Protein AF-A0AA36NCN6-F1 (afdb_monomer_lite)

Structure (mmCIF, N/CA/C/O backbone):
data_AF-A0AA36NCN6-F1
#
_entry.id   AF-A0AA36NCN6-F1
#
loop_
_atom_site.group_PDB
_atom_site.id
_atom_site.type_symbol
_atom_site.label_atom_id
_atom_site.label_alt_id
_atom_site.label_comp_id
_atom_site.label_asym_id
_atom_site.label_entity_id
_atom_site.label_seq_id
_atom_site.pdbx_PDB_ins_code
_atom_site.Cartn_x
_atom_site.Cartn_y
_atom_site.Cartn_z
_atom_site.occupancy
_atom_site.B_iso_or_equiv
_atom_site.auth_seq_id
_atom_site.auth_comp_id
_atom_site.auth_asym_id
_atom_site.auth_atom_id
_atom_site.pdbx_PDB_model_num
ATOM 1 N N . MET A 1 1 ? 49.170 49.287 -12.241 1.00 29.78 1 MET A N 1
ATOM 2 C CA . MET A 1 1 ? 49.519 48.324 -11.175 1.00 29.78 1 MET A CA 1
ATOM 3 C C . MET A 1 1 ? 48.681 47.064 -11.371 1.00 29.78 1 MET A C 1
ATOM 5 O O . MET A 1 1 ? 47.477 47.207 -11.477 1.00 29.78 1 MET A O 1
ATOM 9 N N . VAL A 1 2 ? 49.348 45.900 -11.462 1.00 29.84 2 VAL A N 1
ATOM 10 C CA . VAL A 1 2 ? 48.863 44.496 -11.310 1.00 29.84 2 VAL A CA 1
ATOM 11 C C . VAL A 1 2 ? 47.708 44.041 -12.238 1.00 29.84 2 VAL A C 1
ATOM 13 O O . VAL A 1 2 ? 46.561 44.403 -12.039 1.00 29.84 2 VAL A O 1
ATOM 16 N N . ARG A 1 3 ? 48.019 43.405 -13.383 1.00 34.03 3 ARG A N 1
ATOM 17 C CA . ARG A 1 3 ? 48.005 41.942 -13.691 1.00 34.03 3 ARG A CA 1
ATOM 18 C C . ARG A 1 3 ? 46.633 41.246 -13.577 1.00 34.03 3 ARG A C 1
ATOM 20 O O . ARG A 1 3 ? 46.165 40.981 -12.480 1.00 34.03 3 ARG A O 1
ATOM 27 N N . GLY A 1 4 ? 46.104 40.815 -14.727 1.00 27.00 4 GLY A N 1
ATOM 28 C CA . GLY A 1 4 ? 45.054 39.801 -14.859 1.00 27.00 4 GLY A CA 1
ATOM 29 C C . GLY A 1 4 ? 45.366 38.884 -16.046 1.00 27.00 4 GLY A C 1
ATOM 30 O O . GLY A 1 4 ? 45.498 39.357 -17.172 1.00 27.00 4 GLY A O 1
ATOM 31 N N . LEU A 1 5 ? 45.565 37.597 -15.759 1.00 32.91 5 LEU A N 1
ATOM 32 C CA . LEU A 1 5 ? 45.767 36.504 -16.713 1.00 32.91 5 LEU A CA 1
ATOM 33 C C . LEU A 1 5 ? 44.430 36.130 -17.368 1.00 32.91 5 LEU A C 1
ATOM 35 O O . LEU A 1 5 ? 43.445 35.926 -16.665 1.00 32.91 5 LEU A O 1
ATOM 39 N N . GLY A 1 6 ? 44.423 35.983 -18.693 1.00 25.30 6 GLY A N 1
ATOM 40 C CA . GLY A 1 6 ? 43.343 35.354 -19.450 1.00 25.30 6 GLY A CA 1
ATOM 41 C C . GLY A 1 6 ? 43.899 34.160 -20.221 1.00 25.30 6 GLY A C 1
ATOM 42 O O . GLY A 1 6 ? 44.779 34.328 -21.060 1.00 25.30 6 GLY A O 1
ATOM 43 N N . LEU A 1 7 ? 43.402 32.965 -19.912 1.00 30.45 7 LEU A N 1
ATOM 44 C CA . LEU A 1 7 ? 43.672 31.723 -20.632 1.00 30.45 7 LEU A CA 1
ATOM 45 C C . LEU A 1 7 ? 42.315 31.106 -20.975 1.00 30.45 7 LEU A C 1
ATOM 47 O O . LEU A 1 7 ? 41.554 30.719 -20.092 1.00 30.45 7 LEU A O 1
ATOM 51 N N . THR A 1 8 ? 42.001 31.082 -22.265 1.00 28.33 8 THR A N 1
ATOM 52 C CA . THR A 1 8 ? 40.819 30.452 -22.851 1.00 28.33 8 THR A CA 1
ATOM 53 C C . THR A 1 8 ? 41.156 29.013 -23.243 1.00 28.33 8 THR A C 1
ATOM 55 O O . THR A 1 8 ? 42.073 28.773 -24.024 1.00 28.33 8 THR A O 1
ATOM 58 N N . LEU A 1 9 ? 40.400 28.047 -22.714 1.00 26.45 9 LEU A N 1
ATOM 59 C CA . LEU A 1 9 ? 40.387 26.654 -23.167 1.00 26.45 9 LEU A CA 1
ATOM 60 C C . LEU A 1 9 ? 39.109 26.422 -23.979 1.00 26.45 9 LEU A C 1
ATOM 62 O O . LEU A 1 9 ? 38.007 26.630 -23.477 1.00 26.45 9 LEU A O 1
ATOM 66 N N . SER A 1 10 ? 39.268 26.003 -25.235 1.00 26.61 10 SER A N 1
ATOM 67 C CA . SER A 1 10 ? 38.172 25.542 -26.093 1.00 26.61 10 SER A CA 1
ATOM 68 C C . SER A 1 10 ? 38.082 24.018 -26.062 1.00 26.61 10 SER A C 1
ATOM 70 O O . SER A 1 10 ? 39.094 23.322 -26.113 1.00 26.61 10 SER A O 1
ATOM 72 N N . PHE A 1 11 ? 36.845 23.531 -25.979 1.00 26.91 11 PHE A N 1
ATOM 73 C CA . PHE A 1 11 ? 36.443 22.130 -26.051 1.00 26.91 11 PHE A CA 1
ATOM 74 C C . PHE A 1 11 ? 36.714 21.540 -27.443 1.00 26.91 11 PHE A C 1
ATOM 76 O O . PHE A 1 11 ? 36.315 22.125 -28.449 1.00 26.91 11 PHE A O 1
ATOM 83 N N . ALA A 1 12 ? 37.312 20.347 -27.495 1.00 28.92 12 ALA A N 1
ATOM 84 C CA . ALA A 1 12 ? 37.338 19.500 -28.683 1.00 28.92 12 ALA A CA 1
ATOM 85 C C . ALA A 1 12 ? 36.445 18.272 -28.457 1.00 28.92 12 ALA A C 1
ATOM 87 O O . ALA A 1 12 ? 36.620 17.511 -27.507 1.00 28.92 12 ALA A O 1
ATOM 88 N N . VAL A 1 13 ? 35.470 18.129 -29.350 1.00 28.38 13 VAL A N 1
ATOM 89 C CA . VAL A 1 13 ? 34.540 17.008 -29.487 1.00 28.38 13 VAL A CA 1
ATOM 90 C C . VAL A 1 13 ? 35.269 15.856 -30.186 1.00 28.38 13 VAL A C 1
ATOM 92 O O . VAL A 1 13 ? 35.782 16.032 -31.289 1.00 28.38 13 VAL A O 1
ATOM 95 N N . LEU A 1 14 ? 35.305 14.679 -29.559 1.00 27.72 14 LEU A N 1
ATOM 96 C CA . LEU A 1 14 ? 35.756 13.429 -30.176 1.00 27.72 14 LEU A CA 1
ATOM 97 C C . LEU A 1 14 ? 34.543 12.680 -30.740 1.00 27.72 14 LEU A C 1
ATOM 99 O O . LEU A 1 14 ? 33.694 12.212 -29.985 1.00 27.72 14 LEU A O 1
ATOM 103 N N . VAL A 1 15 ? 34.490 12.547 -32.065 1.00 30.86 15 VAL A N 1
ATOM 104 C CA . VAL A 1 15 ? 33.639 11.579 -32.771 1.00 30.86 15 VAL A CA 1
ATOM 105 C C . VAL A 1 15 ? 34.562 10.611 -33.507 1.00 30.86 15 VAL A C 1
ATOM 107 O O . VAL A 1 15 ? 35.314 11.008 -34.394 1.00 30.86 15 VAL A O 1
ATOM 110 N N . SER A 1 16 ? 34.506 9.339 -33.118 1.00 29.25 16 SER A N 1
ATOM 111 C CA . SER A 1 16 ? 35.110 8.212 -33.836 1.00 29.25 16 SER A CA 1
ATOM 112 C C . SER A 1 16 ? 34.235 7.788 -35.017 1.00 29.25 16 SER A C 1
ATOM 114 O O . SER A 1 16 ? 33.009 7.843 -34.900 1.00 29.25 16 SER A O 1
ATOM 116 N N . PRO A 1 17 ? 34.822 7.226 -36.089 1.00 40.69 17 PRO A N 1
ATOM 117 C CA . PRO A 1 17 ? 34.077 6.325 -36.955 1.00 40.69 17 PRO A CA 1
ATOM 118 C C . PRO A 1 17 ? 34.745 4.947 -37.074 1.00 40.69 17 PRO A C 1
ATOM 120 O O . PRO A 1 17 ? 35.939 4.824 -37.347 1.00 40.69 17 PRO A O 1
ATOM 123 N N . THR A 1 18 ? 33.930 3.901 -36.946 1.00 34.22 18 THR A N 1
ATOM 124 C CA . THR A 1 18 ? 34.219 2.551 -37.438 1.00 34.22 18 THR A CA 1
ATOM 125 C C . THR A 1 18 ? 33.340 2.230 -38.648 1.00 34.22 18 THR A C 1
ATOM 127 O O . THR A 1 18 ? 32.121 2.233 -38.558 1.00 34.22 18 THR A O 1
ATOM 130 N N . LEU A 1 19 ? 34.038 1.905 -39.740 1.00 32.69 19 LEU A N 1
ATOM 131 C CA . LEU A 1 19 ? 33.851 0.781 -40.669 1.00 32.69 19 LEU A CA 1
ATOM 132 C C . LEU A 1 19 ? 32.578 0.591 -41.527 1.00 32.69 19 LEU A C 1
ATOM 134 O O . LEU A 1 19 ? 31.461 0.460 -41.046 1.00 32.69 19 LEU A O 1
ATOM 138 N N . ALA A 1 20 ? 32.917 0.283 -42.788 1.00 32.00 20 ALA A N 1
ATOM 139 C CA . ALA A 1 20 ? 32.323 -0.677 -43.725 1.00 32.00 20 ALA A CA 1
ATOM 140 C C . ALA A 1 20 ? 31.253 -0.182 -44.715 1.00 32.00 20 ALA A C 1
ATOM 142 O O . ALA A 1 20 ? 30.155 0.223 -44.355 1.00 32.00 20 ALA A O 1
ATOM 143 N N . GLY A 1 21 ? 31.579 -0.346 -46.003 1.00 27.84 21 GLY A N 1
ATOM 144 C CA . GLY A 1 21 ? 30.647 -0.244 -47.123 1.00 27.84 21 GLY A CA 1
ATOM 145 C C . GLY A 1 21 ? 31.341 -0.458 -48.470 1.00 27.84 21 GLY A C 1
ATOM 146 O O . GLY A 1 21 ? 31.837 0.487 -49.070 1.00 27.84 21 GLY A O 1
ATOM 147 N N . ASN A 1 22 ? 31.379 -1.711 -48.933 1.00 35.47 22 ASN A N 1
ATOM 148 C CA . ASN A 1 22 ? 31.624 -2.077 -50.334 1.00 35.47 22 ASN A CA 1
ATOM 149 C C . ASN A 1 22 ? 30.512 -1.507 -51.234 1.00 35.47 22 ASN A C 1
ATOM 151 O O . ASN A 1 22 ? 29.352 -1.625 -50.853 1.00 35.47 22 ASN A O 1
ATOM 155 N N . ALA A 1 23 ? 30.846 -1.028 -52.443 1.00 30.64 23 ALA A N 1
ATOM 156 C CA . ALA A 1 23 ? 30.269 -1.496 -53.719 1.00 30.64 23 ALA A CA 1
ATOM 157 C C . ALA A 1 23 ? 30.566 -0.570 -54.924 1.00 30.64 23 ALA A C 1
ATOM 159 O O . ALA A 1 23 ? 30.430 0.646 -54.860 1.00 30.64 23 ALA A O 1
ATOM 160 N N . SER A 1 24 ? 30.871 -1.240 -56.043 1.00 29.92 24 SER A N 1
ATOM 161 C CA . SER A 1 24 ? 30.505 -0.951 -57.444 1.00 29.92 24 SER A CA 1
ATOM 162 C C . SER A 1 24 ? 31.002 0.308 -58.175 1.00 29.92 24 SER A C 1
ATOM 164 O O . SER A 1 24 ? 30.443 1.394 -58.090 1.00 29.92 24 SER A O 1
ATOM 166 N N . THR A 1 25 ? 31.982 0.051 -59.044 1.00 38.44 25 THR A N 1
ATOM 167 C CA . THR A 1 25 ? 32.026 0.349 -60.493 1.00 38.44 25 THR A CA 1
ATOM 168 C C . THR A 1 25 ? 30.826 1.053 -61.159 1.00 38.44 25 THR A C 1
ATOM 170 O O . THR A 1 25 ? 29.763 0.456 -61.306 1.00 38.44 25 THR A O 1
ATOM 173 N N . ALA A 1 26 ? 31.080 2.238 -61.720 1.00 31.72 26 ALA A N 1
ATOM 174 C CA . ALA A 1 26 ? 30.579 2.811 -62.986 1.00 31.72 26 ALA A CA 1
ATOM 175 C C . ALA A 1 26 ? 31.284 4.181 -63.117 1.00 31.72 26 ALA A C 1
ATOM 177 O O . ALA A 1 26 ? 31.572 4.802 -62.104 1.00 31.72 26 ALA A O 1
ATOM 178 N N . GLY A 1 27 ? 31.652 4.770 -64.245 1.00 29.09 27 GLY A N 1
ATOM 179 C CA . GLY A 1 27 ? 31.408 4.575 -65.663 1.00 29.09 27 GLY A CA 1
ATOM 180 C C . GLY A 1 27 ? 31.888 5.883 -66.314 1.00 29.09 27 GLY A C 1
ATOM 181 O O . GLY A 1 27 ? 31.742 6.956 -65.732 1.00 29.09 27 GLY A O 1
ATOM 182 N N . ALA A 1 28 ? 32.553 5.779 -67.459 1.00 35.72 28 ALA A N 1
ATOM 183 C CA . ALA A 1 28 ? 33.209 6.875 -68.163 1.00 35.72 28 ALA A CA 1
ATOM 184 C C . ALA A 1 28 ? 32.275 8.050 -68.520 1.00 35.72 28 ALA A C 1
ATOM 186 O O . ALA A 1 28 ? 31.104 7.854 -68.835 1.00 35.72 28 ALA A O 1
ATOM 187 N N . GLY A 1 29 ? 32.842 9.257 -68.579 1.00 28.56 29 GLY A N 1
ATOM 188 C CA . GLY A 1 29 ? 32.180 10.452 -69.100 1.00 28.56 29 GLY A CA 1
ATOM 189 C C . GLY A 1 29 ? 33.191 11.499 -69.560 1.00 28.56 29 GLY A C 1
ATOM 190 O O . GLY A 1 29 ? 33.587 12.367 -68.790 1.00 28.56 29 GLY A O 1
ATOM 191 N N . ASN A 1 30 ? 33.616 11.391 -70.821 1.00 36.38 30 ASN A N 1
ATOM 192 C CA . ASN A 1 30 ? 34.335 12.432 -71.556 1.00 36.38 30 ASN A CA 1
ATOM 193 C C . ASN A 1 30 ? 33.452 13.678 -71.719 1.00 36.38 30 ASN A C 1
ATOM 195 O O . ASN A 1 30 ? 32.313 13.561 -72.167 1.00 36.38 30 ASN A O 1
ATOM 199 N N . ALA A 1 31 ? 34.019 14.864 -71.508 1.00 33.38 31 ALA A N 1
ATOM 200 C CA . ALA A 1 31 ? 33.535 16.086 -72.139 1.00 33.38 31 ALA A CA 1
ATOM 201 C C . ALA A 1 31 ? 34.714 17.019 -72.436 1.00 33.38 31 ALA A C 1
ATOM 203 O O . ALA A 1 31 ? 35.324 17.620 -71.557 1.00 33.38 31 ALA A O 1
ATOM 204 N N . SER A 1 32 ? 35.028 17.080 -73.723 1.00 33.69 32 SER A N 1
ATOM 205 C CA . SER A 1 32 ? 35.897 18.034 -74.390 1.00 33.69 32 SER A CA 1
ATOM 206 C C . SER A 1 32 ? 35.267 19.425 -74.446 1.00 33.69 32 SER A C 1
ATOM 208 O O . SER A 1 32 ? 34.133 19.549 -74.906 1.00 33.69 32 SER A O 1
ATOM 210 N N . THR A 1 33 ? 36.047 20.468 -74.176 1.00 34.00 33 THR A N 1
ATOM 211 C CA . THR A 1 33 ? 35.864 21.781 -74.810 1.00 34.00 33 THR A CA 1
ATOM 212 C C . THR A 1 33 ? 37.225 22.421 -75.066 1.00 34.00 33 THR A C 1
ATOM 214 O O . THR A 1 33 ? 37.963 22.790 -74.158 1.00 34.00 33 THR A O 1
ATOM 217 N N . ALA A 1 34 ? 37.559 22.511 -76.353 1.00 36.50 34 ALA A N 1
ATOM 218 C CA . ALA A 1 34 ? 38.621 23.342 -76.894 1.00 36.50 34 ALA A CA 1
ATOM 219 C C . ALA A 1 34 ? 38.076 24.753 -77.166 1.00 36.50 34 ALA A C 1
ATOM 221 O O . ALA A 1 34 ? 36.910 24.903 -77.529 1.00 36.50 34 ALA A O 1
ATOM 222 N N . GLY A 1 35 ? 38.930 25.774 -77.053 1.00 30.56 35 GLY A N 1
ATOM 223 C CA . GLY A 1 35 ? 38.570 27.144 -77.416 1.00 30.56 35 GLY A CA 1
ATOM 224 C C . GLY A 1 35 ? 39.673 28.178 -77.182 1.00 30.56 35 GLY A C 1
ATOM 225 O O . GLY A 1 35 ? 39.621 28.906 -76.205 1.00 30.56 35 GLY A O 1
ATOM 226 N N . ASN A 1 36 ? 40.653 28.199 -78.094 1.00 38.47 36 ASN A N 1
ATOM 227 C CA . ASN A 1 36 ? 41.469 29.322 -78.595 1.00 38.47 36 ASN A CA 1
ATOM 228 C C . ASN A 1 36 ? 41.710 30.588 -77.742 1.00 38.47 36 ASN A C 1
ATOM 230 O O . ASN A 1 36 ? 40.780 31.335 -77.468 1.00 38.47 36 ASN A O 1
ATOM 234 N N . ALA A 1 37 ? 42.987 30.987 -77.633 1.00 33.28 37 ALA A N 1
ATOM 235 C CA . ALA A 1 37 ? 43.452 32.279 -78.167 1.00 33.28 37 ALA A CA 1
ATOM 236 C C . ALA A 1 37 ? 44.989 32.333 -78.281 1.00 33.28 37 ALA A C 1
ATOM 238 O O . ALA A 1 37 ? 45.724 32.119 -77.321 1.00 33.28 37 ALA A O 1
ATOM 239 N N . SER A 1 38 ? 45.448 32.646 -79.491 1.00 37.78 38 SER A N 1
ATOM 240 C CA . SER A 1 38 ? 46.824 32.959 -79.882 1.00 37.78 38 SER A CA 1
ATOM 241 C C . SER A 1 38 ? 47.141 34.426 -79.579 1.00 37.78 38 SER A C 1
ATOM 243 O O . SER A 1 38 ? 46.316 35.275 -79.904 1.00 37.78 38 SER A O 1
ATOM 245 N N . LEU A 1 39 ? 48.349 34.745 -79.091 1.00 34.59 39 LEU A N 1
ATOM 246 C CA . LEU A 1 39 ? 49.005 36.035 -79.355 1.00 34.59 39 LEU A CA 1
ATOM 247 C C . LEU A 1 39 ? 50.520 35.993 -79.083 1.00 34.59 39 LEU A C 1
ATOM 249 O O . LEU A 1 39 ? 51.021 35.237 -78.258 1.00 34.59 39 LEU A O 1
ATOM 253 N N . MET A 1 40 ? 51.227 36.785 -79.887 1.00 37.34 40 MET A N 1
ATOM 254 C CA . MET A 1 40 ? 52.655 36.752 -80.201 1.00 37.34 40 MET A CA 1
ATOM 255 C C . MET A 1 40 ? 53.607 37.157 -79.063 1.00 37.34 40 MET A C 1
ATOM 257 O O . MET A 1 40 ? 53.239 37.908 -78.167 1.00 37.34 40 MET A O 1
ATOM 261 N N . GLY A 1 41 ? 54.896 36.820 -79.217 1.00 35.50 41 GLY A N 1
ATOM 262 C CA . GLY A 1 41 ? 55.971 37.597 -78.587 1.00 35.50 41 GLY A CA 1
ATOM 263 C C . GLY A 1 41 ? 57.357 36.957 -78.638 1.00 35.50 41 GLY A C 1
ATOM 264 O O . GLY A 1 41 ? 57.743 36.228 -77.731 1.00 35.50 41 GLY A O 1
ATOM 265 N N . LYS A 1 42 ? 58.142 37.271 -79.676 1.00 47.81 42 LYS A N 1
ATOM 266 C CA . LYS A 1 42 ? 59.596 37.038 -79.712 1.00 47.81 42 LYS A CA 1
ATOM 267 C C . LYS A 1 42 ? 60.270 37.910 -78.642 1.00 47.81 42 LYS A C 1
ATOM 269 O O . LYS A 1 42 ? 60.134 39.127 -78.687 1.00 47.81 42 LYS A O 1
ATOM 274 N N . GLY A 1 43 ? 61.045 37.313 -77.733 1.00 45.53 43 GLY A N 1
ATOM 275 C CA . GLY A 1 43 ? 61.906 38.075 -76.825 1.00 45.53 43 GLY A CA 1
ATOM 276 C C . GLY A 1 43 ? 62.683 37.239 -75.803 1.00 45.53 43 GLY A C 1
ATOM 277 O O . GLY A 1 43 ? 62.102 36.524 -74.997 1.00 45.53 43 GLY A O 1
ATOM 278 N N . ASN A 1 44 ? 64.004 37.439 -75.786 1.00 43.66 44 ASN A N 1
ATOM 279 C CA . ASN A 1 44 ? 64.947 37.189 -74.684 1.00 43.66 44 ASN A CA 1
ATOM 280 C C . ASN A 1 44 ? 65.450 35.761 -74.389 1.00 43.66 44 ASN A C 1
ATOM 282 O O . ASN A 1 44 ? 65.059 35.101 -73.427 1.00 43.66 44 ASN A O 1
ATOM 286 N N . GLY A 1 45 ? 66.536 35.399 -75.085 1.00 50.44 45 GLY A N 1
ATOM 287 C CA . GLY A 1 45 ? 67.450 34.298 -74.744 1.00 50.44 45 GLY A CA 1
ATOM 288 C C . GLY A 1 45 ? 68.237 34.447 -73.427 1.00 50.44 45 GLY A C 1
ATOM 289 O O . GLY A 1 45 ? 69.004 33.553 -73.095 1.00 50.44 45 GLY A O 1
ATOM 290 N N . LYS A 1 46 ? 68.033 35.513 -72.634 1.00 52.56 46 LYS A N 1
ATOM 291 C CA . LYS A 1 46 ? 68.650 35.673 -71.298 1.00 52.56 46 LYS A CA 1
ATOM 292 C C . LYS A 1 46 ? 67.818 35.110 -70.133 1.00 52.56 46 LYS A C 1
ATOM 294 O O . LYS A 1 46 ? 68.378 34.856 -69.075 1.00 52.56 46 LYS A O 1
ATOM 299 N N . ARG A 1 47 ? 66.517 34.828 -70.317 1.00 50.94 47 ARG A N 1
ATOM 300 C CA . ARG A 1 47 ? 65.656 34.242 -69.260 1.00 50.94 47 ARG A CA 1
ATOM 301 C C . ARG A 1 47 ? 65.769 32.718 -69.127 1.00 50.94 47 ARG A C 1
ATOM 303 O O . ARG A 1 47 ? 65.502 32.185 -68.055 1.00 50.94 47 ARG A O 1
ATOM 310 N N . LYS A 1 48 ? 66.215 32.010 -70.174 1.00 52.69 48 LYS A N 1
ATOM 311 C CA . LYS A 1 48 ? 66.373 30.540 -70.149 1.00 52.69 48 LYS A CA 1
ATOM 312 C C . LYS A 1 48 ? 67.512 30.053 -69.242 1.00 52.69 48 LYS A C 1
ATOM 314 O O . LYS A 1 48 ? 67.442 28.924 -68.777 1.00 52.69 48 LYS A O 1
ATOM 319 N N . GLY A 1 49 ? 68.524 30.882 -68.965 1.00 55.28 49 GLY A N 1
ATOM 320 C CA . GLY A 1 49 ? 69.617 30.532 -68.046 1.00 55.28 49 GLY A CA 1
ATOM 321 C C . GLY A 1 49 ? 69.204 30.581 -66.571 1.00 55.28 49 GLY A C 1
ATOM 322 O O . GLY A 1 49 ? 69.459 29.638 -65.832 1.00 55.28 49 GLY A O 1
ATOM 323 N N . GLN A 1 50 ? 68.486 31.634 -66.161 1.00 55.41 50 GLN A N 1
ATOM 324 C CA . GLN A 1 50 ? 68.035 31.805 -64.771 1.00 55.41 50 GLN A CA 1
ATOM 325 C C . GLN A 1 50 ? 66.918 30.825 -64.376 1.00 55.41 50 GLN A C 1
ATOM 327 O O . GLN A 1 50 ? 66.923 30.316 -63.262 1.00 55.41 50 GLN A O 1
ATOM 332 N N . LEU A 1 51 ? 66.015 30.481 -65.301 1.00 55.47 51 LEU A N 1
ATOM 333 C CA . LEU A 1 51 ? 64.985 29.458 -65.065 1.00 55.47 51 LEU A CA 1
ATOM 334 C C . LEU A 1 51 ? 65.560 28.039 -64.941 1.00 55.47 51 LEU A C 1
ATOM 336 O O . LEU A 1 51 ? 64.973 27.209 -64.259 1.00 55.47 51 LEU A O 1
ATOM 340 N N . LYS A 1 52 ? 66.709 27.755 -65.567 1.00 60.03 52 LYS A N 1
ATOM 341 C CA . LYS A 1 52 ? 67.361 26.441 -65.467 1.00 60.03 52 LYS A CA 1
ATOM 342 C C . LYS A 1 52 ? 68.132 26.277 -64.152 1.00 60.03 52 LYS A C 1
ATOM 344 O O . LYS A 1 52 ? 68.165 25.174 -63.628 1.00 60.03 52 LYS A O 1
ATOM 349 N N . ALA A 1 53 ? 68.692 27.364 -63.615 1.00 56.31 53 ALA A N 1
ATOM 350 C CA . ALA A 1 53 ? 69.334 27.376 -62.299 1.00 56.31 53 ALA A CA 1
ATOM 351 C C . ALA A 1 53 ? 68.307 27.240 -61.158 1.00 56.31 53 ALA A C 1
ATOM 353 O O . ALA A 1 53 ? 68.466 26.378 -60.306 1.00 56.31 53 ALA A O 1
ATOM 354 N N . LEU A 1 54 ? 67.192 27.982 -61.215 1.00 57.25 54 LEU A N 1
ATOM 355 C CA . LEU A 1 54 ? 66.096 27.857 -60.238 1.00 57.25 54 LEU A CA 1
ATOM 356 C C . LEU A 1 54 ? 65.410 26.480 -60.271 1.00 57.25 54 LEU A C 1
ATOM 358 O O . LEU A 1 54 ? 64.972 25.987 -59.239 1.00 57.25 54 LEU A O 1
ATOM 362 N N . ALA A 1 55 ? 65.332 25.838 -61.441 1.00 58.09 55 ALA A N 1
ATOM 363 C CA . ALA A 1 55 ? 64.787 24.484 -61.557 1.00 58.09 55 ALA A CA 1
ATOM 364 C C . ALA A 1 55 ? 65.731 23.398 -61.006 1.00 58.09 55 ALA A C 1
ATOM 366 O O . ALA A 1 55 ? 65.254 22.335 -60.619 1.00 58.09 55 ALA A O 1
ATOM 367 N N . LEU A 1 56 ? 67.046 23.646 -60.978 1.00 60.28 56 LEU A N 1
ATOM 368 C CA . LEU A 1 56 ? 68.031 22.725 -60.402 1.00 60.28 56 LEU A CA 1
ATOM 369 C C . LEU A 1 56 ? 68.074 22.829 -58.872 1.00 60.28 56 LEU A C 1
ATOM 371 O O . LEU A 1 56 ? 68.095 21.789 -58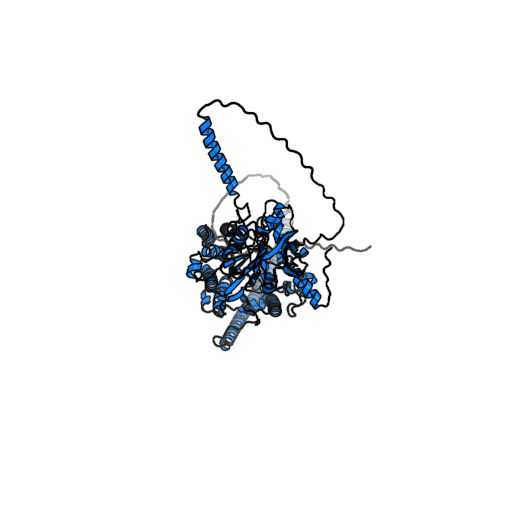.220 1.00 60.28 56 LEU A O 1
ATOM 375 N N . ASP A 1 57 ? 67.978 24.038 -58.308 1.00 59.16 57 ASP A N 1
ATOM 376 C CA . ASP A 1 57 ? 67.859 24.226 -56.851 1.00 59.16 57 ASP A CA 1
ATOM 377 C C . ASP A 1 57 ? 66.540 23.651 -56.311 1.00 59.16 57 ASP A C 1
ATOM 379 O O . ASP A 1 57 ? 66.542 22.893 -55.343 1.00 59.16 57 ASP A O 1
ATOM 383 N N . ALA A 1 58 ? 65.416 23.895 -56.999 1.00 57.97 58 ALA A N 1
ATOM 384 C CA . ALA A 1 58 ? 64.125 23.324 -56.608 1.00 57.97 58 ALA A CA 1
ATOM 385 C C . ALA A 1 58 ? 64.096 21.785 -56.705 1.00 57.97 58 ALA A C 1
ATOM 387 O O . ALA A 1 58 ? 63.399 21.126 -55.938 1.00 57.97 58 ALA A O 1
ATOM 388 N N . ALA A 1 59 ? 64.854 21.187 -57.632 1.00 64.38 59 ALA A N 1
ATOM 389 C CA . ALA A 1 59 ? 64.975 19.732 -57.723 1.00 64.38 59 ALA A CA 1
ATOM 390 C C . ALA A 1 59 ? 65.798 19.139 -56.564 1.00 64.38 59 ALA A C 1
ATOM 392 O O . ALA A 1 59 ? 65.502 18.026 -56.131 1.00 64.38 59 ALA A O 1
ATOM 393 N N . GLY A 1 60 ? 66.784 19.883 -56.048 1.00 66.69 60 GLY A N 1
ATOM 394 C CA . GLY A 1 60 ? 67.547 19.515 -54.853 1.00 66.69 60 GLY A CA 1
ATOM 395 C C . GLY A 1 60 ? 66.679 19.502 -53.594 1.00 66.69 60 GLY A C 1
ATOM 396 O O . GLY A 1 60 ? 66.615 18.480 -52.914 1.00 66.69 60 GLY A O 1
ATOM 397 N N . GLU A 1 61 ? 65.921 20.576 -53.349 1.00 66.88 61 GLU A N 1
ATOM 398 C CA . GLU A 1 61 ? 65.005 20.662 -52.198 1.00 66.88 61 GLU A CA 1
ATOM 399 C C . GLU A 1 61 ? 63.893 19.602 -52.253 1.00 66.88 61 GLU A C 1
ATOM 401 O O . GLU A 1 61 ? 63.551 18.991 -51.241 1.00 66.88 61 GLU A O 1
ATOM 406 N N . ILE A 1 62 ? 63.346 19.313 -53.442 1.00 69.31 62 ILE A N 1
ATOM 407 C CA . ILE A 1 62 ? 62.344 18.247 -53.605 1.00 69.31 62 ILE A CA 1
ATOM 408 C C . ILE A 1 62 ? 62.946 16.868 -53.302 1.00 69.31 62 ILE A C 1
ATOM 410 O O . ILE A 1 62 ? 62.254 16.017 -52.739 1.00 69.31 62 ILE A O 1
ATOM 414 N N . HIS A 1 63 ? 64.212 16.632 -53.654 1.00 78.06 63 HIS A N 1
ATOM 415 C CA . HIS A 1 63 ? 64.877 15.369 -53.355 1.00 78.06 63 HIS A CA 1
ATOM 416 C C . HIS A 1 63 ? 65.138 15.204 -51.852 1.00 78.06 63 HIS A C 1
ATOM 418 O O . HIS A 1 63 ? 64.835 14.144 -51.306 1.00 78.06 63 HIS A O 1
ATOM 424 N N . GLU A 1 64 ? 65.604 16.250 -51.163 1.00 69.38 64 GLU A N 1
ATOM 425 C CA . GLU A 1 64 ? 65.794 16.221 -49.704 1.00 69.38 64 GLU A CA 1
ATOM 426 C C . GLU A 1 64 ? 64.474 15.987 -48.957 1.00 69.38 64 GLU A C 1
ATOM 428 O O . GLU A 1 64 ? 64.403 15.110 -48.095 1.00 69.38 64 GLU A O 1
ATOM 433 N N . LEU A 1 65 ? 63.388 16.654 -49.364 1.00 70.94 65 LEU A N 1
ATOM 434 C CA . LEU A 1 65 ? 62.058 16.440 -48.779 1.00 70.94 65 LEU A CA 1
ATOM 435 C C . LEU A 1 65 ? 61.507 15.030 -49.042 1.00 70.94 65 LEU A C 1
ATOM 437 O O . LEU A 1 65 ? 60.767 14.482 -48.222 1.00 70.94 65 LEU A O 1
ATOM 441 N N . GLN A 1 66 ? 61.850 14.414 -50.177 1.00 75.69 66 GLN A N 1
ATOM 442 C CA . GLN A 1 66 ? 61.487 13.021 -50.452 1.00 75.69 66 GLN A CA 1
ATOM 443 C C . GLN A 1 66 ? 62.268 12.039 -49.575 1.00 75.69 66 GLN A C 1
ATOM 445 O O . GLN A 1 66 ? 61.687 11.054 -49.117 1.00 75.69 66 GLN A O 1
ATOM 450 N N . VAL A 1 67 ? 63.546 12.315 -49.307 1.00 83.69 67 VAL A N 1
ATOM 451 C CA . VAL A 1 67 ? 64.368 11.510 -48.394 1.00 83.69 67 VAL A CA 1
ATOM 452 C C . VAL A 1 67 ? 63.850 11.628 -46.957 1.00 83.69 67 VAL A C 1
ATOM 454 O O . VAL A 1 67 ? 63.654 10.606 -46.301 1.00 83.69 67 VAL A O 1
ATOM 457 N N . GLU A 1 68 ? 63.541 12.838 -46.488 1.00 82.31 68 GLU A N 1
ATOM 458 C CA . GLU A 1 68 ? 62.999 13.072 -45.142 1.00 82.31 68 GLU A CA 1
ATOM 459 C C . GLU A 1 68 ? 61.619 12.419 -44.956 1.00 82.31 68 GLU A C 1
ATOM 461 O O . GLU A 1 68 ? 61.352 11.769 -43.941 1.00 82.31 68 GLU A O 1
ATOM 466 N N . LYS A 1 69 ? 60.753 12.495 -45.977 1.00 84.62 69 LYS A N 1
ATOM 467 C CA . LYS A 1 69 ? 59.455 11.807 -45.984 1.00 84.62 69 LYS A CA 1
ATOM 468 C C . LYS A 1 69 ? 59.604 10.295 -45.823 1.00 84.62 69 LYS A C 1
ATOM 470 O O . LYS A 1 69 ? 58.823 9.689 -45.087 1.00 84.62 69 LYS A O 1
ATOM 475 N N . GLU A 1 70 ? 60.572 9.681 -46.499 1.00 87.06 70 GLU A N 1
ATOM 476 C CA . GLU A 1 70 ? 60.731 8.228 -46.445 1.00 87.06 70 GLU A CA 1
ATOM 477 C C . GLU A 1 70 ? 61.403 7.767 -45.146 1.00 87.06 70 GLU A C 1
ATOM 479 O O . GLU A 1 70 ? 61.016 6.737 -44.595 1.00 87.06 70 GLU A O 1
ATOM 484 N N . GLN A 1 71 ? 62.286 8.584 -44.565 1.00 85.44 71 GLN A N 1
ATOM 485 C CA . GLN A 1 71 ? 62.802 8.371 -43.208 1.00 85.44 71 GLN A CA 1
ATOM 486 C C . GLN A 1 71 ? 61.691 8.451 -42.149 1.00 85.44 71 GLN A C 1
ATOM 488 O O . GLN A 1 71 ? 61.595 7.574 -41.290 1.00 85.44 71 GLN A O 1
ATOM 493 N N . LEU A 1 72 ? 60.796 9.442 -42.239 1.00 79.31 72 LEU A N 1
ATOM 494 C CA . LEU A 1 72 ? 59.627 9.550 -41.357 1.00 79.31 72 LEU A CA 1
ATOM 495 C C . LEU A 1 72 ? 58.667 8.371 -41.528 1.00 79.31 72 LEU A C 1
ATOM 497 O O . LEU A 1 72 ? 58.121 7.866 -40.545 1.00 79.31 72 LEU A O 1
ATOM 501 N N . ARG A 1 73 ? 58.475 7.895 -42.762 1.00 82.00 73 ARG A N 1
ATOM 502 C CA . ARG A 1 73 ? 57.653 6.713 -43.038 1.00 82.00 73 ARG A CA 1
ATOM 503 C C . ARG A 1 73 ? 58.255 5.450 -42.422 1.00 82.00 73 ARG A C 1
ATOM 505 O O . ARG A 1 73 ? 57.508 4.650 -41.861 1.00 82.00 73 ARG A O 1
ATOM 512 N N . GLN A 1 74 ? 59.575 5.289 -42.491 1.00 83.31 74 GLN A N 1
ATOM 513 C CA . GLN A 1 74 ? 60.289 4.168 -41.881 1.00 83.31 74 GLN A CA 1
ATOM 514 C C . GLN A 1 74 ? 60.187 4.209 -40.347 1.00 83.31 74 GLN A C 1
ATOM 516 O O . GLN A 1 74 ? 59.797 3.215 -39.736 1.00 83.31 74 GLN A O 1
ATOM 521 N N . ALA A 1 75 ? 60.407 5.379 -39.736 1.00 77.25 75 ALA A N 1
ATOM 522 C CA . ALA A 1 75 ? 60.260 5.579 -38.292 1.00 77.25 75 ALA A CA 1
ATOM 523 C C . ALA A 1 75 ? 58.820 5.325 -37.807 1.00 77.25 75 ALA A C 1
ATOM 525 O O . ALA A 1 75 ? 58.605 4.717 -36.756 1.00 77.25 75 ALA A O 1
ATOM 526 N N . LEU A 1 76 ? 57.814 5.729 -38.593 1.00 73.81 76 LEU A N 1
ATOM 527 C CA . LEU A 1 76 ? 56.410 5.440 -38.303 1.00 73.81 76 LEU A CA 1
ATOM 528 C C . LEU A 1 76 ? 56.111 3.936 -38.388 1.00 73.81 76 LEU A C 1
ATOM 530 O O . LEU A 1 76 ? 55.366 3.413 -37.556 1.00 73.81 76 LEU A O 1
ATOM 534 N N . LEU A 1 77 ? 56.704 3.224 -39.352 1.00 77.19 77 LEU A N 1
ATOM 535 C CA . LEU A 1 77 ? 56.564 1.771 -39.470 1.00 77.19 77 LEU A CA 1
ATOM 536 C C . LEU A 1 77 ? 57.151 1.060 -38.241 1.00 77.19 77 LEU A C 1
ATOM 538 O O . LEU A 1 77 ? 56.499 0.195 -37.657 1.00 77.19 77 LEU A O 1
ATOM 542 N N . GLU A 1 78 ? 58.341 1.465 -37.798 1.00 79.00 78 GLU A N 1
ATOM 543 C CA . GLU A 1 78 ? 59.022 0.892 -36.630 1.00 79.00 78 GLU A CA 1
ATOM 544 C C . GLU A 1 78 ? 58.249 1.161 -35.329 1.00 79.00 78 GLU A C 1
ATOM 546 O O . GLU A 1 78 ? 58.010 0.236 -34.546 1.00 79.00 78 GLU A O 1
ATOM 551 N N . ALA A 1 79 ? 57.742 2.386 -35.143 1.00 68.88 79 ALA A N 1
ATOM 552 C CA . ALA A 1 79 ? 56.904 2.746 -33.998 1.00 68.88 79 ALA A CA 1
ATOM 553 C C . ALA A 1 79 ? 55.585 1.950 -33.965 1.00 68.88 79 ALA A C 1
ATOM 555 O O . ALA A 1 79 ? 55.163 1.471 -32.909 1.00 68.88 79 ALA A O 1
ATOM 556 N N . THR A 1 80 ? 54.957 1.742 -35.127 1.00 69.94 80 THR A N 1
ATOM 557 C CA . THR A 1 80 ? 53.712 0.962 -35.245 1.00 69.94 80 THR A CA 1
ATOM 558 C C . THR A 1 80 ? 53.953 -0.522 -34.955 1.00 69.94 80 THR A C 1
ATOM 560 O O . THR A 1 80 ? 53.131 -1.181 -34.317 1.00 69.94 80 THR A O 1
ATOM 563 N N . THR A 1 81 ? 55.109 -1.054 -35.359 1.00 74.19 81 THR A N 1
ATOM 564 C CA . THR A 1 81 ? 55.480 -2.452 -35.094 1.00 74.19 81 THR A CA 1
ATOM 565 C C . THR A 1 81 ? 55.726 -2.688 -33.599 1.00 74.19 81 THR A C 1
ATOM 567 O O . THR A 1 81 ? 55.249 -3.681 -33.046 1.00 74.19 81 THR A O 1
ATOM 570 N N . GLY A 1 82 ? 56.377 -1.740 -32.912 1.00 72.31 82 GLY A N 1
ATOM 571 C CA . GLY A 1 82 ? 56.564 -1.785 -31.458 1.00 72.31 82 GLY A CA 1
ATOM 572 C C . GLY A 1 82 ? 55.249 -1.687 -30.673 1.00 72.31 82 GLY A C 1
ATOM 573 O O . GLY A 1 82 ? 55.032 -2.452 -29.731 1.00 72.31 82 GLY A O 1
ATOM 574 N N . ALA A 1 83 ? 54.332 -0.813 -31.101 1.00 62.62 83 ALA A N 1
ATOM 575 C CA . ALA A 1 83 ? 53.011 -0.669 -30.484 1.00 62.62 83 ALA A CA 1
ATOM 576 C C . ALA A 1 83 ? 52.150 -1.939 -30.633 1.00 62.62 83 ALA A C 1
ATOM 578 O O . ALA A 1 83 ? 51.490 -2.357 -29.679 1.00 62.62 83 ALA A O 1
ATOM 579 N N . ASN A 1 84 ? 52.209 -2.604 -31.791 1.00 66.56 84 ASN A N 1
ATOM 580 C CA . ASN A 1 84 ? 51.479 -3.851 -32.036 1.00 66.56 84 ASN A CA 1
ATOM 581 C C . ASN A 1 84 ? 52.016 -5.029 -31.203 1.00 66.56 84 ASN A C 1
ATOM 583 O O . ASN A 1 84 ? 51.230 -5.843 -30.713 1.00 66.56 84 ASN A O 1
ATOM 587 N N . LEU A 1 85 ? 53.332 -5.104 -30.976 1.00 68.25 85 LEU A N 1
ATOM 588 C CA . LEU A 1 85 ? 53.932 -6.117 -30.097 1.00 68.25 85 LEU A CA 1
ATOM 589 C C . LEU A 1 85 ? 53.543 -5.898 -28.625 1.00 68.25 85 LEU A C 1
ATOM 591 O O . LEU A 1 85 ? 53.194 -6.858 -27.934 1.00 68.25 85 LEU A O 1
ATOM 595 N N . ALA A 1 86 ? 53.516 -4.644 -28.162 1.00 63.75 86 ALA A N 1
ATOM 596 C CA . ALA A 1 86 ? 53.062 -4.301 -26.813 1.00 63.75 86 ALA A CA 1
ATOM 597 C C . ALA A 1 86 ? 51.563 -4.597 -26.607 1.00 63.75 86 ALA A C 1
ATOM 599 O O . ALA A 1 86 ? 51.178 -5.156 -25.578 1.00 63.75 86 ALA A O 1
ATOM 600 N N . ALA A 1 87 ? 50.721 -4.304 -27.604 1.00 65.12 87 ALA A N 1
ATOM 601 C CA . ALA A 1 87 ? 49.292 -4.616 -27.568 1.00 65.12 87 ALA A CA 1
ATOM 602 C C . ALA A 1 87 ? 49.023 -6.133 -27.554 1.00 65.12 87 ALA A C 1
ATOM 604 O O . ALA A 1 87 ? 48.161 -6.605 -26.809 1.00 65.12 87 ALA A O 1
ATOM 605 N N . SER A 1 88 ? 49.795 -6.918 -28.314 1.00 69.88 88 SER A N 1
ATOM 606 C CA . SER A 1 88 ? 49.699 -8.384 -28.300 1.00 69.88 88 SER A CA 1
ATOM 607 C C . SER A 1 88 ? 50.114 -8.977 -26.949 1.00 69.88 88 SER A C 1
ATOM 609 O O . SER A 1 88 ? 49.471 -9.913 -26.472 1.00 69.88 88 SER A O 1
ATOM 611 N N . ALA A 1 89 ? 51.156 -8.435 -26.311 1.00 69.81 89 ALA A N 1
ATOM 612 C CA . ALA A 1 89 ? 51.585 -8.869 -24.982 1.00 69.81 89 ALA A CA 1
ATOM 613 C C . ALA A 1 89 ? 50.547 -8.517 -23.900 1.00 69.81 89 ALA A C 1
ATOM 615 O O . ALA A 1 89 ? 50.241 -9.351 -23.048 1.00 69.81 89 ALA A O 1
ATOM 616 N N . ALA A 1 90 ? 49.947 -7.324 -23.972 1.00 65.12 90 ALA A N 1
ATOM 617 C CA . ALA A 1 90 ? 48.874 -6.907 -23.069 1.00 65.12 90 ALA A CA 1
ATOM 618 C C . ALA A 1 90 ? 47.608 -7.769 -23.231 1.00 65.12 90 ALA A C 1
ATOM 620 O O . ALA A 1 90 ? 47.010 -8.174 -22.236 1.00 65.12 90 ALA A O 1
ATOM 621 N N . SER A 1 91 ? 47.240 -8.118 -24.468 1.00 71.19 91 SER A N 1
ATOM 622 C CA . SER A 1 91 ? 46.114 -9.016 -24.759 1.00 71.19 91 SER A CA 1
ATOM 623 C C . SER A 1 91 ? 46.354 -10.437 -24.231 1.00 71.19 91 SER A C 1
ATOM 625 O O . SER A 1 91 ? 45.483 -11.024 -23.587 1.00 71.19 91 SER A O 1
ATOM 627 N N . ALA A 1 92 ? 47.568 -10.974 -24.400 1.00 73.50 92 ALA A N 1
ATOM 628 C CA . ALA A 1 92 ? 47.936 -12.279 -23.850 1.00 73.50 92 ALA A CA 1
ATOM 629 C C . ALA A 1 92 ? 47.937 -12.286 -22.309 1.00 73.50 92 ALA A C 1
ATOM 631 O O . ALA A 1 92 ? 47.466 -13.248 -21.698 1.00 73.50 92 ALA A O 1
ATOM 632 N N . ALA A 1 93 ? 48.410 -11.207 -21.676 1.00 71.44 93 ALA A N 1
ATOM 633 C CA . ALA A 1 93 ? 48.368 -11.043 -20.225 1.00 71.44 93 ALA A CA 1
ATOM 634 C C . ALA A 1 93 ? 46.927 -10.923 -19.699 1.00 71.44 93 ALA A C 1
ATOM 636 O O . ALA A 1 93 ? 46.594 -11.546 -18.691 1.00 71.44 93 ALA A O 1
ATOM 637 N N . ALA A 1 94 ? 46.054 -10.200 -20.408 1.00 65.25 94 ALA A N 1
ATOM 638 C CA . ALA A 1 94 ? 44.635 -10.097 -20.076 1.00 65.25 94 ALA A CA 1
ATOM 639 C C . ALA A 1 94 ? 43.926 -11.458 -20.184 1.00 65.25 94 ALA A C 1
ATOM 641 O O . ALA A 1 94 ? 43.241 -11.865 -19.248 1.00 65.25 94 ALA A O 1
ATOM 642 N N . ALA A 1 95 ? 44.169 -12.218 -21.255 1.00 72.88 95 ALA A N 1
ATOM 643 C CA . ALA A 1 95 ? 43.607 -13.559 -21.426 1.00 72.88 95 ALA A CA 1
ATOM 644 C C . ALA A 1 95 ? 44.128 -14.562 -20.374 1.00 72.88 95 ALA A C 1
ATOM 646 O O . ALA A 1 95 ? 43.400 -15.455 -19.930 1.00 72.88 95 ALA A O 1
ATOM 647 N N . ALA A 1 96 ? 45.390 -14.429 -19.950 1.00 75.31 96 ALA A N 1
ATOM 648 C CA . ALA A 1 96 ? 45.955 -15.232 -18.866 1.00 75.31 96 ALA A CA 1
ATOM 649 C C . ALA A 1 96 ? 45.341 -14.867 -17.504 1.00 75.31 96 ALA A C 1
ATOM 651 O O . ALA A 1 96 ? 45.013 -15.765 -16.726 1.00 75.31 96 ALA A O 1
ATOM 652 N N . ALA A 1 97 ? 45.132 -13.574 -17.238 1.00 67.62 97 ALA A N 1
ATOM 653 C CA . ALA A 1 97 ? 44.458 -13.088 -16.037 1.00 67.62 97 ALA A CA 1
ATOM 654 C C . ALA A 1 97 ? 42.989 -13.536 -15.988 1.00 67.62 97 ALA A C 1
ATOM 656 O O . ALA A 1 97 ? 42.522 -13.974 -14.941 1.00 67.62 97 ALA A O 1
ATOM 657 N N . GLU A 1 98 ? 42.287 -13.528 -17.122 1.00 69.81 98 GLU A N 1
ATOM 658 C CA . GLU A 1 98 ? 40.910 -14.015 -17.238 1.00 69.81 98 GLU A CA 1
ATOM 659 C C . GLU A 1 98 ? 40.817 -15.525 -16.978 1.00 69.81 98 GLU A C 1
ATOM 661 O O . GLU A 1 98 ? 39.976 -15.976 -16.200 1.00 69.81 98 GLU A O 1
ATOM 666 N N . LYS A 1 99 ? 41.741 -16.326 -17.531 1.00 77.06 99 LYS A N 1
ATOM 667 C CA . LYS A 1 99 ? 41.822 -17.767 -17.229 1.00 77.06 99 LYS A CA 1
ATOM 668 C C . LYS A 1 99 ? 42.171 -18.041 -15.766 1.00 77.06 99 LYS A C 1
ATOM 670 O O . LYS A 1 99 ? 41.629 -18.982 -15.186 1.00 77.06 99 LYS A O 1
ATOM 675 N N . ALA A 1 100 ? 43.058 -17.249 -15.163 1.00 72.12 100 ALA A N 1
ATOM 676 C CA . ALA A 1 100 ? 43.397 -17.366 -13.746 1.00 72.12 100 ALA A CA 1
ATOM 677 C C . ALA A 1 100 ? 42.195 -17.011 -12.856 1.00 72.12 100 ALA A C 1
ATOM 679 O O . ALA A 1 100 ? 41.868 -17.776 -11.949 1.00 72.12 100 ALA A O 1
ATOM 680 N N . ALA A 1 101 ? 41.480 -15.929 -13.176 1.00 59.38 101 ALA A N 1
ATOM 681 C CA . ALA A 1 101 ? 40.252 -15.527 -12.499 1.00 59.38 101 ALA A CA 1
ATOM 682 C C . ALA A 1 101 ? 39.156 -16.595 -12.633 1.00 59.38 101 ALA A C 1
ATOM 684 O O . ALA A 1 101 ? 38.575 -16.998 -11.630 1.00 59.38 101 ALA A O 1
ATOM 685 N N . ALA A 1 102 ? 38.942 -17.152 -13.829 1.00 64.19 102 ALA A N 1
ATOM 686 C CA . ALA A 1 102 ? 37.991 -18.242 -14.048 1.00 64.19 102 ALA A CA 1
ATOM 687 C C . ALA A 1 102 ? 38.346 -19.501 -13.236 1.00 64.19 102 ALA A C 1
ATOM 689 O O . ALA A 1 102 ? 37.462 -20.176 -12.709 1.00 64.19 102 ALA A O 1
ATOM 690 N N . ARG A 1 103 ? 39.641 -19.811 -13.080 1.00 73.56 103 ARG A N 1
ATOM 691 C CA . ARG A 1 103 ? 40.109 -20.943 -12.265 1.00 73.56 103 ARG A CA 1
ATOM 692 C C . ARG A 1 103 ? 39.925 -20.692 -10.766 1.00 73.56 103 ARG A C 1
ATOM 694 O O . ARG A 1 103 ? 39.580 -21.626 -10.048 1.00 73.56 103 ARG A O 1
ATOM 701 N N . MET A 1 104 ? 40.114 -19.452 -10.309 1.00 67.69 104 MET A N 1
ATOM 702 C CA . MET A 1 104 ? 39.841 -19.043 -8.926 1.00 67.69 104 MET A CA 1
ATOM 703 C C . MET A 1 104 ? 38.343 -19.066 -8.612 1.00 67.69 104 MET A C 1
ATOM 705 O O . MET A 1 104 ? 37.968 -19.584 -7.568 1.00 67.69 104 MET A O 1
ATOM 709 N N . VAL A 1 105 ? 37.491 -18.591 -9.526 1.00 58.78 105 VAL A N 1
ATOM 710 C CA . VAL A 1 105 ? 36.025 -18.648 -9.391 1.00 58.78 105 VAL A CA 1
ATOM 711 C C . VAL A 1 105 ? 35.534 -20.095 -9.366 1.00 58.78 105 VAL A C 1
ATOM 713 O O . VAL A 1 105 ? 34.691 -20.436 -8.545 1.00 58.78 105 VAL A O 1
ATOM 716 N N . ARG A 1 106 ? 36.095 -20.974 -10.207 1.00 64.06 106 ARG A N 1
ATOM 717 C CA . ARG A 1 106 ? 35.738 -22.400 -10.216 1.00 64.06 106 ARG A CA 1
ATOM 718 C C . ARG A 1 106 ? 36.147 -23.102 -8.921 1.00 64.06 106 ARG A C 1
ATOM 720 O O . ARG A 1 106 ? 35.331 -23.800 -8.341 1.00 64.06 106 ARG A O 1
ATOM 727 N N . LYS A 1 107 ? 37.364 -22.843 -8.429 1.00 62.91 107 LYS A N 1
ATOM 728 C CA . LYS A 1 107 ? 37.841 -23.376 -7.145 1.00 62.91 107 LYS A CA 1
ATOM 729 C C . LYS A 1 107 ? 37.011 -22.856 -5.963 1.00 62.91 107 LYS A C 1
ATOM 731 O O . LYS A 1 107 ? 36.635 -23.642 -5.109 1.00 62.91 107 LYS A O 1
ATOM 736 N N . ALA A 1 108 ? 36.670 -21.565 -5.952 1.00 49.91 108 ALA A N 1
ATOM 737 C CA . ALA A 1 108 ? 35.783 -20.992 -4.942 1.00 49.91 108 ALA A CA 1
ATOM 738 C C . ALA A 1 108 ? 34.374 -21.607 -5.002 1.00 49.91 108 ALA A C 1
ATOM 740 O O . ALA A 1 108 ? 33.797 -21.887 -3.960 1.00 49.91 108 ALA A O 1
ATOM 741 N N . GLY A 1 109 ? 33.847 -21.873 -6.202 1.00 47.50 109 GLY A N 1
ATOM 742 C CA . GLY A 1 109 ? 32.580 -22.581 -6.391 1.00 47.50 109 GLY A CA 1
ATOM 743 C C . GLY A 1 109 ? 32.614 -24.019 -5.870 1.00 47.50 109 GLY A C 1
ATOM 744 O O . GLY A 1 109 ? 31.692 -24.431 -5.174 1.00 47.50 109 GLY A O 1
ATOM 745 N N . ASP A 1 110 ? 33.690 -24.759 -6.140 1.00 53.94 110 ASP A N 1
ATOM 746 C CA . ASP A 1 110 ? 33.860 -26.135 -5.658 1.00 53.94 110 ASP A CA 1
ATOM 747 C C . ASP A 1 110 ? 34.016 -26.184 -4.118 1.00 53.94 110 ASP A C 1
ATOM 749 O O . ASP A 1 110 ? 33.428 -27.049 -3.464 1.00 53.94 110 ASP A O 1
ATOM 753 N N . ASP A 1 111 ? 34.711 -25.207 -3.521 1.00 47.00 111 ASP A N 1
ATOM 754 C CA . ASP A 1 111 ? 34.866 -25.069 -2.063 1.00 47.00 111 ASP A CA 1
ATOM 755 C C . ASP A 1 111 ? 33.548 -24.619 -1.368 1.00 47.00 111 ASP A C 1
ATOM 757 O O . ASP A 1 111 ? 33.271 -24.999 -0.225 1.00 47.00 111 ASP A O 1
ATOM 761 N N . LEU A 1 112 ? 32.681 -23.868 -2.064 1.00 45.50 112 LEU A N 1
ATOM 762 C CA . LEU A 1 112 ? 31.335 -23.479 -1.602 1.00 45.50 112 LEU A CA 1
ATOM 763 C C . LEU A 1 112 ? 30.321 -24.632 -1.693 1.00 45.50 112 LEU A C 1
ATOM 765 O O . LEU A 1 112 ? 29.473 -24.780 -0.815 1.00 45.50 112 LEU A O 1
ATOM 769 N N . VAL A 1 113 ? 30.426 -25.496 -2.706 1.00 48.00 113 VAL A N 1
ATOM 770 C CA . VAL A 1 113 ? 29.573 -26.693 -2.824 1.00 48.00 113 VAL A CA 1
ATOM 771 C C . VAL A 1 113 ? 29.926 -27.729 -1.750 1.00 48.00 113 VAL A C 1
ATOM 773 O O . VAL A 1 113 ? 29.035 -28.406 -1.238 1.00 48.00 113 VAL A O 1
ATOM 776 N N . ALA A 1 114 ? 31.193 -27.808 -1.335 1.00 44.28 114 ALA A N 1
ATOM 777 C CA . ALA A 1 114 ? 31.646 -28.700 -0.266 1.00 44.28 114 ALA A CA 1
ATOM 778 C C . ALA A 1 114 ? 31.252 -28.246 1.160 1.00 44.28 114 ALA A C 1
ATOM 780 O O . ALA A 1 114 ? 31.414 -29.016 2.106 1.00 44.28 114 ALA A O 1
ATOM 781 N N . SER A 1 115 ? 30.711 -27.031 1.323 1.00 40.31 115 SER A N 1
ATOM 782 C CA . SER A 1 115 ? 30.225 -26.488 2.606 1.00 40.31 115 SER A CA 1
ATOM 783 C C . SER A 1 115 ? 28.724 -26.184 2.630 1.00 40.31 115 SER A C 1
ATOM 785 O O . SER A 1 115 ? 28.226 -25.638 3.617 1.00 40.31 115 SER A O 1
ATOM 787 N N . ALA A 1 116 ? 27.981 -26.572 1.585 1.00 39.16 116 ALA A N 1
ATOM 788 C CA . ALA A 1 116 ? 26.536 -26.414 1.558 1.00 39.16 116 ALA A CA 1
ATOM 789 C C . ALA A 1 116 ? 25.907 -27.173 2.747 1.00 39.16 116 ALA A C 1
ATOM 791 O O . ALA A 1 116 ? 26.063 -28.397 2.840 1.00 39.16 116 ALA A O 1
ATOM 792 N N . PRO A 1 117 ? 25.203 -26.488 3.669 1.00 37.94 117 PRO A N 1
ATOM 793 C CA . PRO A 1 117 ? 24.458 -27.174 4.711 1.00 37.94 117 PRO A CA 1
ATOM 794 C C . PRO A 1 117 ? 23.465 -28.132 4.042 1.00 37.94 117 PRO A C 1
ATOM 796 O O . PRO A 1 117 ? 22.778 -27.752 3.090 1.00 37.94 117 PRO A O 1
ATOM 799 N N . ALA A 1 118 ? 23.406 -29.381 4.524 1.00 41.16 118 ALA A N 1
ATOM 800 C CA . ALA A 1 118 ? 22.376 -30.358 4.146 1.00 41.16 118 ALA A CA 1
ATOM 801 C C . ALA A 1 118 ? 21.015 -29.651 4.073 1.00 41.16 118 ALA A C 1
ATOM 803 O O . ALA A 1 118 ? 20.789 -28.872 4.995 1.00 41.16 118 ALA A O 1
ATOM 804 N N . PRO A 1 119 ? 20.161 -29.888 3.045 1.00 46.88 119 PRO A N 1
ATOM 805 C CA . PRO A 1 119 ? 19.038 -29.031 2.629 1.00 46.88 119 PRO A CA 1
ATOM 806 C C . PRO A 1 119 ? 18.360 -28.382 3.832 1.00 46.88 119 PRO A C 1
ATOM 808 O O . PRO A 1 119 ? 17.518 -28.967 4.515 1.00 46.88 119 PRO A O 1
ATOM 811 N N . GLY A 1 120 ? 18.902 -27.211 4.153 1.00 51.41 120 GLY A N 1
ATOM 812 C CA . GLY A 1 120 ? 18.900 -26.678 5.501 1.00 51.41 120 GLY A CA 1
ATOM 813 C C . GLY A 1 120 ? 17.707 -25.780 5.651 1.00 51.41 120 GLY A C 1
ATOM 814 O O . GLY A 1 120 ? 17.419 -24.971 4.773 1.00 51.41 120 GLY A O 1
ATOM 815 N N . ARG A 1 121 ? 16.999 -25.942 6.763 1.00 67.25 121 ARG A N 1
ATOM 816 C CA . ARG A 1 121 ? 15.908 -25.063 7.170 1.00 67.25 121 ARG A CA 1
ATOM 817 C C . ARG A 1 121 ? 16.309 -23.602 6.931 1.00 67.25 121 ARG A C 1
ATOM 819 O O . ARG A 1 121 ? 17.333 -23.170 7.451 1.00 67.25 121 ARG A O 1
ATOM 826 N N . LEU A 1 122 ? 15.509 -22.866 6.157 1.00 81.62 122 LEU A N 1
ATOM 827 C CA . LEU A 1 122 ? 15.701 -21.431 5.959 1.00 81.62 122 LEU A CA 1
ATOM 828 C C . LEU A 1 122 ? 15.679 -20.743 7.334 1.00 81.62 122 LEU A C 1
ATOM 830 O O . LEU A 1 122 ? 14.730 -20.923 8.100 1.00 81.62 122 LEU A O 1
ATOM 834 N N . VAL A 1 123 ? 16.733 -19.989 7.647 1.00 86.44 123 VAL A N 1
ATOM 835 C CA . VAL A 1 123 ? 16.852 -19.170 8.864 1.00 86.44 123 VAL A CA 1
ATOM 836 C C . VAL A 1 123 ? 16.911 -17.708 8.429 1.00 86.44 123 VAL A C 1
ATOM 838 O O . VAL A 1 123 ? 17.609 -17.415 7.453 1.00 86.44 123 VAL A O 1
ATOM 841 N N . PRO A 1 124 ? 16.174 -16.800 9.087 1.00 85.44 124 PRO A N 1
ATOM 842 C CA . PRO A 1 124 ? 16.224 -15.399 8.713 1.00 85.44 124 PRO A CA 1
ATOM 843 C C . PRO A 1 124 ? 17.597 -14.803 9.043 1.00 85.44 124 PRO A C 1
ATOM 845 O O . PRO A 1 124 ? 18.293 -15.262 9.948 1.00 85.44 124 PRO A O 1
ATOM 848 N N . ALA A 1 125 ? 17.976 -13.754 8.318 1.00 79.19 125 ALA A N 1
ATOM 849 C CA . ALA A 1 125 ? 19.155 -12.953 8.628 1.00 79.19 125 ALA A CA 1
ATOM 850 C C . ALA A 1 125 ? 18.989 -12.186 9.952 1.00 79.19 125 ALA A C 1
ATOM 852 O O . ALA A 1 125 ? 19.972 -11.971 10.650 1.00 79.19 125 ALA A O 1
ATOM 853 N N . GLU A 1 126 ? 17.755 -11.812 10.298 1.00 87.81 126 GLU A N 1
ATOM 854 C CA . GLU A 1 126 ? 17.364 -11.271 11.605 1.00 87.81 126 GLU A CA 1
ATOM 855 C C . GLU A 1 126 ? 16.065 -11.943 12.036 1.00 87.81 126 GLU A C 1
ATOM 857 O O . GLU A 1 126 ? 15.131 -11.993 11.239 1.00 87.81 126 GLU A O 1
ATOM 862 N N . GLN A 1 127 ? 15.989 -12.449 13.266 1.00 86.25 127 GLN A N 1
ATOM 863 C CA . GLN A 1 127 ? 14.780 -13.092 13.777 1.00 86.25 127 GLN A CA 1
ATOM 864 C C . GLN A 1 127 ? 13.963 -12.113 14.629 1.00 86.25 127 GLN A C 1
ATOM 866 O O . GLN A 1 127 ? 14.453 -11.597 15.634 1.00 86.25 127 GLN A O 1
ATOM 871 N N . GLY A 1 128 ? 12.712 -11.897 14.239 1.00 81.50 128 GLY A N 1
ATOM 872 C CA . GLY A 1 128 ? 11.734 -11.062 14.920 1.00 81.50 128 GLY A CA 1
ATOM 873 C C . GLY A 1 128 ? 10.806 -11.833 15.863 1.00 81.50 128 GLY A C 1
ATOM 874 O O . GLY A 1 128 ? 10.866 -13.057 16.004 1.00 81.50 128 GLY A O 1
ATOM 875 N N . LEU A 1 129 ? 9.920 -11.085 16.523 1.00 77.50 129 LEU A N 1
ATOM 876 C CA . LEU A 1 129 ? 8.883 -11.603 17.427 1.00 77.50 129 LEU A CA 1
ATOM 877 C C . LEU A 1 129 ? 7.519 -11.734 16.737 1.00 77.50 129 LEU A C 1
ATOM 879 O O . LEU A 1 129 ? 6.638 -12.448 17.220 1.00 77.50 129 LEU A O 1
ATOM 883 N N . HIS A 1 130 ? 7.336 -11.034 15.619 1.00 83.38 130 HIS A N 1
ATOM 884 C CA . HIS A 1 130 ? 6.087 -10.995 14.870 1.00 83.38 130 HIS A CA 1
ATOM 885 C C . HIS A 1 130 ? 6.095 -12.011 13.717 1.00 83.38 130 HIS A C 1
ATOM 887 O O . HIS A 1 130 ? 7.152 -12.297 13.160 1.00 83.38 130 HIS A O 1
ATOM 893 N N . PRO A 1 131 ? 4.929 -12.534 13.288 1.00 92.94 131 PRO A N 1
ATOM 894 C CA . PRO A 1 131 ? 4.812 -13.393 12.105 1.00 92.94 131 PRO A CA 1
ATOM 895 C C . PRO A 1 131 ? 4.890 -12.570 10.801 1.00 92.94 131 PRO A C 1
ATOM 897 O O . PRO A 1 131 ? 4.048 -12.698 9.910 1.00 92.94 131 PRO A O 1
ATOM 900 N N . VAL A 1 132 ? 5.871 -11.672 10.725 1.00 97.00 132 VAL A N 1
ATOM 901 C CA . VAL A 1 132 ? 6.074 -10.698 9.654 1.00 97.00 132 VAL A CA 1
ATOM 902 C C . VAL A 1 132 ? 7.563 -10.632 9.351 1.00 97.00 132 VAL A C 1
ATOM 904 O O . VAL A 1 132 ? 8.372 -10.479 10.267 1.00 97.00 132 VAL A O 1
ATOM 907 N N . GLY A 1 133 ? 7.916 -10.696 8.071 1.00 97.81 133 GLY A N 1
ATOM 908 C CA . GLY A 1 133 ? 9.301 -10.578 7.631 1.00 97.81 133 GLY A CA 1
ATOM 909 C C . GLY A 1 133 ? 9.455 -9.698 6.414 1.00 97.81 133 GLY A C 1
ATOM 910 O O . GLY A 1 133 ? 8.662 -9.777 5.476 1.00 97.81 133 GLY A O 1
ATOM 911 N N . LEU A 1 134 ? 10.507 -8.888 6.415 1.00 98.69 134 LEU A N 1
ATOM 912 C CA . LEU A 1 134 ? 10.942 -8.154 5.239 1.00 98.69 134 LEU A CA 1
ATOM 913 C C . LEU A 1 134 ? 11.779 -9.095 4.377 1.00 98.69 134 LEU A C 1
ATOM 915 O O . LEU A 1 134 ? 12.714 -9.728 4.863 1.00 98.69 134 LEU A O 1
ATOM 919 N N . VAL A 1 135 ? 11.415 -9.221 3.105 1.00 98.62 135 VAL A N 1
ATOM 920 C CA . VAL A 1 135 ? 11.989 -10.202 2.183 1.00 98.62 135 VAL A CA 1
ATOM 921 C C . VAL A 1 135 ? 12.635 -9.471 1.019 1.00 98.62 135 VAL A C 1
ATOM 923 O O . VAL A 1 135 ? 11.951 -8.827 0.226 1.00 98.62 135 VAL A O 1
ATOM 926 N N . ILE A 1 136 ? 13.953 -9.602 0.897 1.00 98.44 136 ILE A N 1
ATOM 927 C CA . ILE A 1 136 ? 14.736 -9.027 -0.196 1.00 98.44 136 ILE A CA 1
ATOM 928 C C . ILE A 1 136 ? 15.318 -10.175 -1.009 1.00 98.44 136 ILE A C 1
ATOM 930 O O . ILE A 1 136 ? 16.041 -11.024 -0.486 1.00 98.44 136 ILE A O 1
ATOM 934 N N . MET A 1 137 ? 15.026 -10.196 -2.306 1.00 96.88 137 MET A N 1
ATOM 935 C CA . MET A 1 137 ? 15.746 -11.056 -3.238 1.00 96.88 137 MET A CA 1
ATOM 936 C C . MET A 1 137 ? 17.126 -10.433 -3.472 1.00 96.88 137 MET A C 1
ATOM 938 O O . MET A 1 137 ? 17.221 -9.357 -4.055 1.00 96.88 137 MET A O 1
ATOM 942 N N . ALA A 1 138 ? 18.187 -11.073 -2.986 1.00 95.25 138 ALA A N 1
ATOM 943 C CA . ALA A 1 138 ? 19.555 -10.588 -3.127 1.00 95.25 138 ALA A CA 1
ATOM 944 C C . ALA A 1 138 ? 20.544 -11.752 -2.988 1.00 95.25 138 ALA A C 1
ATOM 946 O O . ALA A 1 138 ? 20.778 -12.265 -1.891 1.00 95.25 138 ALA A O 1
ATOM 947 N N . ASP A 1 139 ? 21.163 -12.150 -4.100 1.00 91.81 139 ASP A N 1
ATOM 948 C CA . ASP A 1 139 ? 22.348 -13.010 -4.054 1.00 91.81 139 ASP A CA 1
ATOM 949 C C . ASP A 1 139 ? 23.544 -12.270 -3.420 1.00 91.81 139 ASP A C 1
ATOM 951 O O . ASP A 1 139 ? 23.463 -11.086 -3.090 1.00 91.81 139 ASP A O 1
ATOM 955 N N . GLU A 1 140 ? 24.677 -12.948 -3.248 1.00 91.94 140 GLU A N 1
ATOM 956 C CA . GLU A 1 140 ? 25.868 -12.352 -2.624 1.00 91.94 140 GLU A CA 1
ATOM 957 C C . GLU A 1 140 ? 26.353 -11.075 -3.332 1.00 91.94 140 GLU A C 1
ATOM 959 O O . GLU A 1 140 ? 26.819 -10.131 -2.684 1.00 91.94 140 GLU A O 1
ATOM 964 N N . LEU A 1 141 ? 26.225 -11.011 -4.662 1.00 92.19 141 LEU A N 1
ATOM 965 C CA . LEU A 1 141 ? 26.635 -9.849 -5.443 1.00 92.19 141 LEU A CA 1
ATOM 966 C C . LEU A 1 141 ? 25.708 -8.660 -5.172 1.00 92.19 141 LEU A C 1
ATOM 968 O O . LEU A 1 141 ? 26.191 -7.548 -4.938 1.00 92.19 141 LEU A O 1
ATOM 972 N N . PHE A 1 142 ? 24.393 -8.886 -5.175 1.00 93.25 142 PHE A N 1
ATOM 973 C CA . PHE A 1 142 ? 23.400 -7.868 -4.840 1.00 93.25 142 PHE A CA 1
ATOM 974 C C . PHE A 1 142 ? 23.517 -7.424 -3.382 1.00 93.25 142 PHE A C 1
ATOM 976 O O . PHE A 1 142 ? 23.492 -6.222 -3.124 1.00 93.25 142 PHE A O 1
ATOM 983 N N . GLN A 1 143 ? 23.744 -8.351 -2.449 1.00 95.62 143 GLN A N 1
ATOM 984 C CA . GLN A 1 143 ? 23.980 -8.025 -1.043 1.00 95.62 143 GLN A CA 1
ATOM 985 C C . GLN A 1 143 ? 25.183 -7.096 -0.876 1.00 95.62 143 GLN A C 1
ATOM 987 O O . GLN A 1 143 ? 25.096 -6.098 -0.167 1.00 95.62 143 GLN A O 1
ATOM 992 N N . LYS A 1 144 ? 26.291 -7.366 -1.577 1.00 95.31 144 LYS A N 1
ATOM 993 C CA . LYS A 1 144 ? 27.472 -6.494 -1.553 1.00 95.31 144 LYS A CA 1
ATOM 994 C C . LYS A 1 144 ? 27.206 -5.135 -2.202 1.00 95.31 144 LYS A C 1
ATOM 996 O O . LYS A 1 144 ? 27.655 -4.113 -1.688 1.00 95.31 144 LYS A O 1
ATOM 1001 N N . ARG A 1 145 ? 26.509 -5.116 -3.341 1.00 95.19 145 ARG A N 1
ATOM 1002 C CA . ARG A 1 145 ? 26.208 -3.888 -4.092 1.00 95.19 145 ARG A CA 1
ATOM 1003 C C . ARG A 1 145 ? 25.299 -2.940 -3.310 1.00 95.19 145 ARG A C 1
ATOM 1005 O O . ARG A 1 145 ? 25.526 -1.735 -3.344 1.00 95.19 145 ARG A O 1
ATOM 1012 N N . TYR A 1 146 ? 24.305 -3.493 -2.626 1.00 97.81 146 TYR A N 1
ATOM 1013 C CA . TYR A 1 146 ? 23.273 -2.760 -1.897 1.00 97.81 146 TYR A CA 1
ATOM 1014 C C . TYR A 1 146 ? 23.440 -2.868 -0.377 1.00 97.81 146 TYR A C 1
ATOM 1016 O O . TYR A 1 146 ? 22.470 -2.789 0.374 1.00 97.81 146 TYR A O 1
ATOM 1024 N N . ALA A 1 147 ? 24.674 -3.072 0.095 1.00 98.12 147 ALA A N 1
ATOM 1025 C CA . ALA A 1 147 ? 24.930 -3.322 1.508 1.00 98.12 147 ALA A CA 1
ATOM 1026 C C . ALA A 1 147 ? 24.413 -2.189 2.423 1.00 98.12 147 ALA A C 1
ATOM 1028 O O . ALA A 1 147 ? 23.768 -2.514 3.418 1.00 98.12 147 ALA A O 1
ATOM 1029 N N . PRO A 1 148 ? 24.589 -0.886 2.105 1.00 98.50 148 PRO A N 1
ATOM 1030 C CA . PRO A 1 148 ? 24.003 0.194 2.907 1.00 98.50 148 PRO A CA 1
ATOM 1031 C C . PRO A 1 148 ? 22.469 0.189 2.933 1.00 98.50 148 PRO A C 1
ATOM 1033 O O . PRO A 1 148 ? 21.870 0.393 3.984 1.00 98.50 148 PRO A O 1
ATOM 1036 N N . GLN A 1 149 ? 21.823 -0.077 1.798 1.00 98.62 149 GLN A N 1
ATOM 1037 C CA . GLN A 1 149 ? 20.366 -0.149 1.681 1.00 98.62 149 GLN A CA 1
ATOM 1038 C C . GLN A 1 149 ? 19.821 -1.293 2.543 1.00 98.62 149 GLN A C 1
ATOM 1040 O O . GLN A 1 149 ? 19.003 -1.070 3.434 1.00 98.62 149 GLN A O 1
ATOM 1045 N N . ILE A 1 150 ? 20.374 -2.497 2.379 1.00 98.69 150 ILE A N 1
ATOM 1046 C CA . ILE A 1 150 ? 20.018 -3.673 3.183 1.00 98.69 150 ILE A CA 1
ATOM 1047 C C . ILE A 1 150 ? 20.298 -3.427 4.670 1.00 98.69 150 ILE A C 1
ATOM 1049 O O . ILE A 1 150 ? 19.484 -3.797 5.512 1.00 98.69 150 ILE A O 1
ATOM 1053 N N . GLN A 1 151 ? 21.404 -2.760 5.013 1.00 98.62 151 GLN A N 1
ATOM 1054 C CA . GLN A 1 151 ? 21.708 -2.406 6.397 1.00 98.62 151 GLN A CA 1
ATOM 1055 C C . GLN A 1 151 ? 20.675 -1.432 6.986 1.00 98.62 151 GLN A C 1
ATOM 1057 O O . GLN A 1 151 ? 20.302 -1.589 8.146 1.00 98.62 151 GLN A O 1
ATOM 1062 N N . SER A 1 152 ? 20.156 -0.474 6.211 1.00 98.75 152 SER A N 1
ATOM 1063 C CA . SER A 1 152 ? 19.069 0.400 6.681 1.00 98.75 152 SER A CA 1
ATOM 1064 C C . SER A 1 152 ? 17.793 -0.391 6.999 1.00 98.75 152 SER A C 1
ATOM 1066 O O . SER A 1 152 ? 17.150 -0.154 8.022 1.00 98.75 152 SER A O 1
ATOM 1068 N N . VAL A 1 153 ? 17.468 -1.397 6.180 1.00 98.75 153 VAL A N 1
ATOM 1069 C CA . VAL A 1 153 ? 16.343 -2.308 6.426 1.00 98.75 153 VAL A CA 1
ATOM 1070 C C . VAL A 1 153 ? 16.617 -3.189 7.647 1.00 98.75 153 VAL A C 1
ATOM 1072 O O . VAL A 1 153 ? 15.719 -3.395 8.458 1.00 98.75 153 VAL A O 1
ATOM 1075 N N . ARG A 1 154 ? 17.860 -3.647 7.848 1.00 98.69 154 ARG A N 1
ATOM 1076 C CA . ARG A 1 154 ? 18.268 -4.360 9.068 1.00 98.69 154 ARG A CA 1
ATOM 1077 C C . ARG A 1 154 ? 18.014 -3.517 10.321 1.00 98.69 154 ARG A C 1
ATOM 1079 O O . ARG A 1 154 ? 17.395 -4.008 11.261 1.00 98.69 154 ARG A O 1
ATOM 1086 N N . CYS A 1 155 ? 18.431 -2.250 10.314 1.00 98.56 155 CYS A N 1
ATOM 1087 C CA . CYS A 1 155 ? 18.160 -1.314 11.409 1.00 98.56 155 CYS A CA 1
ATOM 1088 C C . CYS A 1 155 ? 16.660 -1.210 11.710 1.00 98.56 155 CYS A C 1
ATOM 1090 O O . CYS A 1 155 ? 16.250 -1.264 12.868 1.00 98.56 155 CYS A O 1
ATOM 1092 N N . TYR A 1 156 ? 15.842 -1.113 10.659 1.00 98.69 156 TYR A N 1
ATOM 1093 C CA . TYR A 1 156 ? 14.393 -1.057 10.787 1.00 98.69 156 TYR A CA 1
ATOM 1094 C C . TYR A 1 156 ? 13.808 -2.307 11.449 1.00 98.69 156 TYR A C 1
ATOM 1096 O O . TYR A 1 156 ? 13.084 -2.201 12.438 1.00 98.69 156 TYR A O 1
ATOM 1104 N N . VAL A 1 157 ? 14.130 -3.501 10.939 1.00 98.38 157 VAL A N 1
ATOM 1105 C CA . VAL A 1 157 ? 13.529 -4.736 11.464 1.00 98.38 157 VAL A CA 1
ATOM 1106 C C . VAL A 1 157 ? 13.954 -5.030 12.897 1.00 98.38 157 VAL A C 1
ATOM 1108 O O . VAL A 1 157 ? 13.132 -5.507 13.673 1.00 98.38 157 VAL A O 1
ATOM 1111 N N . GLN A 1 158 ? 15.192 -4.691 13.274 1.00 97.06 158 GLN A N 1
ATOM 1112 C CA . GLN A 1 158 ? 15.686 -4.860 14.642 1.00 97.06 158 GLN A CA 1
ATOM 1113 C C . GLN A 1 158 ? 14.919 -3.967 15.618 1.00 97.06 158 GLN A C 1
ATOM 1115 O O . GLN A 1 158 ? 14.578 -4.402 16.716 1.00 97.06 158 GLN A O 1
ATOM 1120 N N . GLN A 1 159 ? 14.604 -2.737 15.207 1.00 96.69 159 GLN A N 1
ATOM 1121 C CA . GLN A 1 159 ? 13.827 -1.809 16.021 1.00 96.69 159 GLN A CA 1
ATOM 1122 C C . GLN A 1 159 ? 12.351 -2.219 16.136 1.00 96.69 159 GLN A C 1
ATOM 1124 O O . GLN A 1 159 ? 11.750 -2.034 17.193 1.00 96.69 159 GLN A O 1
ATOM 1129 N N . GLN A 1 160 ? 11.771 -2.772 15.069 1.00 97.19 160 GLN A N 1
ATOM 1130 C CA . GLN A 1 160 ? 10.345 -3.116 15.005 1.00 97.19 160 GLN A CA 1
ATOM 1131 C C . GLN A 1 160 ? 10.033 -4.578 15.372 1.00 97.19 160 GLN A C 1
ATOM 1133 O O . GLN A 1 160 ? 8.869 -4.952 15.477 1.00 97.19 160 GLN A O 1
ATOM 1138 N N . GLY A 1 161 ? 11.051 -5.419 15.569 1.00 96.56 161 GLY A N 1
ATOM 1139 C CA . GLY A 1 161 ? 10.878 -6.833 15.906 1.00 96.56 161 GLY A CA 1
ATOM 1140 C C . GLY A 1 161 ? 10.338 -7.694 14.756 1.00 96.56 161 GLY A C 1
ATOM 1141 O O . GLY A 1 161 ? 9.615 -8.660 15.015 1.00 96.56 161 GLY A O 1
ATOM 1142 N N . TYR A 1 162 ? 10.666 -7.358 13.505 1.00 97.94 162 TYR A N 1
ATOM 1143 C CA . TYR A 1 162 ? 10.322 -8.146 12.310 1.00 97.94 162 TYR A CA 1
ATOM 1144 C C . TYR A 1 162 ? 11.478 -9.064 11.890 1.00 97.94 162 TYR A C 1
ATOM 1146 O O . TYR A 1 162 ? 12.628 -8.823 12.253 1.00 97.94 162 TYR A O 1
ATOM 1154 N N . ASP A 1 163 ? 11.190 -10.104 11.102 1.00 98.25 163 ASP A N 1
ATOM 1155 C CA . ASP A 1 163 ? 12.257 -10.881 10.466 1.00 98.25 163 ASP A CA 1
ATOM 1156 C C . ASP A 1 163 ? 12.884 -10.106 9.289 1.00 98.25 163 ASP A C 1
ATOM 1158 O O . ASP A 1 163 ? 12.209 -9.315 8.623 1.00 98.25 163 ASP A O 1
ATOM 1162 N N . LEU A 1 164 ? 14.142 -10.403 8.951 1.00 98.56 164 LEU A N 1
ATOM 1163 C CA . LEU A 1 164 ? 14.741 -10.055 7.653 1.00 98.56 164 LEU A CA 1
ATOM 1164 C C . LEU A 1 164 ? 15.195 -11.315 6.923 1.00 98.56 164 LEU A C 1
ATOM 1166 O O . LEU A 1 164 ? 15.989 -12.093 7.444 1.00 98.56 164 LEU A O 1
ATOM 1170 N N . TRP A 1 165 ? 14.754 -11.475 5.680 1.00 98.25 165 TRP A N 1
ATOM 1171 C CA . TRP A 1 165 ? 15.116 -12.578 4.799 1.00 98.25 165 TRP A CA 1
ATOM 1172 C C . TRP A 1 165 ? 15.853 -12.057 3.570 1.00 98.25 165 TRP A C 1
ATOM 1174 O O . TRP A 1 165 ? 15.308 -11.269 2.798 1.00 98.25 165 TRP A O 1
ATOM 1184 N N . LEU A 1 166 ? 17.080 -12.536 3.369 1.00 97.69 166 LEU A N 1
ATOM 1185 C CA . LEU A 1 166 ? 17.863 -12.294 2.158 1.00 97.69 166 LEU A CA 1
ATOM 1186 C C . LEU A 1 166 ? 17.838 -13.570 1.319 1.00 97.69 166 LEU A C 1
ATOM 1188 O O . LEU A 1 166 ? 18.535 -14.539 1.620 1.00 97.69 166 LEU A O 1
ATOM 1192 N N . LEU A 1 167 ? 16.971 -13.598 0.311 1.00 96.81 167 LEU A N 1
ATOM 1193 C CA . LEU A 1 167 ? 16.747 -14.786 -0.503 1.00 96.81 167 LEU A CA 1
ATOM 1194 C C . LEU A 1 167 ? 17.747 -14.856 -1.656 1.00 96.81 167 LEU A C 1
ATOM 1196 O O . LEU A 1 167 ? 17.923 -13.895 -2.406 1.00 96.81 167 LEU A O 1
ATOM 1200 N N . ASN A 1 168 ? 18.334 -16.037 -1.846 1.00 93.75 168 ASN A N 1
ATOM 1201 C CA . ASN A 1 168 ? 19.076 -16.388 -3.049 1.00 93.75 168 ASN A CA 1
ATOM 1202 C C . ASN A 1 168 ? 18.230 -17.358 -3.885 1.00 93.75 168 ASN A C 1
ATOM 1204 O O . ASN A 1 168 ? 17.771 -18.386 -3.394 1.00 93.75 168 ASN A O 1
ATOM 1208 N N . GLY A 1 169 ? 18.035 -17.053 -5.167 1.00 88.44 169 GLY A N 1
ATOM 1209 C CA . GLY A 1 169 ? 17.171 -17.839 -6.051 1.00 88.44 169 GLY A CA 1
ATOM 1210 C C . GLY A 1 169 ? 17.639 -19.278 -6.234 1.00 88.44 169 GLY A C 1
ATOM 1211 O O . GLY A 1 169 ? 16.813 -20.172 -6.388 1.00 88.44 169 GLY A O 1
ATOM 1212 N N . MET A 1 170 ? 18.947 -19.518 -6.102 1.00 90.12 170 MET A N 1
ATOM 1213 C CA . MET A 1 170 ? 19.538 -20.857 -6.158 1.00 90.12 170 MET A CA 1
ATOM 1214 C C . MET A 1 170 ? 19.028 -21.788 -5.046 1.00 90.12 170 MET A C 1
ATOM 1216 O O . MET A 1 170 ? 19.154 -23.003 -5.171 1.00 90.12 170 MET A O 1
ATOM 1220 N N . MET A 1 171 ? 18.431 -21.242 -3.980 1.00 91.25 171 MET A N 1
ATOM 1221 C CA . MET A 1 171 ? 17.855 -22.006 -2.869 1.00 91.25 171 MET A CA 1
ATOM 1222 C C . MET A 1 171 ? 16.516 -22.669 -3.222 1.00 91.25 171 MET A C 1
ATOM 1224 O O . MET A 1 171 ? 16.035 -23.502 -2.458 1.00 91.25 171 MET A O 1
ATOM 1228 N N . PHE A 1 172 ? 15.912 -22.323 -4.365 1.00 95.06 172 PHE A N 1
ATOM 1229 C CA . PHE A 1 172 ? 14.567 -22.758 -4.743 1.00 95.06 172 PHE A CA 1
ATOM 1230 C C . PHE A 1 172 ? 14.591 -23.537 -6.068 1.00 95.06 172 PHE A C 1
ATOM 1232 O O . PHE A 1 172 ? 14.379 -22.956 -7.134 1.00 95.06 172 PHE A O 1
ATOM 1239 N N . PRO A 1 173 ? 14.788 -24.873 -6.044 1.00 94.06 173 PRO A N 1
ATOM 1240 C CA . PRO A 1 173 ? 14.905 -25.688 -7.258 1.00 94.06 173 PRO A CA 1
ATOM 1241 C C . PRO A 1 173 ? 13.706 -25.587 -8.213 1.00 94.06 173 PRO A C 1
ATOM 1243 O O . PRO A 1 173 ? 13.861 -25.710 -9.427 1.00 94.06 173 PRO A O 1
ATOM 1246 N N . ARG A 1 174 ? 12.503 -25.312 -7.691 1.00 95.88 174 ARG A N 1
ATOM 1247 C CA . ARG A 1 174 ? 11.290 -25.100 -8.503 1.00 95.88 174 ARG A CA 1
ATOM 1248 C C . ARG A 1 174 ? 11.323 -23.801 -9.317 1.00 95.88 174 ARG A C 1
ATOM 1250 O O . ARG A 1 174 ? 10.548 -23.662 -10.258 1.00 95.88 174 ARG A O 1
ATOM 1257 N N . CYS A 1 175 ? 12.250 -22.894 -9.015 1.00 96.75 175 CYS A N 1
ATOM 1258 C CA . CYS A 1 175 ? 12.410 -21.605 -9.680 1.00 96.75 175 CYS A CA 1
ATOM 1259 C C . CYS A 1 175 ? 13.560 -21.558 -10.699 1.00 96.75 175 CYS A C 1
ATOM 1261 O O . CYS A 1 175 ? 13.809 -20.501 -11.282 1.00 96.75 175 CYS A O 1
ATOM 1263 N N . VAL A 1 176 ? 14.215 -22.692 -10.987 1.00 95.69 176 VAL A N 1
ATOM 1264 C CA . VAL A 1 176 ? 15.362 -22.779 -11.917 1.00 95.69 176 VAL A CA 1
ATOM 1265 C C . VAL A 1 176 ? 15.065 -22.180 -13.295 1.00 95.69 176 VAL A C 1
ATOM 1267 O O . VAL A 1 176 ? 15.923 -21.513 -13.874 1.00 95.69 176 VAL A O 1
ATOM 1270 N N . ALA A 1 177 ? 13.836 -22.328 -13.798 1.00 95.62 177 ALA A N 1
ATOM 1271 C CA . ALA A 1 177 ? 13.410 -21.761 -15.082 1.00 95.62 177 ALA A CA 1
ATOM 1272 C C . ALA A 1 177 ? 13.526 -20.222 -15.155 1.00 95.62 177 ALA A C 1
ATOM 1274 O O . ALA A 1 177 ? 13.562 -19.652 -16.248 1.00 95.62 177 ALA A O 1
ATOM 1275 N N . PHE A 1 178 ? 13.604 -19.546 -14.006 1.00 96.00 178 PHE A N 1
ATOM 1276 C CA . PHE A 1 178 ? 13.651 -18.092 -13.905 1.00 96.00 178 PHE A CA 1
ATOM 1277 C C . PHE A 1 178 ? 15.043 -17.546 -13.571 1.00 96.00 178 PHE A C 1
ATOM 1279 O O . PHE A 1 178 ? 15.215 -16.335 -13.615 1.00 96.00 178 PHE A O 1
ATOM 1286 N N . HIS A 1 179 ? 16.055 -18.385 -13.309 1.00 93.38 179 HIS A N 1
ATOM 1287 C CA . HIS A 1 179 ? 17.376 -17.945 -12.817 1.00 93.38 179 HIS A CA 1
ATOM 1288 C C . HIS A 1 179 ? 18.068 -16.881 -13.684 1.00 93.38 179 HIS A C 1
ATOM 1290 O O . HIS A 1 179 ? 18.834 -16.073 -13.172 1.00 93.38 179 HIS A O 1
ATOM 1296 N N . SER A 1 180 ? 17.788 -16.846 -14.989 1.00 89.81 180 SER A N 1
ATOM 1297 C CA . SER A 1 180 ? 18.366 -15.844 -15.892 1.00 89.81 180 SER A CA 1
ATOM 1298 C C . SER A 1 180 ? 17.560 -14.537 -16.005 1.00 89.81 180 SER A C 1
ATOM 1300 O O . SER A 1 180 ? 17.912 -13.691 -16.820 1.00 89.81 180 SER A O 1
ATOM 1302 N N . ASP A 1 181 ? 16.436 -14.399 -15.297 1.00 92.56 181 ASP A N 1
ATOM 1303 C CA . ASP A 1 181 ? 15.615 -13.181 -15.264 1.00 92.56 181 ASP A CA 1
ATOM 1304 C C . ASP A 1 181 ? 15.196 -12.920 -13.813 1.00 92.56 181 ASP A C 1
ATOM 1306 O O . ASP A 1 181 ? 14.205 -13.453 -13.308 1.00 92.56 181 ASP A O 1
ATOM 1310 N N . PHE A 1 182 ? 16.033 -12.131 -13.141 1.00 92.38 182 PHE A N 1
ATOM 1311 C CA . PHE A 1 182 ? 15.974 -11.861 -11.708 1.00 92.38 182 PHE A CA 1
ATOM 1312 C C . PHE A 1 182 ? 14.611 -11.323 -11.251 1.00 92.38 182 PHE A C 1
ATOM 1314 O O . PHE A 1 182 ? 14.122 -11.697 -10.186 1.00 92.38 182 PHE A O 1
ATOM 1321 N N . PHE A 1 183 ? 13.976 -10.496 -12.082 1.00 95.06 183 PHE A N 1
ATOM 1322 C CA . PHE A 1 183 ? 12.684 -9.884 -11.787 1.00 95.06 183 PHE A CA 1
ATOM 1323 C C . PHE A 1 183 ? 11.581 -10.939 -11.631 1.00 95.06 183 PHE A C 1
ATOM 1325 O O . PHE A 1 183 ? 10.875 -10.967 -10.630 1.00 95.06 183 PHE A O 1
ATOM 1332 N N . TYR A 1 184 ? 11.502 -11.899 -12.555 1.00 97.56 184 TYR A N 1
ATOM 1333 C CA . TYR A 1 184 ? 10.531 -12.994 -12.455 1.00 97.56 184 TYR A CA 1
ATOM 1334 C C . TYR A 1 184 ? 10.928 -14.046 -11.409 1.00 97.56 184 TYR A C 1
ATOM 1336 O O . TYR A 1 184 ? 10.058 -14.636 -10.764 1.00 97.56 184 TYR A O 1
ATOM 1344 N N . LEU A 1 185 ? 12.234 -14.267 -11.210 1.00 97.31 185 LEU A N 1
ATOM 1345 C CA . LEU A 1 185 ? 12.752 -15.159 -10.171 1.00 97.31 185 LEU A CA 1
ATOM 1346 C C . LEU A 1 185 ? 12.285 -14.739 -8.777 1.00 97.31 185 LEU A C 1
ATOM 1348 O O . LEU A 1 185 ? 11.890 -15.608 -8.001 1.00 97.31 185 LEU A O 1
ATOM 1352 N N . LYS A 1 186 ? 12.271 -13.431 -8.486 1.00 98.00 186 LYS A N 1
ATOM 1353 C CA . LYS A 1 186 ? 11.799 -12.867 -7.214 1.00 98.00 186 LYS A CA 1
ATOM 1354 C C . LYS A 1 186 ? 10.430 -13.424 -6.821 1.00 98.00 186 LYS A C 1
ATOM 1356 O O . LYS A 1 186 ? 10.282 -13.955 -5.726 1.00 98.00 186 LYS A O 1
ATOM 1361 N N . HIS A 1 187 ? 9.441 -13.363 -7.711 1.00 98.44 187 HIS A N 1
ATOM 1362 C CA . HIS A 1 187 ? 8.074 -13.789 -7.386 1.00 98.44 187 HIS A CA 1
ATOM 1363 C C . HIS A 1 187 ? 7.963 -15.300 -7.171 1.00 98.44 187 HIS A C 1
ATOM 1365 O O . HIS A 1 187 ? 7.287 -15.737 -6.242 1.00 98.44 187 HIS A O 1
ATOM 1371 N N . CYS A 1 188 ? 8.679 -16.101 -7.969 1.00 98.56 188 CYS A N 1
ATOM 1372 C CA . CYS A 1 188 ? 8.746 -17.544 -7.741 1.00 98.56 188 CYS A CA 1
ATOM 1373 C C . CYS A 1 188 ? 9.402 -17.865 -6.389 1.00 98.56 188 CYS A C 1
ATOM 1375 O O . CYS A 1 188 ? 8.842 -18.621 -5.599 1.00 98.56 188 CYS A O 1
ATOM 1377 N N . ALA A 1 189 ? 10.553 -17.254 -6.092 1.00 98.38 189 ALA A N 1
ATOM 1378 C CA . ALA A 1 189 ? 11.288 -17.477 -4.851 1.00 98.38 189 ALA A CA 1
ATOM 1379 C C . ALA A 1 189 ? 10.470 -17.068 -3.617 1.00 98.38 189 ALA A C 1
ATOM 1381 O O . ALA A 1 189 ? 10.427 -17.817 -2.647 1.00 98.38 189 ALA A O 1
ATOM 1382 N N . VAL A 1 190 ? 9.763 -15.932 -3.665 1.00 98.56 190 VAL A N 1
ATOM 1383 C CA . VAL A 1 190 ? 8.855 -15.508 -2.584 1.00 98.56 190 VAL A CA 1
ATOM 1384 C C . VAL A 1 190 ? 7.712 -16.510 -2.401 1.00 98.56 190 VAL A C 1
ATOM 1386 O O . VAL A 1 190 ? 7.373 -16.834 -1.265 1.00 98.56 190 VAL A O 1
ATOM 1389 N N . ALA A 1 191 ? 7.133 -17.041 -3.482 1.00 98.56 191 ALA A N 1
ATOM 1390 C CA . ALA A 1 191 ? 6.075 -18.047 -3.382 1.00 98.56 191 ALA A CA 1
ATOM 1391 C C .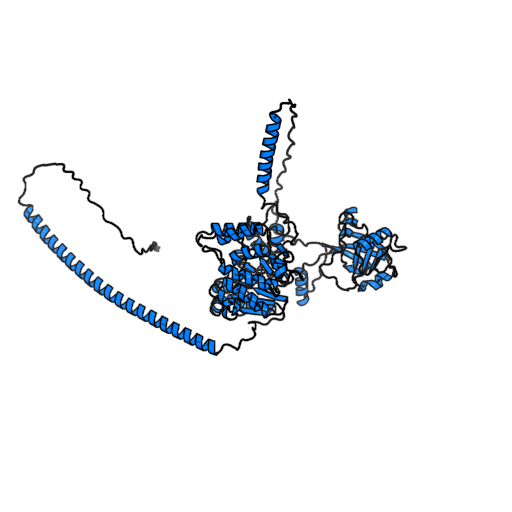 ALA A 1 191 ? 6.561 -19.337 -2.700 1.00 98.56 191 ALA A C 1
ATOM 1393 O O . ALA A 1 191 ? 5.889 -19.838 -1.800 1.00 98.56 191 ALA A O 1
ATOM 1394 N N . GLU A 1 192 ? 7.732 -19.849 -3.094 1.00 98.12 192 GLU A N 1
ATOM 1395 C CA . GLU A 1 192 ? 8.343 -21.034 -2.474 1.00 98.12 192 GLU A CA 1
ATOM 1396 C C . GLU A 1 192 ? 8.765 -20.763 -1.022 1.00 98.12 192 GLU A C 1
ATOM 1398 O O . GLU A 1 192 ? 8.548 -21.601 -0.152 1.00 98.12 192 GLU A O 1
ATOM 1403 N N . PHE A 1 193 ? 9.302 -19.576 -0.730 1.00 98.00 193 PHE A N 1
ATOM 1404 C CA . PHE A 1 193 ? 9.616 -19.144 0.632 1.00 98.00 193 PHE A CA 1
ATOM 1405 C C . PHE A 1 193 ? 8.370 -19.125 1.526 1.00 98.00 193 PHE A C 1
ATOM 1407 O O . PHE A 1 193 ? 8.402 -19.637 2.642 1.00 98.00 193 PHE A O 1
ATOM 1414 N N . LEU A 1 194 ? 7.252 -18.575 1.046 1.00 98.31 194 LEU A N 1
ATOM 1415 C CA . LEU A 1 194 ? 6.002 -18.549 1.804 1.00 98.31 194 LEU A CA 1
ATOM 1416 C C . LEU A 1 194 ? 5.498 -19.968 2.118 1.00 98.31 194 LEU A C 1
ATOM 1418 O O . LEU A 1 194 ? 4.963 -20.186 3.201 1.00 98.31 194 LEU A O 1
ATOM 1422 N N . GLU A 1 195 ? 5.721 -20.964 1.250 1.00 96.62 195 GLU A N 1
ATOM 1423 C CA . GLU A 1 195 ? 5.379 -22.366 1.565 1.00 96.62 195 GLU A CA 1
ATOM 1424 C C . GLU A 1 195 ? 6.152 -22.938 2.750 1.00 96.62 195 GLU A C 1
ATOM 1426 O O . GLU A 1 195 ? 5.647 -23.841 3.416 1.00 96.62 195 GLU A O 1
ATOM 1431 N N . THR A 1 196 ? 7.343 -22.414 3.050 1.00 95.88 196 THR A N 1
ATOM 1432 C CA . THR A 1 196 ? 8.111 -22.845 4.225 1.00 95.88 196 THR A CA 1
ATOM 1433 C C . THR A 1 196 ? 7.687 -22.132 5.509 1.00 95.88 196 THR A C 1
ATOM 1435 O O . THR A 1 196 ? 8.134 -22.518 6.590 1.00 95.88 196 THR A O 1
ATOM 1438 N N . GLN A 1 197 ? 6.857 -21.089 5.414 1.00 96.62 197 GLN A N 1
ATOM 1439 C CA . GLN A 1 197 ? 6.354 -20.335 6.561 1.00 96.62 197 GLN A CA 1
ATOM 1440 C C . GLN A 1 197 ? 4.991 -20.853 7.027 1.00 96.62 197 GLN A C 1
ATOM 1442 O O . GLN A 1 197 ? 4.270 -21.541 6.304 1.00 96.62 197 GLN A O 1
ATOM 1447 N N . LYS A 1 198 ? 4.603 -20.489 8.254 1.00 95.50 198 LYS A N 1
ATOM 1448 C CA . LYS A 1 198 ? 3.255 -20.770 8.771 1.00 95.50 198 LYS A CA 1
ATOM 1449 C C . LYS A 1 198 ? 2.203 -19.992 7.981 1.00 95.50 198 LYS A C 1
ATOM 1451 O O . LYS A 1 198 ? 2.464 -18.871 7.538 1.00 95.50 198 LYS A O 1
ATOM 1456 N N . GLU A 1 199 ? 1.014 -20.569 7.820 1.00 94.75 199 GLU A N 1
ATOM 1457 C CA . GLU A 1 199 ? -0.124 -19.865 7.218 1.00 94.75 199 GLU A CA 1
ATOM 1458 C C . GLU A 1 199 ? -0.419 -18.564 7.986 1.00 94.75 199 GLU A C 1
ATOM 1460 O O . GLU A 1 199 ? -0.300 -18.514 9.210 1.00 94.75 199 GLU A O 1
ATOM 1465 N N . GLY A 1 200 ? -0.728 -17.494 7.250 1.00 94.94 200 GLY A N 1
ATOM 1466 C CA . GLY A 1 200 ? -0.929 -16.148 7.797 1.00 94.94 200 GLY A CA 1
ATOM 1467 C C . GLY A 1 200 ? 0.341 -15.298 7.957 1.00 94.94 200 GLY A C 1
ATOM 1468 O O . GLY A 1 200 ? 0.221 -14.087 8.132 1.00 94.94 200 GLY A O 1
ATOM 1469 N N . TYR A 1 201 ? 1.546 -15.872 7.835 1.00 98.12 201 TYR A N 1
ATOM 1470 C CA . TYR A 1 201 ? 2.801 -15.103 7.855 1.00 98.12 201 TYR A CA 1
ATOM 1471 C C . TYR A 1 201 ? 2.815 -14.030 6.761 1.00 98.12 201 TYR A C 1
ATOM 1473 O O . TYR A 1 201 ? 2.499 -14.333 5.616 1.00 98.12 201 TYR A O 1
ATOM 1481 N N . SER A 1 202 ? 3.186 -12.790 7.071 1.00 98.50 202 SER A N 1
ATOM 1482 C CA . SER A 1 202 ? 3.216 -11.712 6.070 1.00 98.50 202 SER A CA 1
ATOM 1483 C C . SER A 1 202 ? 4.637 -11.436 5.589 1.00 98.50 202 SER A C 1
ATOM 1485 O O . SER A 1 202 ? 5.490 -11.018 6.367 1.00 98.50 202 SER A O 1
ATOM 1487 N N . ALA A 1 203 ? 4.885 -11.648 4.296 1.00 98.69 203 ALA A N 1
ATOM 1488 C CA . ALA A 1 203 ? 6.113 -11.225 3.637 1.00 98.69 203 ALA A CA 1
ATOM 1489 C C . ALA A 1 203 ? 5.951 -9.801 3.098 1.00 98.69 203 ALA A C 1
ATOM 1491 O O . ALA A 1 203 ? 5.094 -9.537 2.255 1.00 98.69 203 ALA A O 1
ATOM 1492 N N . VAL A 1 204 ? 6.798 -8.895 3.569 1.00 98.75 204 VAL A N 1
ATOM 1493 C CA . VAL A 1 204 ? 6.928 -7.530 3.065 1.00 98.75 204 VAL A CA 1
ATOM 1494 C C . VAL A 1 204 ? 8.087 -7.527 2.080 1.00 98.75 204 VAL A C 1
ATOM 1496 O O . VAL A 1 204 ? 9.253 -7.481 2.463 1.00 98.75 204 VAL A O 1
ATOM 1499 N N . VAL A 1 205 ? 7.762 -7.690 0.803 1.00 98.81 205 VAL A N 1
ATOM 1500 C CA . VAL A 1 205 ? 8.744 -7.875 -0.265 1.00 98.81 205 VAL A CA 1
ATOM 1501 C C . VAL A 1 205 ? 9.282 -6.523 -0.698 1.00 98.81 205 VAL A C 1
ATOM 1503 O O . VAL A 1 205 ? 8.501 -5.596 -0.913 1.00 98.81 205 VAL A O 1
ATOM 1506 N N . LEU A 1 206 ? 10.602 -6.430 -0.834 1.00 98.75 206 LEU A N 1
ATOM 1507 C CA . LEU A 1 206 ? 11.320 -5.216 -1.202 1.00 98.75 206 LEU A CA 1
ATOM 1508 C C . LEU A 1 206 ? 12.366 -5.506 -2.284 1.00 98.75 206 LEU A C 1
ATOM 1510 O O . LEU A 1 206 ? 13.026 -6.551 -2.263 1.00 98.75 206 LEU A O 1
ATOM 1514 N N . ASP A 1 207 ? 12.571 -4.546 -3.182 1.00 98.00 207 ASP A N 1
ATOM 1515 C CA . ASP A 1 207 ? 13.777 -4.509 -4.009 1.00 98.00 207 ASP A CA 1
ATOM 1516 C C . ASP A 1 207 ? 14.998 -4.099 -3.164 1.00 98.00 207 ASP A C 1
ATOM 1518 O O . ASP A 1 207 ? 14.893 -3.430 -2.134 1.00 98.00 207 ASP A O 1
ATOM 1522 N N . ALA A 1 208 ? 16.194 -4.505 -3.598 1.00 97.50 208 ALA A N 1
ATOM 1523 C CA . ALA A 1 208 ? 17.427 -4.267 -2.845 1.00 97.50 208 ALA A CA 1
ATOM 1524 C C . ALA A 1 208 ? 17.856 -2.784 -2.801 1.00 97.50 208 ALA A C 1
ATOM 1526 O O . ALA A 1 208 ? 18.704 -2.422 -1.992 1.00 97.50 208 ALA A O 1
ATOM 1527 N N . ASP A 1 209 ? 17.288 -1.919 -3.648 1.00 97.75 209 ASP A N 1
ATOM 1528 C CA . ASP A 1 209 ? 17.572 -0.478 -3.686 1.00 97.75 209 ASP A CA 1
ATOM 1529 C C . ASP A 1 209 ? 16.602 0.367 -2.830 1.00 97.75 209 ASP A C 1
ATOM 1531 O O . ASP A 1 209 ? 16.491 1.583 -3.019 1.00 97.75 209 ASP A O 1
ATOM 1535 N N . VAL A 1 210 ? 15.927 -0.272 -1.868 1.00 98.69 210 VAL A N 1
ATOM 1536 C CA . VAL A 1 210 ? 15.063 0.371 -0.870 1.00 98.69 210 VAL A CA 1
ATOM 1537 C C . VAL A 1 210 ? 15.852 0.754 0.385 1.00 98.69 210 VAL A C 1
ATOM 1539 O O . VAL A 1 210 ? 16.593 -0.053 0.943 1.00 98.69 210 VAL A O 1
ATOM 1542 N N . VAL A 1 211 ? 15.652 1.981 0.868 1.00 98.75 211 VAL A N 1
ATOM 1543 C CA . VAL A 1 211 ? 16.217 2.498 2.124 1.00 98.75 211 VAL A CA 1
ATOM 1544 C C . VAL A 1 211 ? 15.103 2.728 3.139 1.00 98.75 211 VAL A C 1
ATOM 1546 O O . VAL A 1 211 ? 14.137 3.427 2.839 1.00 98.75 211 VAL A O 1
ATOM 1549 N N . ALA A 1 212 ? 15.236 2.193 4.353 1.00 98.69 212 ALA A N 1
ATOM 1550 C CA . ALA A 1 212 ? 14.326 2.508 5.455 1.00 98.69 212 ALA A CA 1
ATOM 1551 C C . ALA A 1 212 ? 14.751 3.812 6.147 1.00 98.69 212 ALA A C 1
ATOM 1553 O O . ALA A 1 212 ? 15.923 3.973 6.481 1.00 98.69 212 ALA A O 1
ATOM 1554 N N . VAL A 1 213 ? 13.810 4.741 6.354 1.00 98.12 213 VAL A N 1
ATOM 1555 C CA . VAL A 1 213 ? 14.117 6.102 6.837 1.00 98.12 213 VAL A CA 1
ATOM 1556 C C . VAL A 1 213 ? 13.368 6.439 8.127 1.00 98.12 213 VAL A C 1
ATOM 1558 O O . VAL A 1 213 ? 13.985 6.871 9.097 1.00 98.12 213 VAL A O 1
ATOM 1561 N N . ALA A 1 214 ? 12.052 6.212 8.183 1.00 98.00 214 ALA A N 1
ATOM 1562 C CA . ALA A 1 214 ? 11.245 6.480 9.379 1.00 98.00 214 ALA A CA 1
ATOM 1563 C C . ALA A 1 214 ? 11.277 5.280 10.341 1.00 98.00 214 ALA A C 1
ATOM 1565 O O . ALA A 1 214 ? 10.297 4.544 10.477 1.00 98.00 214 ALA A O 1
ATOM 1566 N N . LEU A 1 215 ? 12.442 5.036 10.954 1.00 98.06 215 LEU A N 1
ATOM 1567 C CA . LEU A 1 215 ? 12.724 3.778 11.656 1.00 98.06 215 LEU A CA 1
ATOM 1568 C C . LEU A 1 215 ? 11.822 3.491 12.863 1.00 98.06 215 LEU A C 1
ATOM 1570 O O . LEU A 1 215 ? 11.688 2.343 13.276 1.00 98.06 215 LEU A O 1
ATOM 1574 N N . ASP A 1 216 ? 11.209 4.526 13.424 1.00 96.88 216 ASP A N 1
ATOM 1575 C CA . ASP A 1 216 ? 10.325 4.499 14.584 1.00 96.88 216 ASP A CA 1
ATOM 1576 C C . ASP A 1 216 ? 8.866 4.159 14.252 1.00 96.88 216 ASP A C 1
ATOM 1578 O O . ASP A 1 216 ? 8.090 3.848 15.159 1.00 96.88 216 ASP A O 1
ATOM 1582 N N . ARG A 1 217 ? 8.482 4.163 12.972 1.00 97.19 217 ARG A N 1
ATOM 1583 C CA . ARG A 1 217 ? 7.109 3.865 12.552 1.00 97.19 217 ARG A CA 1
ATOM 1584 C C . ARG A 1 217 ? 6.921 2.376 12.239 1.00 97.19 217 ARG A C 1
ATOM 1586 O O . ARG A 1 217 ? 7.632 1.848 11.385 1.00 97.19 217 ARG A O 1
ATOM 1593 N N . PRO A 1 218 ? 5.933 1.696 12.846 1.00 96.94 218 PRO A N 1
ATOM 1594 C CA . PRO A 1 218 ? 5.632 0.304 12.523 1.00 96.94 218 PRO A CA 1
ATOM 1595 C C . PRO A 1 218 ? 4.836 0.179 11.215 1.00 96.94 218 PRO A C 1
ATOM 1597 O O . PRO A 1 218 ? 4.196 1.132 10.761 1.00 96.94 218 PRO A O 1
ATOM 1600 N N . LEU A 1 219 ? 4.804 -1.031 10.649 1.00 97.62 219 LEU A N 1
ATOM 1601 C CA . LEU A 1 219 ? 4.018 -1.371 9.452 1.00 97.62 219 LEU A CA 1
ATOM 1602 C C . LEU A 1 219 ? 2.533 -1.665 9.746 1.00 97.62 219 LEU A C 1
ATOM 1604 O O . LEU A 1 219 ? 1.777 -1.980 8.825 1.00 97.62 219 LEU A O 1
ATOM 1608 N N . ASP A 1 220 ? 2.096 -1.550 11.004 1.00 94.50 220 ASP A N 1
ATOM 1609 C CA . ASP A 1 220 ? 0.769 -1.964 11.489 1.00 94.50 220 ASP A CA 1
ATOM 1610 C C . ASP A 1 220 ? -0.398 -1.437 10.650 1.00 94.50 220 ASP A C 1
ATOM 1612 O O . ASP A 1 220 ? -1.381 -2.146 10.442 1.00 94.50 220 ASP A O 1
ATOM 1616 N N . PHE A 1 221 ? -0.303 -0.206 10.140 1.00 94.00 221 PHE A N 1
ATOM 1617 C CA . PHE A 1 221 ? -1.355 0.388 9.314 1.00 94.00 221 PHE A CA 1
ATOM 1618 C C . PHE A 1 221 ? -1.653 -0.444 8.056 1.00 94.00 221 PHE A C 1
ATOM 1620 O O . PHE A 1 221 ? -2.815 -0.679 7.742 1.00 94.00 221 PHE A O 1
ATOM 1627 N N . TRP A 1 222 ? -0.625 -0.955 7.374 1.00 97.25 222 TRP A N 1
ATOM 1628 C CA . TRP A 1 222 ? -0.803 -1.782 6.175 1.00 97.25 222 TRP A CA 1
ATOM 1629 C C . TRP A 1 222 ? -0.987 -3.264 6.513 1.00 97.25 222 TRP A C 1
ATOM 1631 O O . TRP A 1 222 ? -1.726 -3.971 5.826 1.00 97.25 222 TRP A O 1
ATOM 1641 N N . LEU A 1 223 ? -0.360 -3.745 7.591 1.00 96.50 223 LEU A N 1
ATOM 1642 C CA . LEU A 1 223 ? -0.479 -5.140 8.035 1.00 96.50 223 LEU A CA 1
ATOM 1643 C C . LEU A 1 223 ? -1.856 -5.467 8.632 1.00 96.50 223 LEU A C 1
ATOM 1645 O O . LEU A 1 223 ? -2.298 -6.610 8.538 1.00 96.50 223 LEU A O 1
ATOM 1649 N N . SER A 1 224 ? -2.543 -4.472 9.201 1.00 94.12 224 SER A N 1
ATOM 1650 C CA . SER A 1 224 ? -3.923 -4.600 9.698 1.00 94.12 224 SER A CA 1
ATOM 1651 C C . SER A 1 224 ? -4.979 -4.601 8.588 1.00 94.12 224 SER A C 1
ATOM 1653 O O . SER A 1 224 ? -6.145 -4.881 8.858 1.00 94.12 224 SER A O 1
ATOM 1655 N N . SER A 1 225 ? -4.594 -4.343 7.332 1.00 94.00 225 SER A N 1
ATOM 1656 C CA . SER A 1 225 ? -5.501 -4.480 6.193 1.00 94.00 225 SER A CA 1
ATOM 1657 C C . SER A 1 225 ? -6.012 -5.918 6.074 1.00 94.00 225 SER A C 1
ATOM 1659 O O . SER A 1 225 ? -5.260 -6.891 6.197 1.00 94.00 225 SER A O 1
ATOM 1661 N N . LYS A 1 226 ? -7.296 -6.066 5.735 1.00 95.12 226 LYS A N 1
ATOM 1662 C CA . LYS A 1 226 ? -7.887 -7.370 5.396 1.00 95.12 226 LYS A CA 1
ATOM 1663 C C . LYS A 1 226 ? -7.263 -8.004 4.144 1.00 95.12 226 LYS A C 1
ATOM 1665 O O . LYS A 1 226 ? -7.385 -9.209 3.957 1.00 95.12 226 LYS A O 1
ATOM 1670 N N . SER A 1 227 ? -6.558 -7.214 3.334 1.00 97.50 227 SER A N 1
ATOM 1671 C CA . SER A 1 227 ? -5.945 -7.641 2.073 1.00 97.50 227 SER A CA 1
ATOM 1672 C C . SER A 1 227 ? -4.808 -8.637 2.279 1.00 97.50 227 SER A C 1
ATOM 1674 O O . SER A 1 227 ? -3.869 -8.367 3.032 1.00 97.50 227 SER A O 1
ATOM 1676 N N . ASP A 1 228 ? -4.858 -9.761 1.567 1.00 98.31 228 ASP A N 1
ATOM 1677 C CA . ASP A 1 228 ? -3.795 -10.768 1.588 1.00 98.31 228 ASP A CA 1
ATOM 1678 C C . ASP A 1 228 ? -2.647 -10.399 0.646 1.00 98.31 228 ASP A C 1
ATOM 1680 O O . ASP A 1 228 ? -1.506 -10.778 0.893 1.00 98.31 228 ASP A O 1
ATOM 1684 N N . LEU A 1 229 ? -2.930 -9.662 -0.430 1.00 98.75 229 LEU A N 1
ATOM 1685 C CA . LEU A 1 229 ? -1.922 -9.188 -1.375 1.00 98.75 229 LEU A CA 1
ATOM 1686 C C . LEU A 1 229 ? -2.106 -7.694 -1.616 1.00 98.75 229 LEU A C 1
ATOM 1688 O O . LEU A 1 229 ? -3.206 -7.248 -1.934 1.00 98.75 229 LEU A O 1
ATOM 1692 N N . GLN A 1 230 ? -1.042 -6.916 -1.439 1.00 98.75 230 GLN A N 1
ATOM 1693 C CA . GLN A 1 230 ? -1.113 -5.457 -1.476 1.00 98.75 230 GLN A CA 1
ATOM 1694 C C . GLN A 1 230 ? -0.019 -4.873 -2.364 1.00 98.75 230 GLN A C 1
ATOM 1696 O O . GLN A 1 230 ? 1.166 -5.045 -2.079 1.00 98.75 230 GLN A O 1
ATOM 1701 N N . PHE A 1 231 ? -0.434 -4.141 -3.390 1.00 98.75 231 PHE A N 1
ATOM 1702 C CA . PHE A 1 231 ? 0.405 -3.355 -4.294 1.00 98.75 231 PHE A CA 1
ATOM 1703 C C . PHE A 1 231 ? 0.095 -1.867 -4.147 1.00 98.75 231 PHE A C 1
ATOM 1705 O O . PHE A 1 231 ? -0.802 -1.486 -3.405 1.00 98.75 231 PHE A O 1
ATOM 1712 N N . TYR A 1 232 ? 0.787 -1.009 -4.888 1.00 98.50 232 TYR A N 1
ATOM 1713 C CA . TYR A 1 232 ? 0.523 0.426 -4.891 1.00 98.50 232 TYR A CA 1
ATOM 1714 C C . TYR A 1 232 ? 0.859 1.052 -6.237 1.00 98.50 232 TYR A C 1
ATOM 1716 O O . TYR A 1 232 ? 1.655 0.512 -7.007 1.00 98.50 232 TYR A O 1
ATOM 1724 N N . GLU A 1 233 ? 0.248 2.192 -6.528 1.00 97.81 233 GLU A N 1
ATOM 1725 C CA . GLU A 1 233 ? 0.602 2.992 -7.697 1.00 97.81 233 GLU A CA 1
ATOM 1726 C C . GLU A 1 233 ? 1.884 3.800 -7.466 1.00 97.81 233 GLU A C 1
ATOM 1728 O O . GLU A 1 233 ? 2.078 4.388 -6.401 1.00 97.81 233 GLU A O 1
ATOM 1733 N N . ARG A 1 234 ? 2.746 3.887 -8.486 1.00 95.94 234 ARG A N 1
ATOM 1734 C CA . ARG A 1 234 ? 3.987 4.677 -8.420 1.00 95.94 234 ARG A CA 1
ATOM 1735 C C . ARG A 1 234 ? 3.684 6.181 -8.386 1.00 95.94 234 ARG A C 1
ATOM 1737 O O . ARG A 1 234 ? 2.813 6.661 -9.116 1.00 95.94 234 ARG A O 1
ATOM 1744 N N . ILE A 1 235 ? 4.463 6.939 -7.610 1.00 95.38 235 ILE A N 1
ATOM 1745 C CA . ILE A 1 235 ? 4.289 8.391 -7.431 1.00 95.38 235 ILE A CA 1
ATOM 1746 C C . ILE A 1 235 ? 4.335 9.196 -8.737 1.00 95.38 235 ILE A C 1
ATOM 1748 O O . ILE A 1 235 ? 3.571 10.145 -8.901 1.00 95.38 235 ILE A O 1
ATOM 1752 N N . ALA A 1 236 ? 5.195 8.811 -9.681 1.00 89.50 236 ALA A N 1
ATOM 1753 C CA . ALA A 1 236 ? 5.438 9.553 -10.920 1.00 89.50 236 ALA A CA 1
ATOM 1754 C C . ALA A 1 236 ? 5.208 8.700 -12.176 1.00 89.50 236 ALA A C 1
ATOM 1756 O O . ALA A 1 236 ? 5.944 8.787 -13.159 1.00 89.50 236 ALA A O 1
ATOM 1757 N N . GLY A 1 237 ? 4.186 7.845 -12.145 1.00 92.88 237 GLY A N 1
ATOM 1758 C CA . GLY A 1 237 ? 3.764 7.106 -13.325 1.00 92.88 237 GLY A CA 1
ATOM 1759 C C . GLY A 1 237 ? 2.404 6.427 -13.168 1.00 92.88 237 GLY A C 1
ATOM 1760 O O . GLY A 1 237 ? 1.898 6.261 -12.056 1.00 92.88 237 GLY A O 1
ATOM 1761 N N . PRO A 1 238 ? 1.808 5.986 -14.287 1.00 94.31 238 PRO A N 1
ATOM 1762 C CA . PRO A 1 238 ? 0.574 5.209 -14.275 1.00 94.31 238 PRO A CA 1
ATOM 1763 C C . PRO A 1 238 ? 0.813 3.733 -13.913 1.00 94.31 238 PRO A C 1
ATOM 1765 O O . PRO A 1 238 ? -0.077 2.915 -14.076 1.00 94.31 238 PRO A O 1
ATOM 1768 N N . GLU A 1 239 ? 2.010 3.339 -13.486 1.00 96.94 239 GLU A N 1
ATOM 1769 C CA . GLU A 1 239 ? 2.297 1.940 -13.165 1.00 96.94 239 GLU A CA 1
ATOM 1770 C C . GLU A 1 239 ? 1.829 1.573 -11.755 1.00 96.94 239 GLU A C 1
ATOM 1772 O O . GLU A 1 239 ? 1.996 2.350 -10.814 1.00 96.94 239 GLU A O 1
ATOM 1777 N N . VAL A 1 240 ? 1.344 0.342 -11.597 1.00 98.31 240 VAL A N 1
ATOM 1778 C CA . VAL A 1 240 ? 1.394 -0.367 -10.312 1.00 98.31 240 VAL A CA 1
ATOM 1779 C C . VAL A 1 240 ? 2.826 -0.872 -10.093 1.00 98.31 240 VAL A C 1
ATOM 1781 O O . VAL A 1 240 ? 3.442 -1.395 -11.022 1.00 98.31 240 VAL A O 1
ATOM 1784 N N . MET A 1 241 ? 3.370 -0.694 -8.889 1.00 97.50 241 MET A N 1
ATOM 1785 C CA . MET A 1 241 ? 4.724 -1.110 -8.523 1.00 97.50 241 MET A CA 1
ATOM 1786 C C . MET A 1 241 ? 4.825 -2.629 -8.313 1.00 97.50 241 MET A C 1
ATOM 1788 O O . MET A 1 241 ? 4.098 -3.200 -7.503 1.00 97.50 241 MET A O 1
ATOM 1792 N N . ALA A 1 242 ? 5.807 -3.257 -8.960 1.00 97.88 242 ALA A N 1
ATOM 1793 C CA . ALA A 1 242 ? 6.188 -4.659 -8.776 1.00 97.88 242 ALA A CA 1
ATOM 1794 C C . ALA A 1 242 ? 7.372 -4.875 -7.826 1.00 97.88 242 ALA A C 1
ATOM 1796 O O . ALA A 1 242 ? 7.570 -5.980 -7.310 1.00 97.88 242 ALA A O 1
ATOM 1797 N N . GLY A 1 243 ? 8.169 -3.826 -7.606 1.00 97.06 243 GLY A N 1
ATOM 1798 C CA . GLY A 1 243 ? 9.348 -3.856 -6.745 1.00 97.06 243 GLY A CA 1
ATOM 1799 C C . GLY A 1 243 ? 9.014 -4.269 -5.317 1.00 97.06 243 GLY A C 1
ATOM 1800 O O . GLY A 1 243 ? 9.631 -5.183 -4.773 1.00 97.06 243 GLY A O 1
ATOM 1801 N N . ASN A 1 244 ? 7.964 -3.653 -4.761 1.00 98.44 244 ASN A N 1
ATOM 1802 C CA . ASN A 1 244 ? 7.632 -3.736 -3.344 1.00 98.44 244 ASN A CA 1
ATOM 1803 C C . ASN A 1 244 ? 6.142 -4.036 -3.143 1.00 98.44 244 ASN A C 1
ATOM 1805 O O . ASN A 1 244 ? 5.296 -3.404 -3.775 1.00 98.44 244 ASN A O 1
ATOM 1809 N N . TYR A 1 245 ? 5.813 -4.990 -2.274 1.00 98.88 245 TYR A N 1
ATOM 1810 C CA . TYR A 1 245 ? 4.431 -5.404 -2.000 1.00 98.88 245 TYR A CA 1
ATOM 1811 C C . TYR A 1 245 ? 4.333 -6.177 -0.679 1.00 98.88 245 TYR A C 1
ATOM 1813 O O . TYR A 1 245 ? 5.338 -6.642 -0.145 1.00 98.88 245 TYR A O 1
ATOM 1821 N N . ILE A 1 246 ? 3.118 -6.340 -0.150 1.00 98.88 246 ILE A N 1
ATOM 1822 C CA . ILE A 1 246 ? 2.852 -7.220 1.003 1.00 98.88 246 ILE A CA 1
ATOM 1823 C C . ILE A 1 246 ? 2.131 -8.465 0.505 1.00 98.88 246 ILE A C 1
ATOM 1825 O O . ILE A 1 246 ? 1.124 -8.349 -0.188 1.00 98.88 246 ILE A O 1
ATOM 1829 N N . ALA A 1 247 ? 2.626 -9.643 0.877 1.00 98.75 247 ALA A N 1
ATOM 1830 C CA . ALA A 1 247 ? 2.047 -10.939 0.555 1.00 98.75 247 ALA A CA 1
ATOM 1831 C C . ALA A 1 247 ? 1.848 -11.765 1.833 1.00 98.75 247 ALA A C 1
ATOM 1833 O O . ALA A 1 247 ? 2.805 -12.236 2.451 1.00 98.75 247 ALA A O 1
ATOM 1834 N N . ARG A 1 248 ? 0.592 -11.965 2.227 1.00 98.50 248 ARG A N 1
ATOM 1835 C CA . ARG A 1 248 ? 0.198 -12.868 3.308 1.00 98.50 248 ARG A CA 1
ATOM 1836 C C . ARG A 1 248 ? 0.293 -14.311 2.826 1.00 98.50 248 ARG A C 1
ATOM 1838 O O . ARG A 1 248 ? -0.098 -14.644 1.708 1.00 98.50 248 ARG A O 1
ATOM 1845 N N . ASN A 1 249 ? 0.803 -15.186 3.683 1.00 98.25 249 ASN A N 1
ATOM 1846 C CA . ASN A 1 249 ? 1.007 -16.586 3.371 1.00 98.25 249 ASN A CA 1
ATOM 1847 C C . ASN A 1 249 ? -0.322 -17.335 3.336 1.00 98.25 249 ASN A C 1
ATOM 1849 O O . ASN A 1 249 ? -0.744 -17.928 4.328 1.00 98.25 249 ASN A O 1
ATOM 1853 N N . VAL A 1 250 ? -0.957 -17.322 2.174 1.00 97.25 250 VAL A N 1
ATOM 1854 C CA . VAL A 1 250 ? -2.184 -18.053 1.894 1.00 97.25 250 VAL A CA 1
ATOM 1855 C C . VAL A 1 250 ? -2.081 -18.706 0.508 1.00 97.25 250 VAL A C 1
ATOM 1857 O O . VAL A 1 250 ? -1.471 -18.124 -0.391 1.00 97.25 250 VAL A O 1
ATOM 1860 N N . PRO A 1 251 ? -2.660 -19.909 0.292 1.00 96.81 251 PRO A N 1
ATOM 1861 C CA . PRO A 1 251 ? -2.571 -20.632 -0.978 1.00 96.81 251 PRO A CA 1
ATOM 1862 C C . PRO A 1 251 ? -2.764 -19.795 -2.250 1.00 96.81 251 PRO A C 1
ATOM 1864 O O . PRO A 1 251 ? -1.958 -19.907 -3.170 1.00 96.81 251 PRO A O 1
ATOM 1867 N N . TRP A 1 252 ? -3.777 -18.923 -2.296 1.00 98.00 252 TRP A N 1
ATOM 1868 C CA . TRP A 1 252 ? -4.081 -18.152 -3.502 1.00 98.00 252 TRP A CA 1
ATOM 1869 C C . TRP A 1 252 ? -3.002 -17.115 -3.832 1.00 98.00 252 TRP A C 1
ATOM 1871 O O . TRP A 1 252 ? -2.687 -16.923 -5.004 1.00 98.00 252 TRP A O 1
ATOM 1881 N N . VAL A 1 253 ? -2.389 -16.499 -2.816 1.00 98.69 253 VAL A N 1
ATOM 1882 C CA . VAL A 1 253 ? -1.307 -15.520 -2.992 1.00 98.69 253 VAL A CA 1
ATOM 1883 C C . VAL A 1 253 ? -0.061 -16.197 -3.548 1.00 98.69 253 VAL A C 1
ATOM 1885 O O . VAL A 1 253 ? 0.548 -15.690 -4.487 1.00 98.69 253 VAL A O 1
ATOM 1888 N N . ARG A 1 254 ? 0.297 -17.382 -3.038 1.00 98.50 254 ARG A N 1
ATOM 1889 C CA . ARG A 1 254 ? 1.441 -18.148 -3.565 1.00 98.50 254 ARG A CA 1
ATOM 1890 C C . ARG A 1 254 ? 1.234 -18.514 -5.032 1.00 98.50 254 ARG A C 1
ATOM 1892 O O . ARG A 1 254 ? 2.138 -18.352 -5.848 1.00 98.50 254 ARG A O 1
ATOM 1899 N N . GLU A 1 255 ? 0.023 -18.938 -5.382 1.00 98.44 255 GLU A N 1
ATOM 1900 C CA . GLU A 1 255 ? -0.335 -19.228 -6.769 1.00 98.44 255 GLU A CA 1
ATOM 1901 C C . GLU A 1 255 ? -0.344 -17.970 -7.642 1.00 98.44 255 GLU A C 1
ATOM 1903 O O . GLU A 1 255 ? 0.144 -18.027 -8.770 1.00 98.44 255 GLU A O 1
ATOM 1908 N N . PHE A 1 256 ? -0.798 -16.823 -7.130 1.00 98.75 256 PHE A N 1
ATOM 1909 C CA . PHE A 1 256 ? -0.720 -15.545 -7.844 1.00 98.75 256 PHE A CA 1
ATOM 1910 C C . PHE A 1 256 ? 0.731 -15.207 -8.206 1.00 98.75 256 PHE A C 1
ATOM 1912 O O . PHE A 1 256 ? 1.032 -14.943 -9.370 1.00 98.75 256 PHE A O 1
ATOM 1919 N N . LEU A 1 257 ? 1.648 -15.288 -7.238 1.00 98.81 257 LEU A N 1
ATOM 1920 C CA . LEU A 1 257 ? 3.071 -15.000 -7.444 1.00 98.81 257 LEU A CA 1
ATOM 1921 C C . LEU A 1 257 ? 3.731 -15.970 -8.441 1.00 98.81 257 LEU A C 1
ATOM 1923 O O . LEU A 1 257 ? 4.528 -15.545 -9.280 1.00 98.81 257 LEU A O 1
ATOM 1927 N N . ARG A 1 258 ? 3.363 -17.258 -8.420 1.00 98.56 258 ARG A N 1
ATOM 1928 C CA . ARG A 1 258 ? 3.826 -18.242 -9.417 1.00 98.56 258 ARG A CA 1
ATOM 1929 C C . ARG A 1 258 ? 3.323 -17.937 -10.821 1.00 98.56 258 ARG A C 1
ATOM 1931 O O . ARG A 1 258 ? 4.102 -17.981 -11.771 1.00 98.56 258 ARG A O 1
ATOM 1938 N N . HIS A 1 259 ? 2.037 -17.622 -10.964 1.00 98.44 259 HIS A N 1
ATOM 1939 C CA . HIS A 1 259 ? 1.452 -17.281 -12.262 1.00 98.44 259 HIS A CA 1
ATOM 1940 C C . HIS A 1 259 ? 2.057 -15.995 -12.823 1.00 98.44 259 HIS A C 1
ATOM 1942 O O . HIS A 1 259 ? 2.339 -15.924 -14.019 1.00 98.44 259 HIS A O 1
ATOM 1948 N N . TRP A 1 260 ? 2.350 -15.026 -11.957 1.00 98.62 260 TRP A N 1
ATOM 1949 C CA . TRP A 1 260 ? 3.079 -13.829 -12.343 1.00 98.62 260 TRP A CA 1
ATOM 1950 C C . TRP A 1 260 ? 4.498 -14.155 -12.833 1.00 98.62 260 TRP A C 1
ATOM 1952 O O . TRP A 1 260 ? 4.876 -13.725 -13.922 1.00 98.62 260 TRP A O 1
ATOM 1962 N N . ALA A 1 261 ? 5.255 -14.995 -12.116 1.00 98.50 261 ALA A N 1
ATOM 1963 C CA . ALA A 1 261 ? 6.576 -15.450 -12.564 1.00 98.50 261 ALA A CA 1
ATOM 1964 C C . ALA A 1 261 ? 6.520 -16.137 -13.947 1.00 98.50 261 ALA A C 1
ATOM 1966 O O . ALA A 1 261 ? 7.363 -15.892 -14.814 1.00 98.50 261 ALA A O 1
ATOM 1967 N N . LEU A 1 262 ? 5.487 -16.950 -14.198 1.00 98.12 262 LEU A N 1
ATOM 1968 C CA . LEU A 1 262 ? 5.287 -17.656 -15.470 1.00 98.12 262 LEU A CA 1
ATOM 1969 C C . LEU A 1 262 ? 5.055 -16.724 -16.669 1.00 98.12 262 LEU A C 1
ATOM 1971 O O . LEU A 1 262 ? 5.322 -17.135 -17.806 1.00 98.12 262 LEU A O 1
ATOM 1975 N N . LEU A 1 263 ? 4.642 -15.468 -16.452 1.00 97.44 263 LEU A N 1
ATOM 1976 C CA . LEU A 1 263 ? 4.509 -14.480 -17.529 1.00 97.44 263 LEU A CA 1
ATOM 1977 C C . LEU A 1 263 ? 5.841 -14.146 -18.207 1.00 97.44 263 LEU A C 1
ATOM 1979 O O . LEU A 1 263 ? 5.821 -13.676 -19.341 1.00 97.44 263 LEU A O 1
ATOM 1983 N N . ARG A 1 264 ? 6.986 -14.517 -17.616 1.00 96.88 264 ARG A N 1
ATOM 1984 C CA . ARG A 1 264 ? 8.291 -14.504 -18.295 1.00 96.88 264 ARG A CA 1
ATOM 1985 C C . ARG A 1 264 ? 8.236 -15.182 -19.666 1.00 96.88 264 ARG A C 1
ATOM 1987 O O . ARG A 1 264 ? 8.815 -14.686 -20.626 1.00 96.88 264 ARG A O 1
ATOM 1994 N N . SER A 1 265 ? 7.544 -16.320 -19.763 1.00 95.81 265 SER A N 1
ATOM 1995 C CA . SER A 1 265 ? 7.413 -17.091 -21.012 1.00 95.81 265 SER A CA 1
ATOM 1996 C C . SER A 1 265 ? 6.583 -16.380 -22.087 1.00 95.81 265 SER A C 1
ATOM 1998 O O . SER A 1 265 ? 6.656 -16.740 -23.258 1.00 95.81 265 SER A O 1
ATOM 2000 N N . ARG A 1 266 ? 5.807 -15.368 -21.688 1.00 95.06 266 ARG A N 1
ATOM 2001 C CA . ARG A 1 266 ? 4.952 -14.536 -22.543 1.00 95.06 266 ARG A CA 1
ATOM 2002 C C . ARG A 1 266 ? 5.466 -13.102 -22.658 1.00 95.06 266 ARG A C 1
ATOM 2004 O O . ARG A 1 266 ? 4.742 -12.236 -23.143 1.00 95.06 266 ARG A O 1
ATOM 2011 N N . LYS A 1 267 ? 6.691 -12.844 -22.191 1.00 96.19 267 LYS A N 1
ATOM 2012 C CA . LYS A 1 267 ? 7.331 -11.538 -22.302 1.00 96.19 267 LYS A CA 1
ATOM 2013 C C . LYS A 1 267 ? 7.438 -11.170 -23.787 1.00 96.19 267 LYS A C 1
ATOM 2015 O O . LYS A 1 267 ? 7.948 -11.978 -24.568 1.00 96.19 267 LYS A O 1
ATOM 2020 N N . PRO A 1 268 ? 6.958 -9.987 -24.189 1.00 97.62 268 PRO A N 1
ATOM 2021 C CA . PRO A 1 268 ? 6.988 -9.581 -25.581 1.00 97.62 268 PRO A CA 1
ATOM 2022 C C . PRO A 1 268 ? 8.433 -9.275 -26.018 1.00 97.62 268 PRO A C 1
ATOM 2024 O O . PRO A 1 268 ? 9.304 -9.049 -25.172 1.00 97.62 268 PRO A O 1
ATOM 2027 N N . PRO A 1 269 ? 8.722 -9.273 -27.331 1.00 97.12 269 PRO A N 1
ATOM 2028 C CA . PRO A 1 269 ? 10.076 -9.037 -27.837 1.00 97.12 269 PRO A CA 1
ATOM 2029 C C . PRO A 1 269 ? 10.568 -7.591 -27.630 1.00 97.12 269 PRO A C 1
ATOM 2031 O O . PRO A 1 269 ? 11.776 -7.355 -27.652 1.00 97.12 269 PRO A O 1
ATOM 2034 N N . GLY A 1 270 ? 9.657 -6.629 -27.449 1.00 97.31 270 GLY A N 1
ATOM 2035 C CA . GLY A 1 270 ? 9.962 -5.225 -27.172 1.00 97.31 270 GLY A CA 1
ATOM 2036 C C . GLY A 1 270 ? 10.143 -4.891 -25.685 1.00 97.31 270 GLY A C 1
ATOM 2037 O O . GLY A 1 270 ? 10.190 -5.752 -24.807 1.00 97.31 270 GLY A O 1
ATOM 2038 N N . PHE A 1 271 ? 10.238 -3.595 -25.387 1.00 97.88 271 PHE A N 1
ATOM 2039 C CA . PHE A 1 271 ? 10.299 -3.074 -24.029 1.00 97.88 271 PHE A CA 1
ATOM 2040 C C . PHE A 1 271 ? 8.966 -3.289 -23.311 1.00 97.88 271 PHE A C 1
ATOM 2042 O O . PHE A 1 271 ? 7.922 -2.806 -23.745 1.00 97.88 271 PHE A O 1
ATOM 2049 N N . SER A 1 272 ? 9.029 -3.983 -22.177 1.00 97.00 272 SER A N 1
ATOM 2050 C CA . SER A 1 272 ? 7.861 -4.360 -21.377 1.00 97.00 272 SER A CA 1
ATOM 2051 C C . SER A 1 272 ? 8.010 -4.042 -19.890 1.00 97.00 272 SER A C 1
ATOM 2053 O O . SER A 1 272 ? 7.204 -4.520 -19.099 1.00 97.00 272 SER A O 1
ATOM 2055 N N . SER A 1 273 ? 9.084 -3.351 -19.488 1.00 96.38 273 SER A N 1
ATOM 2056 C CA . SER A 1 273 ? 9.449 -3.146 -18.075 1.00 96.38 273 SER A CA 1
ATOM 2057 C C . SER A 1 273 ? 9.469 -4.447 -17.244 1.00 96.38 273 SER A C 1
ATOM 2059 O O . SER A 1 273 ? 9.017 -4.485 -16.107 1.00 96.38 273 SER A O 1
ATOM 2061 N N . ALA A 1 274 ? 9.945 -5.548 -17.845 1.00 96.31 274 ALA A N 1
ATOM 2062 C CA . ALA A 1 274 ? 10.086 -6.861 -17.203 1.00 96.31 274 ALA A CA 1
ATOM 2063 C C . ALA A 1 274 ? 8.818 -7.348 -16.457 1.00 96.31 274 ALA A C 1
ATOM 2065 O O . ALA A 1 274 ? 7.788 -7.556 -17.105 1.00 96.31 274 ALA A O 1
ATOM 2066 N N . ASP A 1 275 ? 8.922 -7.609 -15.152 1.00 97.94 275 ASP A N 1
ATOM 2067 C CA . ASP A 1 275 ? 7.862 -8.055 -14.238 1.00 97.94 275 ASP A CA 1
ATOM 2068 C C . ASP A 1 275 ? 6.796 -6.979 -14.006 1.00 97.94 275 ASP A C 1
ATOM 2070 O O . ASP A 1 275 ? 5.613 -7.308 -13.913 1.00 97.94 275 ASP A O 1
ATOM 2074 N N . ASN A 1 276 ? 7.190 -5.703 -13.984 1.00 97.94 276 ASN A N 1
ATOM 2075 C CA . ASN A 1 276 ? 6.300 -4.571 -13.731 1.00 97.94 276 ASN A CA 1
ATOM 2076 C C . ASN A 1 276 ? 5.217 -4.432 -14.809 1.00 97.94 276 ASN A C 1
ATOM 2078 O O . ASN A 1 276 ? 4.032 -4.305 -14.501 1.00 97.94 276 ASN A O 1
ATOM 2082 N N . GLY A 1 277 ? 5.583 -4.556 -16.088 1.00 98.06 277 GLY A N 1
ATOM 2083 C CA . GLY A 1 277 ? 4.583 -4.619 -17.157 1.00 98.06 277 GLY A CA 1
ATOM 2084 C C . GLY A 1 277 ? 3.729 -5.887 -17.070 1.00 98.06 277 GLY A C 1
ATOM 2085 O O . GLY A 1 277 ? 2.512 -5.821 -17.213 1.00 98.06 277 GLY A O 1
ATOM 2086 N N . ALA A 1 278 ? 4.335 -7.037 -16.760 1.00 98.56 278 ALA A N 1
ATOM 2087 C CA . ALA A 1 278 ? 3.595 -8.290 -16.600 1.00 98.56 278 ALA A CA 1
ATOM 2088 C C . ALA A 1 278 ? 2.576 -8.246 -15.442 1.00 98.56 278 ALA A C 1
ATOM 2090 O O . ALA A 1 278 ? 1.517 -8.865 -15.548 1.00 98.56 278 ALA A O 1
ATOM 2091 N N . LEU A 1 279 ? 2.844 -7.482 -14.376 1.00 98.75 279 LEU A N 1
ATOM 2092 C CA . LEU A 1 279 ? 1.942 -7.322 -13.231 1.00 98.75 279 LEU A CA 1
ATOM 2093 C C . LEU A 1 279 ? 0.571 -6.799 -13.653 1.00 98.75 279 LEU A C 1
ATOM 2095 O O . LEU A 1 279 ? -0.447 -7.299 -13.192 1.00 98.75 279 LEU A O 1
ATOM 2099 N N . HIS A 1 280 ? 0.529 -5.831 -14.565 1.00 98.56 280 HIS A N 1
ATOM 2100 C CA . HIS A 1 280 ? -0.724 -5.240 -15.032 1.00 98.56 280 HIS A CA 1
ATOM 2101 C C . HIS A 1 280 ? -1.600 -6.283 -15.742 1.00 98.56 280 HIS A C 1
ATOM 2103 O O . HIS A 1 280 ? -2.804 -6.359 -15.499 1.00 98.56 280 HIS A O 1
ATOM 2109 N N . VAL A 1 281 ? -0.983 -7.141 -16.563 1.00 98.44 281 VAL A N 1
ATOM 2110 C CA . VAL A 1 281 ? -1.657 -8.283 -17.202 1.00 98.44 281 VAL A CA 1
ATOM 2111 C C . VAL A 1 281 ? -2.107 -9.303 -16.156 1.00 98.44 281 VAL A C 1
ATOM 2113 O O . VAL A 1 281 ? -3.210 -9.838 -16.257 1.00 98.44 281 VAL A O 1
ATOM 2116 N N . MET A 1 282 ? -1.278 -9.574 -15.145 1.00 98.44 282 MET A N 1
ATOM 2117 C CA . MET A 1 282 ? -1.606 -10.515 -14.075 1.00 98.44 282 MET A CA 1
ATOM 2118 C C . MET A 1 282 ? -2.809 -10.048 -13.247 1.00 98.44 282 MET A C 1
ATOM 2120 O O . MET A 1 282 ? -3.741 -10.823 -13.047 1.00 98.44 282 MET A O 1
ATOM 2124 N N . LEU A 1 283 ? -2.810 -8.786 -12.807 1.00 98.56 283 LEU A N 1
ATOM 2125 C CA . LEU A 1 283 ? -3.884 -8.192 -12.011 1.00 98.56 283 LEU A CA 1
ATOM 2126 C C . LEU A 1 283 ? -5.219 -8.289 -12.744 1.00 98.56 283 LEU A C 1
ATOM 2128 O O . LEU A 1 283 ? -6.163 -8.886 -12.240 1.00 98.56 283 LEU A O 1
ATOM 2132 N N . ILE A 1 284 ? -5.274 -7.770 -13.968 1.00 98.06 284 ILE A N 1
ATOM 2133 C CA . ILE A 1 284 ? -6.516 -7.685 -14.737 1.00 98.06 284 ILE A CA 1
ATOM 2134 C C . ILE A 1 284 ? -7.078 -9.076 -15.066 1.00 98.06 284 ILE A C 1
ATOM 2136 O O . ILE A 1 284 ? -8.290 -9.274 -15.008 1.00 98.06 284 ILE A O 1
ATOM 2140 N N . ASN A 1 285 ? -6.215 -10.054 -15.365 1.00 98.12 285 ASN A N 1
ATOM 2141 C CA . ASN A 1 285 ? -6.653 -11.423 -15.636 1.00 98.12 285 ASN A CA 1
ATOM 2142 C C . ASN A 1 285 ? -7.113 -12.161 -14.370 1.00 98.12 285 ASN A C 1
ATOM 2144 O O . ASN A 1 285 ? -8.115 -12.867 -14.419 1.00 98.12 285 ASN A O 1
ATOM 2148 N N . ALA A 1 286 ? -6.414 -12.015 -13.239 1.00 98.19 286 ALA A N 1
ATOM 2149 C CA . ALA A 1 286 ? -6.806 -12.665 -11.984 1.00 98.19 286 ALA A CA 1
ATOM 2150 C C . ALA A 1 286 ? -8.117 -12.104 -11.410 1.00 98.19 286 ALA A C 1
ATOM 2152 O O . ALA A 1 286 ? -8.876 -12.833 -10.765 1.00 98.19 286 ALA A O 1
ATOM 2153 N N . LEU A 1 287 ? -8.363 -10.817 -11.665 1.00 97.75 287 LEU A N 1
ATOM 2154 C CA . LEU A 1 287 ? -9.575 -10.095 -11.292 1.00 97.75 287 LEU A CA 1
ATOM 2155 C C . LEU A 1 287 ? -10.723 -10.269 -12.300 1.00 97.75 287 LEU A C 1
ATOM 2157 O O . LEU A 1 287 ? -11.836 -9.853 -12.008 1.00 97.75 287 LEU A O 1
ATOM 2161 N N . GLU A 1 288 ? -10.468 -10.877 -13.465 1.00 97.50 288 GLU A N 1
ATOM 2162 C CA . GLU A 1 288 ? -11.459 -11.083 -14.535 1.00 97.50 288 GLU A CA 1
ATOM 2163 C C . GLU A 1 288 ? -12.164 -9.786 -14.975 1.00 97.50 288 GLU A C 1
ATOM 2165 O O . GLU A 1 288 ? -13.362 -9.776 -15.248 1.00 97.50 288 GLU A O 1
ATOM 2170 N N . LEU A 1 289 ? -11.418 -8.678 -15.052 1.00 96.00 289 LEU A N 1
ATOM 2171 C CA . LEU A 1 289 ? -11.993 -7.375 -15.396 1.00 96.00 289 LEU A CA 1
ATOM 2172 C C . LEU A 1 289 ? -12.305 -7.255 -16.895 1.00 96.00 289 LEU A C 1
ATOM 2174 O O . LEU A 1 289 ? -11.544 -7.707 -17.760 1.00 96.00 289 LEU A O 1
ATOM 2178 N N . ASP A 1 290 ? -13.392 -6.549 -17.207 1.00 96.44 290 ASP A N 1
ATOM 2179 C CA . ASP A 1 290 ? -13.780 -6.228 -18.580 1.00 96.44 290 ASP A CA 1
ATOM 2180 C C . ASP A 1 290 ? -12.677 -5.426 -19.292 1.00 96.44 290 ASP A C 1
ATOM 2182 O O . ASP A 1 290 ? -12.297 -4.333 -18.877 1.00 96.44 290 ASP A O 1
ATOM 2186 N N . GLY A 1 291 ? -12.159 -5.971 -20.396 1.00 96.94 291 GLY A N 1
ATOM 2187 C CA . GLY A 1 291 ? -11.020 -5.405 -21.134 1.00 96.94 291 GLY A CA 1
ATOM 2188 C C . GLY A 1 291 ? -9.703 -6.170 -20.960 1.00 96.94 291 GLY A C 1
ATOM 2189 O O . GLY A 1 291 ? -8.718 -5.841 -21.626 1.00 96.94 291 GLY A O 1
ATOM 2190 N N . ALA A 1 292 ? -9.683 -7.239 -20.156 1.00 97.12 292 ALA A N 1
ATOM 2191 C CA . ALA A 1 292 ? -8.510 -8.094 -19.953 1.00 97.12 292 ALA A CA 1
ATOM 2192 C C . ALA A 1 292 ? -7.862 -8.610 -21.245 1.00 97.12 292 ALA A C 1
ATOM 2194 O O . ALA A 1 292 ? -6.637 -8.553 -21.398 1.00 97.12 292 ALA A O 1
ATOM 2195 N N . ALA A 1 293 ? -8.678 -9.065 -22.200 1.00 97.56 293 ALA A N 1
ATOM 2196 C CA . ALA A 1 293 ? -8.195 -9.560 -23.487 1.00 97.56 293 ALA A CA 1
ATOM 2197 C C . ALA A 1 293 ? -7.469 -8.465 -24.285 1.00 97.56 293 ALA A C 1
ATOM 2199 O O . ALA A 1 293 ? -6.368 -8.696 -24.779 1.00 97.56 293 ALA A O 1
ATOM 2200 N N . GLN A 1 294 ? -8.038 -7.256 -24.336 1.00 98.06 294 GLN A N 1
ATOM 2201 C CA . GLN A 1 294 ? -7.449 -6.119 -25.046 1.00 98.06 294 GLN A CA 1
ATOM 2202 C C . GLN A 1 294 ? -6.117 -5.690 -24.419 1.00 98.06 294 GLN A C 1
ATOM 2204 O O . GLN A 1 294 ? -5.144 -5.445 -25.128 1.00 98.06 294 GLN A O 1
ATOM 2209 N N . VAL A 1 295 ? -6.050 -5.607 -23.088 1.00 98.12 295 VAL A N 1
ATOM 2210 C CA . VAL A 1 295 ? -4.810 -5.239 -22.387 1.00 98.12 295 VAL A CA 1
ATOM 2211 C C . VAL A 1 295 ? -3.729 -6.300 -22.586 1.00 98.12 295 VAL A C 1
ATOM 2213 O O . VAL A 1 295 ? -2.571 -5.961 -22.832 1.00 98.12 295 VAL A O 1
ATOM 2216 N N . THR A 1 296 ? -4.107 -7.578 -22.529 1.00 98.31 296 THR A N 1
ATOM 2217 C CA . THR A 1 296 ? -3.190 -8.692 -22.794 1.00 98.31 296 THR A CA 1
ATOM 2218 C C . THR A 1 296 ? -2.650 -8.626 -24.223 1.00 98.31 296 THR A C 1
ATOM 2220 O O . THR A 1 296 ? -1.446 -8.766 -24.413 1.00 98.31 296 THR A O 1
ATOM 2223 N N . GLU A 1 297 ? -3.501 -8.343 -25.212 1.00 98.06 297 GLU A N 1
ATOM 2224 C CA . GLU A 1 297 ? -3.092 -8.179 -26.610 1.00 98.06 297 GLU A CA 1
ATOM 2225 C C . GLU A 1 297 ? -2.105 -7.014 -26.792 1.00 98.06 297 GLU A C 1
ATOM 2227 O O . GLU A 1 297 ? -1.065 -7.174 -27.436 1.00 98.06 297 GLU A O 1
ATOM 2232 N N . LEU A 1 298 ? -2.386 -5.856 -26.179 1.00 98.38 298 LEU A N 1
ATOM 2233 C CA . LEU A 1 298 ? -1.481 -4.703 -26.203 1.00 98.38 298 LEU A CA 1
ATOM 2234 C C . LEU A 1 298 ? -0.107 -5.050 -25.625 1.00 98.38 298 LEU A C 1
ATOM 2236 O O . LEU A 1 298 ? 0.903 -4.670 -26.210 1.00 98.38 298 LEU A O 1
ATOM 2240 N N . TYR A 1 299 ? -0.067 -5.789 -24.512 1.00 98.56 299 TYR A N 1
ATOM 2241 C CA . TYR A 1 299 ? 1.180 -6.250 -23.905 1.00 98.56 299 TYR A CA 1
ATOM 2242 C C . TYR A 1 299 ? 1.945 -7.209 -24.823 1.00 98.56 299 TYR A C 1
ATOM 2244 O O . TYR A 1 299 ? 3.134 -7.010 -25.066 1.00 98.56 299 TYR A O 1
ATOM 2252 N N . THR A 1 300 ? 1.282 -8.232 -25.372 1.00 98.00 300 THR A N 1
ATOM 2253 C CA . THR A 1 300 ? 1.942 -9.235 -26.226 1.00 98.00 300 THR A CA 1
ATOM 2254 C C . THR A 1 300 ? 2.468 -8.651 -27.536 1.00 98.00 300 THR A C 1
ATOM 2256 O O . THR A 1 300 ? 3.444 -9.161 -28.082 1.00 98.00 300 THR A O 1
ATOM 2259 N N . ASN A 1 301 ? 1.860 -7.563 -28.014 1.00 98.12 301 ASN A N 1
ATOM 2260 C CA . ASN A 1 301 ? 2.234 -6.885 -29.255 1.00 98.12 301 ASN A CA 1
ATOM 2261 C C . ASN A 1 301 ? 3.304 -5.792 -29.069 1.00 98.12 301 ASN A C 1
ATOM 2263 O O . ASN A 1 301 ? 3.608 -5.068 -30.019 1.00 98.12 301 ASN A O 1
ATOM 2267 N N . LEU A 1 302 ? 3.903 -5.652 -27.879 1.00 98.44 302 LEU A N 1
ATOM 2268 C CA . LEU A 1 302 ? 5.007 -4.712 -27.668 1.00 98.44 302 LEU A CA 1
ATOM 2269 C C . LEU A 1 302 ? 6.254 -5.165 -28.444 1.00 98.44 302 LEU A C 1
ATOM 2271 O O . LEU A 1 302 ? 6.902 -6.155 -28.114 1.00 98.44 302 LEU A O 1
ATOM 2275 N N . THR A 1 303 ? 6.621 -4.412 -29.476 1.00 98.19 303 THR A N 1
ATOM 2276 C CA . THR A 1 303 ? 7.802 -4.686 -30.318 1.00 98.19 303 THR A CA 1
ATOM 2277 C C . THR A 1 303 ? 8.835 -3.562 -30.289 1.00 98.19 303 THR A C 1
ATOM 2279 O O . THR A 1 303 ? 9.994 -3.786 -30.631 1.00 98.19 303 THR A O 1
ATOM 2282 N N . ALA A 1 304 ? 8.442 -2.361 -29.853 1.00 97.38 304 ALA A N 1
ATOM 2283 C CA . ALA A 1 304 ? 9.331 -1.211 -29.739 1.00 97.38 304 ALA A CA 1
ATOM 2284 C C . ALA A 1 304 ? 10.410 -1.432 -28.670 1.00 97.38 304 ALA A C 1
ATOM 2286 O O . ALA A 1 304 ? 10.177 -2.100 -27.667 1.00 97.38 304 ALA A O 1
ATOM 2287 N N . THR A 1 305 ? 11.603 -0.878 -28.880 1.00 96.31 305 THR A N 1
ATOM 2288 C CA . THR A 1 305 ? 12.718 -0.983 -27.921 1.00 96.31 305 THR A CA 1
ATOM 2289 C C . THR A 1 305 ? 12.604 0.069 -26.815 1.00 96.31 305 THR A C 1
ATOM 2291 O O . THR A 1 305 ? 11.737 0.933 -26.857 1.00 96.31 305 THR A O 1
ATOM 2294 N N . VAL A 1 306 ? 13.522 0.058 -25.844 1.00 92.94 306 VAL A N 1
ATOM 2295 C CA . VAL A 1 306 ? 13.564 1.054 -24.751 1.00 92.94 306 VAL A CA 1
ATOM 2296 C C . VAL A 1 306 ? 13.699 2.510 -25.235 1.00 92.94 306 VAL A C 1
ATOM 2298 O O . VAL A 1 306 ? 13.392 3.435 -24.491 1.00 92.94 306 VAL A O 1
ATOM 2301 N N . ASN A 1 307 ? 14.118 2.727 -26.485 1.00 94.56 307 ASN A N 1
ATOM 2302 C CA . ASN A 1 307 ? 14.227 4.060 -27.082 1.00 94.56 307 ASN A CA 1
ATOM 2303 C C . ASN A 1 307 ? 12.873 4.636 -27.537 1.00 94.56 307 ASN A C 1
ATOM 2305 O O . ASN A 1 307 ? 12.793 5.827 -27.825 1.00 94.56 307 ASN A O 1
ATOM 2309 N N . ASP A 1 308 ? 11.821 3.813 -27.602 1.00 95.50 308 ASP A N 1
ATOM 2310 C CA . ASP A 1 308 ? 10.449 4.243 -27.872 1.00 95.50 308 ASP A CA 1
ATOM 2311 C C . ASP A 1 308 ? 9.491 3.606 -26.860 1.00 95.50 308 ASP A C 1
ATOM 2313 O O . ASP A 1 308 ? 9.035 2.470 -26.996 1.00 95.50 308 ASP A O 1
ATOM 2317 N N . LEU A 1 309 ? 9.181 4.374 -25.819 1.00 96.31 309 LEU A N 1
ATOM 2318 C CA . LEU A 1 309 ? 8.302 3.940 -24.738 1.00 96.31 309 LEU A CA 1
ATOM 2319 C C . LEU A 1 309 ? 6.820 4.221 -25.022 1.00 96.31 309 LEU A C 1
ATOM 2321 O O . LEU A 1 309 ? 5.972 3.877 -24.197 1.00 96.31 309 LEU A O 1
ATOM 2325 N N . ALA A 1 310 ? 6.465 4.852 -26.148 1.00 97.06 310 ALA A N 1
ATOM 2326 C CA . ALA A 1 310 ? 5.079 5.237 -26.411 1.00 97.06 310 ALA A CA 1
ATOM 2327 C C . ALA A 1 310 ? 4.114 4.031 -26.464 1.00 97.06 310 ALA A C 1
ATOM 2329 O O . ALA A 1 310 ? 3.035 4.124 -25.858 1.00 97.06 310 ALA A O 1
ATOM 2330 N N . PRO A 1 311 ? 4.470 2.884 -27.084 1.00 98.06 311 PRO A N 1
ATOM 2331 C CA . PRO A 1 311 ? 3.633 1.685 -27.047 1.00 98.06 311 PRO A CA 1
ATOM 2332 C C . PRO A 1 311 ? 3.466 1.131 -25.630 1.00 98.06 311 PRO A C 1
ATOM 2334 O O . PRO A 1 311 ? 2.345 0.828 -25.220 1.00 98.06 311 PRO A O 1
ATOM 2337 N N . TYR A 1 312 ? 4.550 1.089 -24.848 1.00 98.31 312 TYR A N 1
ATOM 2338 C CA . TYR A 1 312 ? 4.519 0.627 -23.459 1.00 98.31 312 TYR A CA 1
ATOM 2339 C C . TYR A 1 312 ? 3.578 1.478 -22.602 1.00 98.31 312 TYR A C 1
ATOM 2341 O O . TYR A 1 312 ? 2.677 0.955 -21.949 1.00 98.31 312 TYR A O 1
ATOM 2349 N N . TRP A 1 313 ? 3.708 2.804 -22.662 1.00 97.00 313 TRP A N 1
ATOM 2350 C CA . TRP A 1 313 ? 2.836 3.697 -21.900 1.00 97.00 313 TRP A CA 1
ATOM 2351 C C . TRP A 1 313 ? 1.378 3.647 -22.357 1.00 97.00 313 TRP A C 1
ATOM 2353 O O . TRP A 1 313 ? 0.473 3.885 -21.558 1.00 97.00 313 TRP A O 1
ATOM 2363 N N . SER A 1 314 ? 1.129 3.337 -23.630 1.00 97.44 314 SER A N 1
ATOM 2364 C CA . SER A 1 314 ? -0.229 3.124 -24.139 1.00 97.44 314 SER A CA 1
ATOM 2365 C C . SER A 1 314 ? -0.845 1.852 -23.558 1.00 97.44 314 SER A C 1
ATOM 2367 O O . SER A 1 314 ? -1.991 1.889 -23.114 1.00 97.44 314 SER A O 1
ATOM 2369 N N . PHE A 1 315 ? -0.063 0.775 -23.468 1.00 98.50 315 PHE A N 1
ATOM 2370 C CA . PHE A 1 315 ? -0.434 -0.446 -22.756 1.00 98.50 315 PHE A CA 1
ATOM 2371 C C . PHE A 1 315 ? -0.737 -0.175 -21.269 1.00 98.50 315 PHE A C 1
ATOM 2373 O O . PHE A 1 315 ? -1.825 -0.511 -20.806 1.00 98.50 315 PHE A O 1
ATOM 2380 N N . VAL A 1 316 ? 0.163 0.489 -20.532 1.00 98.12 316 VAL A N 1
ATOM 2381 C CA . VAL A 1 316 ? -0.030 0.751 -19.092 1.00 98.12 316 VAL A CA 1
ATOM 2382 C C . VAL A 1 316 ? -1.268 1.617 -18.841 1.00 98.12 316 VAL A C 1
ATOM 2384 O O . VAL A 1 316 ? -2.062 1.317 -17.955 1.00 98.12 316 VAL A O 1
ATOM 2387 N N . ARG A 1 317 ? -1.501 2.658 -19.652 1.00 96.25 317 ARG A N 1
ATOM 2388 C CA . ARG A 1 317 ? -2.720 3.481 -19.540 1.00 96.25 317 ARG A CA 1
ATOM 2389 C C . ARG A 1 317 ? -3.993 2.694 -19.845 1.00 96.25 317 ARG A C 1
ATOM 2391 O O . ARG A 1 317 ? -5.009 2.933 -19.198 1.00 96.25 317 ARG A O 1
ATOM 2398 N N . ALA A 1 318 ? -3.957 1.773 -20.810 1.00 97.69 318 ALA A N 1
ATOM 2399 C CA . ALA A 1 318 ? -5.088 0.888 -21.077 1.00 97.69 318 ALA A CA 1
ATOM 2400 C C . ALA A 1 318 ? -5.357 -0.037 -19.881 1.00 97.69 318 ALA A C 1
ATOM 2402 O O . ALA A 1 318 ? -6.506 -0.174 -19.470 1.00 97.69 318 ALA A O 1
ATOM 2403 N N . ALA A 1 319 ? -4.304 -0.593 -19.275 1.00 98.06 319 ALA A N 1
ATOM 2404 C CA . ALA A 1 319 ? -4.417 -1.401 -18.067 1.00 98.06 319 ALA A CA 1
ATOM 2405 C C . ALA A 1 319 ? -5.012 -0.610 -16.892 1.00 98.06 319 ALA A C 1
ATOM 2407 O O . ALA A 1 319 ? -5.966 -1.067 -16.271 1.00 98.06 319 ALA A O 1
ATOM 2408 N N . GLN A 1 320 ? -4.522 0.604 -16.637 1.00 96.19 320 GLN A N 1
ATOM 2409 C CA . GLN A 1 320 ? -5.071 1.482 -15.598 1.00 96.19 320 GLN A CA 1
ATOM 2410 C C . GLN A 1 320 ? -6.529 1.854 -15.846 1.00 96.19 320 GLN A C 1
ATOM 2412 O O . GLN A 1 320 ? -7.329 1.887 -14.919 1.00 96.19 320 GLN A O 1
ATOM 2417 N N . LYS A 1 321 ? -6.913 2.085 -17.106 1.00 95.12 321 LYS A N 1
ATOM 2418 C CA . LYS A 1 321 ? -8.315 2.344 -17.451 1.00 95.12 321 LYS A CA 1
ATOM 2419 C C . LYS A 1 321 ? -9.218 1.155 -17.097 1.00 95.12 321 LYS A C 1
ATOM 2421 O O . LYS A 1 321 ? -10.345 1.384 -16.673 1.00 95.12 321 LYS A O 1
ATOM 2426 N N . VAL A 1 322 ? -8.734 -0.075 -17.283 1.00 96.38 322 VAL A N 1
ATOM 2427 C CA . VAL A 1 322 ? -9.462 -1.307 -16.931 1.00 96.38 322 VAL A CA 1
ATOM 2428 C C . VAL A 1 322 ? -9.487 -1.536 -15.418 1.00 96.38 322 VAL A C 1
ATOM 2430 O O . VAL A 1 322 ? -10.535 -1.874 -14.882 1.00 96.38 322 VAL A O 1
ATOM 2433 N N . LEU A 1 323 ? -8.366 -1.319 -14.722 1.00 95.88 323 LEU A N 1
ATOM 2434 C CA . LEU A 1 323 ? -8.294 -1.421 -13.258 1.00 95.88 323 LEU A CA 1
ATOM 2435 C C . LEU A 1 323 ? -9.184 -0.378 -12.567 1.00 95.88 323 LEU A C 1
ATOM 2437 O O . LEU A 1 323 ? -9.815 -0.674 -11.555 1.00 95.88 323 LEU A O 1
ATOM 2441 N N . GLY A 1 324 ? -9.264 0.829 -13.126 1.00 94.00 324 GLY A N 1
ATOM 2442 C CA . GLY A 1 324 ? -9.926 1.955 -12.484 1.00 94.00 324 GLY A CA 1
ATOM 2443 C C . GLY A 1 324 ? -9.096 2.524 -11.325 1.00 94.00 324 GLY A C 1
ATOM 2444 O O . GLY A 1 324 ? -7.890 2.289 -11.250 1.00 94.00 324 GLY A O 1
ATOM 2445 N N . PRO A 1 325 ? -9.710 3.324 -10.435 1.00 93.31 325 PRO A N 1
ATOM 2446 C CA . PRO A 1 325 ? -8.993 3.903 -9.306 1.00 93.31 325 PRO A CA 1
ATOM 2447 C C . PRO A 1 325 ? -8.508 2.834 -8.310 1.00 93.31 325 PRO A C 1
ATOM 2449 O O . PRO A 1 325 ? -9.130 1.774 -8.200 1.00 93.31 325 PRO A O 1
ATOM 2452 N N . PRO A 1 326 ? -7.451 3.127 -7.529 1.00 95.81 326 PRO A N 1
ATOM 2453 C CA . PRO A 1 326 ? -6.917 2.228 -6.506 1.00 95.81 326 PRO A CA 1
ATOM 2454 C C . PRO A 1 326 ? -7.996 1.722 -5.548 1.00 95.81 326 PRO A C 1
ATOM 2456 O O . PRO A 1 326 ? -8.768 2.509 -4.989 1.00 95.81 326 PRO A O 1
ATOM 2459 N N . ARG A 1 327 ? -8.063 0.407 -5.346 1.00 95.62 327 ARG A N 1
ATOM 2460 C CA . ARG A 1 327 ? -9.116 -0.230 -4.550 1.00 95.62 327 ARG A CA 1
ATOM 2461 C C . ARG A 1 327 ? -8.709 -1.598 -4.029 1.00 95.62 327 ARG A C 1
ATOM 2463 O O . ARG A 1 327 ? -7.630 -2.099 -4.341 1.00 95.62 327 ARG A O 1
ATOM 2470 N N . THR A 1 328 ? -9.586 -2.164 -3.213 1.00 97.44 328 THR A N 1
ATOM 2471 C CA . THR A 1 328 ? -9.526 -3.546 -2.749 1.00 97.44 328 THR A CA 1
ATOM 2472 C C . THR A 1 328 ? -10.569 -4.358 -3.504 1.00 97.44 328 THR A C 1
ATOM 2474 O O . THR A 1 328 ? -11.742 -3.997 -3.486 1.00 97.44 328 THR A O 1
ATOM 2477 N N . TRP A 1 329 ? -10.143 -5.436 -4.154 1.00 97.44 329 TRP A N 1
ATOM 2478 C CA . TRP A 1 329 ? -11.002 -6.371 -4.872 1.00 97.44 329 TRP A CA 1
ATOM 2479 C C . TRP A 1 329 ? -11.111 -7.693 -4.127 1.00 97.44 329 TRP A C 1
ATOM 2481 O O . TRP A 1 329 ? -10.111 -8.193 -3.599 1.00 97.44 329 TRP A O 1
ATOM 2491 N N . SER A 1 330 ? -12.294 -8.300 -4.185 1.00 96.44 330 SER A N 1
ATOM 2492 C CA . SER A 1 330 ? -12.496 -9.670 -3.736 1.00 96.44 330 SER A CA 1
ATOM 2493 C C . SER A 1 330 ? -12.339 -10.655 -4.894 1.00 96.44 330 SER A C 1
ATOM 2495 O O . SER A 1 330 ? -13.010 -10.554 -5.919 1.00 96.44 330 SER A O 1
ATOM 2497 N N . LEU A 1 331 ? -11.476 -11.659 -4.734 1.00 97.06 331 LEU A N 1
ATOM 2498 C CA . LEU A 1 331 ? -11.271 -12.711 -5.739 1.00 97.06 331 LEU A CA 1
ATOM 2499 C C . LEU A 1 331 ? -12.215 -13.909 -5.546 1.00 97.06 331 LEU A C 1
ATOM 2501 O O . LEU A 1 331 ? -12.180 -14.858 -6.327 1.00 97.06 331 LEU A O 1
ATOM 2505 N N . THR A 1 332 ? -13.075 -13.902 -4.526 1.00 95.44 332 THR A N 1
ATOM 2506 C CA . THR A 1 332 ? -13.988 -15.019 -4.220 1.00 95.44 332 THR A CA 1
ATOM 2507 C C . THR A 1 332 ? -14.908 -15.378 -5.397 1.00 95.44 332 THR A C 1
ATOM 2509 O O . THR A 1 332 ? -15.228 -16.553 -5.602 1.00 95.44 332 THR A O 1
ATOM 2512 N N . SER A 1 333 ? -15.286 -14.395 -6.217 1.00 94.44 333 SER A N 1
ATOM 2513 C CA . SER A 1 333 ? -16.135 -14.570 -7.400 1.00 94.44 333 SER A CA 1
ATOM 2514 C C . SER A 1 333 ? -15.368 -14.819 -8.705 1.00 94.44 333 SER A C 1
ATOM 2516 O O . SER A 1 333 ? -16.013 -15.117 -9.713 1.00 94.44 333 SER A O 1
ATOM 2518 N N . THR A 1 334 ? -14.032 -14.777 -8.720 1.00 97.06 334 THR A N 1
ATOM 2519 C CA . THR A 1 334 ? -13.245 -15.007 -9.945 1.00 97.06 334 THR A CA 1
ATOM 2520 C C . THR A 1 334 ? -12.888 -16.484 -10.105 1.00 97.06 334 THR A C 1
ATOM 2522 O O . THR A 1 334 ? -12.782 -17.231 -9.124 1.00 97.06 334 THR A O 1
ATOM 2525 N N . ALA A 1 335 ? -12.701 -16.972 -11.336 1.00 97.56 335 ALA A N 1
ATOM 2526 C CA . ALA A 1 335 ? -12.267 -18.355 -11.546 1.00 97.56 335 ALA A CA 1
ATOM 2527 C C . ALA A 1 335 ? -10.864 -18.603 -10.979 1.00 97.56 335 ALA A C 1
ATOM 2529 O O . ALA A 1 335 ? -10.600 -19.706 -10.491 1.00 97.56 335 ALA A O 1
ATOM 2530 N N . PHE A 1 336 ? -9.988 -17.590 -11.001 1.00 97.50 336 PHE A N 1
ATOM 2531 C CA . PHE A 1 336 ? -8.678 -17.658 -10.356 1.00 97.50 336 PHE A CA 1
ATOM 2532 C C . PHE A 1 336 ? -8.822 -17.887 -8.847 1.00 97.50 336 PHE A C 1
ATOM 2534 O O . PHE A 1 336 ? -8.307 -18.878 -8.325 1.00 97.50 336 PHE A O 1
ATOM 2541 N N . GLY A 1 337 ? -9.585 -17.039 -8.149 1.00 96.81 337 GLY A N 1
ATOM 2542 C CA . GLY A 1 337 ? -9.773 -17.186 -6.709 1.00 96.81 337 GLY A CA 1
ATOM 2543 C C . GLY A 1 337 ? -10.443 -18.509 -6.340 1.00 96.81 337 GLY A C 1
ATOM 2544 O O . GLY A 1 337 ? -9.949 -19.233 -5.471 1.00 96.81 337 GLY A O 1
ATOM 2545 N N . ARG A 1 338 ? -11.512 -18.906 -7.046 1.00 96.44 338 ARG A N 1
ATOM 2546 C CA . ARG A 1 338 ? -12.179 -20.199 -6.804 1.00 96.44 338 ARG A CA 1
ATOM 2547 C C . ARG A 1 338 ? -11.229 -21.387 -6.938 1.00 96.44 338 ARG A C 1
ATOM 2549 O O . ARG A 1 338 ? -11.241 -22.271 -6.082 1.00 96.44 338 ARG A O 1
ATOM 2556 N N . ARG A 1 339 ? -10.392 -21.406 -7.982 1.00 97.12 339 ARG A N 1
ATOM 2557 C CA . ARG A 1 339 ? -9.425 -22.490 -8.229 1.00 97.12 339 ARG A CA 1
ATOM 2558 C C . ARG A 1 339 ? -8.360 -22.581 -7.137 1.00 97.12 339 ARG A C 1
ATOM 2560 O O . ARG A 1 339 ? -7.876 -23.674 -6.861 1.00 97.12 339 ARG A O 1
ATOM 2567 N N . HIS A 1 340 ? -8.015 -21.457 -6.513 1.00 96.56 340 HIS A N 1
ATOM 2568 C CA . HIS A 1 340 ? -6.900 -21.363 -5.571 1.00 96.56 340 HIS A CA 1
ATOM 2569 C C . HIS A 1 340 ? -7.333 -21.127 -4.112 1.00 96.56 340 HIS A C 1
ATOM 2571 O O . HIS A 1 340 ? -6.550 -20.663 -3.281 1.00 96.56 340 HIS A O 1
ATOM 2577 N N . GLY A 1 341 ? -8.561 -21.532 -3.771 1.00 92.19 341 GLY A N 1
ATOM 2578 C CA . GLY A 1 341 ? -9.005 -21.681 -2.382 1.00 92.19 341 GLY A CA 1
ATOM 2579 C C . GLY A 1 341 ? -9.771 -20.494 -1.797 1.00 92.19 341 GLY A C 1
ATOM 2580 O O . GLY A 1 341 ? -9.863 -20.398 -0.578 1.00 92.19 341 GLY A O 1
ATOM 2581 N N . CYS A 1 342 ? -10.339 -19.615 -2.624 1.00 94.38 342 CYS A N 1
ATOM 2582 C CA . CYS A 1 342 ? -11.175 -18.490 -2.175 1.00 94.38 342 CYS A CA 1
ATOM 2583 C C . CYS A 1 342 ? -12.651 -18.844 -1.962 1.00 94.38 342 CYS A C 1
ATOM 2585 O O . CYS A 1 342 ? -13.438 -17.985 -1.587 1.00 94.38 342 CYS A O 1
ATOM 2587 N N . LEU A 1 343 ? -13.044 -20.103 -2.189 1.00 88.62 343 LEU A N 1
ATOM 2588 C CA . LEU A 1 343 ? -14.411 -20.575 -1.924 1.00 88.62 343 LEU A CA 1
ATOM 2589 C C . LEU A 1 343 ? -14.760 -20.579 -0.428 1.00 88.62 343 LEU A C 1
ATOM 2591 O O . LEU A 1 343 ? -15.927 -20.459 -0.077 1.00 88.62 343 LEU A O 1
ATOM 2595 N N . TRP A 1 344 ? -13.756 -20.729 0.439 1.00 84.81 344 TRP A N 1
ATOM 2596 C CA . TRP A 1 344 ? -13.947 -20.979 1.873 1.00 84.81 344 TRP A CA 1
ATOM 2597 C C . TRP A 1 344 ? -13.360 -19.877 2.764 1.00 84.81 344 TRP A C 1
ATOM 2599 O O . TRP A 1 344 ? -13.300 -20.039 3.979 1.00 84.81 344 TRP A O 1
ATOM 2609 N N . ARG A 1 345 ? -12.879 -18.781 2.168 1.00 89.56 345 ARG A N 1
ATOM 2610 C CA . ARG A 1 345 ? -12.296 -17.634 2.875 1.00 89.56 345 ARG A CA 1
ATOM 2611 C C . ARG A 1 345 ? -12.347 -16.374 2.019 1.00 89.56 345 ARG A C 1
ATOM 2613 O O . ARG A 1 345 ? -12.430 -16.465 0.795 1.00 89.56 345 ARG A O 1
ATOM 2620 N N . SER A 1 346 ? -12.210 -15.218 2.660 1.00 90.31 346 SER A N 1
ATOM 2621 C CA . SER A 1 346 ? -11.940 -13.961 1.963 1.00 90.31 346 SER A CA 1
ATOM 2622 C C . SER A 1 346 ? -10.597 -14.034 1.235 1.00 90.31 346 SER A C 1
ATOM 2624 O O . SER A 1 346 ? -9.616 -14.532 1.791 1.00 90.31 346 SER A O 1
ATOM 2626 N N . CYS A 1 347 ? -10.565 -13.532 0.005 1.00 96.12 347 CYS A N 1
ATOM 2627 C CA . CYS A 1 347 ? -9.349 -13.358 -0.778 1.00 96.12 347 CYS A CA 1
ATOM 2628 C C . CYS A 1 347 ? -9.327 -11.938 -1.311 1.00 96.12 347 CYS A C 1
ATOM 2630 O O . CYS A 1 347 ? -9.992 -11.636 -2.299 1.00 96.12 347 CYS A O 1
ATOM 2632 N N . GLU A 1 348 ? -8.579 -11.080 -0.637 1.00 97.94 348 GLU A N 1
ATOM 2633 C CA . GLU A 1 348 ? -8.635 -9.644 -0.876 1.00 97.94 348 GLU A CA 1
ATOM 2634 C C . GLU A 1 348 ? -7.296 -9.173 -1.454 1.00 97.94 348 GLU A C 1
ATOM 2636 O O . GLU A 1 348 ? -6.232 -9.403 -0.868 1.00 97.94 348 GLU A O 1
ATOM 2641 N N . LEU A 1 349 ? -7.347 -8.519 -2.613 1.00 98.50 349 LEU A N 1
ATOM 2642 C CA . LEU A 1 349 ? -6.201 -7.878 -3.254 1.00 98.50 349 LEU A CA 1
ATOM 2643 C C . LEU A 1 349 ? -6.400 -6.369 -3.208 1.00 98.50 349 LEU A C 1
ATOM 2645 O O . LEU A 1 349 ? -7.418 -5.890 -3.690 1.00 98.50 349 LEU A O 1
ATOM 2649 N N . ALA A 1 350 ? -5.427 -5.616 -2.702 1.00 98.44 350 ALA A N 1
ATOM 2650 C CA . ALA A 1 350 ? -5.465 -4.156 -2.725 1.00 98.44 350 ALA A CA 1
ATOM 2651 C C . ALA A 1 350 ? -4.395 -3.559 -3.637 1.00 98.44 350 ALA A C 1
ATOM 2653 O O . ALA A 1 350 ? -3.247 -4.003 -3.653 1.00 98.44 350 ALA A O 1
ATOM 2654 N N . VAL A 1 351 ? -4.763 -2.491 -4.340 1.00 98.44 351 VAL A N 1
ATOM 2655 C CA . VAL A 1 351 ? -3.828 -1.515 -4.903 1.00 98.44 351 VAL A CA 1
ATOM 2656 C C . VAL A 1 351 ? -4.032 -0.210 -4.142 1.00 98.44 351 VAL A C 1
ATOM 2658 O O . VAL A 1 351 ? -5.128 0.350 -4.138 1.00 98.44 351 VAL A O 1
ATOM 2661 N N . TRP A 1 352 ? -2.983 0.259 -3.474 1.00 97.94 352 TRP A N 1
ATOM 2662 C CA . TRP A 1 352 ? -2.991 1.494 -2.704 1.00 97.94 352 TRP A CA 1
ATOM 2663 C C . TRP A 1 352 ? -2.801 2.724 -3.596 1.00 97.94 352 TRP A C 1
ATOM 2665 O O . TRP A 1 352 ? -2.029 2.664 -4.562 1.00 97.94 352 TRP A O 1
ATOM 2675 N N . PRO A 1 353 ? -3.466 3.850 -3.268 1.00 96.69 353 PRO A N 1
ATOM 2676 C CA . PRO A 1 353 ? -3.209 5.114 -3.936 1.00 96.69 353 PRO A CA 1
ATOM 2677 C C . PRO A 1 353 ? -1.749 5.543 -3.818 1.00 96.69 353 PRO A C 1
ATOM 2679 O O . PRO A 1 353 ? -1.056 5.208 -2.851 1.00 96.69 353 PRO A O 1
ATOM 2682 N N . ARG A 1 354 ? -1.310 6.348 -4.788 1.00 96.25 354 ARG A N 1
ATOM 2683 C CA . ARG A 1 354 ? 0.009 6.996 -4.790 1.00 96.25 354 ARG A CA 1
ATOM 2684 C C . ARG A 1 354 ? 0.297 7.657 -3.438 1.00 96.25 354 ARG A C 1
ATOM 2686 O O . ARG A 1 354 ? -0.610 8.202 -2.804 1.00 96.25 354 ARG A O 1
ATOM 2693 N N . MET A 1 355 ? 1.550 7.592 -2.988 1.00 95.75 355 MET A N 1
ATOM 2694 C CA . MET A 1 355 ? 2.013 8.123 -1.698 1.00 95.75 355 MET A CA 1
ATOM 2695 C C . MET A 1 355 ? 1.368 7.519 -0.446 1.00 95.75 355 MET A C 1
ATOM 2697 O O . MET A 1 355 ? 1.721 7.910 0.656 1.00 95.75 355 MET A O 1
ATOM 2701 N N . SER A 1 356 ? 0.474 6.537 -0.561 1.00 96.44 356 SER A N 1
ATOM 2702 C CA . SER A 1 356 ? -0.282 6.014 0.592 1.00 96.44 356 SER A CA 1
ATOM 2703 C C . SER A 1 356 ? 0.165 4.621 1.040 1.00 96.44 356 SER A C 1
ATOM 2705 O O . SER A 1 356 ? -0.478 3.975 1.869 1.00 96.44 356 SER A O 1
ATOM 2707 N N . PHE A 1 357 ? 1.287 4.150 0.497 1.00 97.88 357 PHE A N 1
ATOM 2708 C CA . PHE A 1 357 ? 1.902 2.877 0.849 1.00 97.88 357 PHE A CA 1
ATOM 2709 C C . PHE A 1 357 ? 3.148 3.073 1.721 1.00 97.88 357 PHE A C 1
ATOM 2711 O O . PHE A 1 357 ? 3.654 4.184 1.867 1.00 97.88 357 PHE A O 1
ATOM 2718 N N . PHE A 1 358 ? 3.655 1.996 2.325 1.00 98.19 358 PHE A N 1
ATOM 2719 C CA . PHE A 1 358 ? 4.804 2.084 3.237 1.00 98.19 358 PHE A CA 1
ATOM 2720 C C . PHE A 1 358 ? 6.134 2.375 2.525 1.00 98.19 358 PHE A C 1
ATOM 2722 O O . PHE A 1 358 ? 7.111 2.731 3.186 1.00 98.19 358 PHE A O 1
ATOM 2729 N N . VAL A 1 359 ? 6.165 2.253 1.195 1.00 98.38 359 VAL A N 1
ATOM 2730 C CA . VAL A 1 359 ? 7.302 2.591 0.334 1.00 98.38 359 VAL A CA 1
ATOM 2731 C C . VAL A 1 359 ? 6.845 3.544 -0.758 1.00 98.38 359 VAL A C 1
ATOM 2733 O O . VAL A 1 359 ? 5.792 3.324 -1.352 1.00 98.38 359 VAL A O 1
ATOM 2736 N N . ASP A 1 360 ? 7.668 4.536 -1.086 1.00 97.56 360 ASP A N 1
ATOM 2737 C CA . ASP A 1 360 ? 7.519 5.307 -2.324 1.00 97.56 360 ASP A CA 1
ATOM 2738 C C . ASP A 1 360 ? 8.880 5.717 -2.915 1.00 97.56 360 ASP A C 1
ATOM 2740 O O . ASP A 1 360 ? 9.920 5.488 -2.301 1.00 97.56 360 ASP A O 1
ATOM 2744 N N . ASP A 1 361 ? 8.915 6.281 -4.121 1.00 97.19 361 ASP A N 1
ATOM 2745 C CA . ASP A 1 361 ? 10.157 6.693 -4.783 1.00 97.19 361 ASP A CA 1
ATOM 2746 C C . ASP A 1 361 ? 10.760 7.935 -4.100 1.00 97.19 361 ASP A C 1
ATOM 2748 O O . ASP A 1 361 ? 10.280 9.062 -4.256 1.00 97.19 361 ASP A O 1
ATOM 2752 N N . GLY A 1 362 ? 11.877 7.746 -3.389 1.00 96.69 362 GLY A N 1
ATOM 2753 C CA . GLY A 1 362 ? 12.467 8.792 -2.544 1.00 96.69 362 GLY A CA 1
ATOM 2754 C C . GLY A 1 362 ? 12.928 10.039 -3.296 1.00 96.69 362 GLY A C 1
ATOM 2755 O O . GLY A 1 362 ? 12.949 11.123 -2.723 1.00 96.69 362 GLY A O 1
ATOM 2756 N N . VAL A 1 363 ? 13.268 9.914 -4.583 1.00 96.06 363 VAL A N 1
ATOM 2757 C CA . VAL A 1 363 ? 13.714 11.049 -5.411 1.00 96.06 363 VAL A CA 1
ATOM 2758 C C . VAL A 1 363 ? 12.628 12.115 -5.576 1.00 96.06 363 VAL A C 1
ATOM 2760 O O . VAL A 1 363 ? 12.933 13.303 -5.585 1.00 96.06 363 VAL A O 1
ATOM 2763 N N . TYR A 1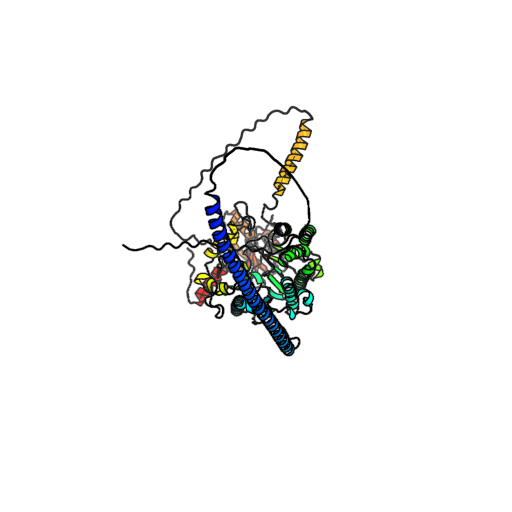 364 ? 11.361 11.707 -5.664 1.00 97.12 364 TYR A N 1
ATOM 2764 C CA . TYR A 1 364 ? 10.238 12.635 -5.808 1.00 97.12 364 TYR A CA 1
ATOM 2765 C C . TYR A 1 364 ? 9.838 13.258 -4.474 1.00 97.12 364 TYR A C 1
ATOM 2767 O O . TYR A 1 364 ? 9.302 14.359 -4.446 1.00 97.12 364 TYR A O 1
ATOM 2775 N N . LEU A 1 365 ? 10.155 12.582 -3.372 1.00 97.19 365 LEU A N 1
ATOM 2776 C CA . LEU A 1 365 ? 9.933 13.071 -2.017 1.00 97.19 365 LEU A CA 1
ATOM 2777 C C . LEU A 1 365 ? 11.124 13.866 -1.469 1.00 97.19 365 LEU A C 1
ATOM 2779 O O . LEU A 1 365 ? 11.259 14.017 -0.259 1.00 97.19 365 LEU A O 1
ATOM 2783 N N . GLU A 1 366 ? 12.009 14.354 -2.348 1.00 97.31 366 GLU A N 1
ATOM 2784 C CA . GLU A 1 366 ? 13.205 15.130 -1.980 1.00 97.31 366 GLU A CA 1
ATOM 2785 C C . GLU A 1 366 ? 14.093 14.403 -0.951 1.00 97.31 366 GLU A C 1
ATOM 2787 O O . GLU A 1 366 ? 14.828 15.025 -0.188 1.00 97.31 366 GLU A O 1
ATOM 2792 N N . GLN A 1 367 ? 14.002 13.068 -0.916 1.00 97.38 367 GLN A N 1
ATOM 2793 C CA . GLN A 1 367 ? 14.661 12.200 0.058 1.00 97.38 367 GLN A CA 1
ATOM 2794 C C . GLN A 1 367 ? 14.298 12.528 1.518 1.00 97.38 367 GLN A C 1
ATOM 2796 O O . GLN A 1 367 ? 15.016 12.138 2.435 1.00 97.38 367 GLN A O 1
ATOM 2801 N N . LYS A 1 368 ? 13.158 13.189 1.743 1.00 98.00 368 LYS A N 1
ATOM 2802 C CA . LYS A 1 368 ? 12.615 13.511 3.063 1.00 98.00 368 LYS A CA 1
ATOM 2803 C C . LYS A 1 368 ? 11.547 12.499 3.464 1.00 98.00 368 LYS A C 1
ATOM 2805 O O . LYS A 1 368 ? 10.765 12.048 2.635 1.00 98.00 368 LYS A O 1
ATOM 2810 N N . ALA A 1 369 ? 11.512 12.155 4.743 1.00 98.12 369 ALA A N 1
ATOM 2811 C CA . ALA A 1 369 ? 10.486 11.320 5.355 1.00 98.12 369 ALA A CA 1
ATOM 2812 C C . ALA A 1 369 ? 9.938 11.994 6.619 1.00 98.12 369 ALA A C 1
ATOM 2814 O O . ALA A 1 369 ? 10.475 12.993 7.097 1.00 98.12 369 ALA A O 1
ATOM 2815 N N . SER A 1 370 ? 8.877 11.431 7.195 1.00 98.12 370 SER A N 1
ATOM 2816 C CA . SER A 1 370 ? 8.344 11.883 8.478 1.00 98.12 370 SER A CA 1
ATOM 2817 C C . SER A 1 370 ? 8.142 10.718 9.439 1.00 98.12 370 SER A C 1
ATOM 2819 O O . SER A 1 370 ? 7.615 9.668 9.067 1.00 98.12 370 SER A O 1
ATOM 2821 N N . GLY A 1 371 ? 8.489 10.942 10.709 1.00 96.62 371 GLY A N 1
ATOM 2822 C CA . GLY A 1 371 ? 8.200 10.021 11.816 1.00 96.62 371 GLY A CA 1
ATOM 2823 C C . GLY A 1 371 ? 6.704 9.898 12.148 1.00 96.62 371 GLY A C 1
ATOM 2824 O O . GLY A 1 371 ? 6.326 9.078 12.979 1.00 96.62 371 GLY A O 1
ATOM 2825 N N . LEU A 1 372 ? 5.822 10.656 11.479 1.00 96.19 372 LEU A N 1
ATOM 2826 C CA . LEU A 1 372 ? 4.374 10.621 11.723 1.00 96.19 372 LEU A CA 1
ATOM 2827 C C . LEU A 1 372 ? 3.534 10.191 10.512 1.00 96.19 372 LEU A C 1
ATOM 2829 O O . LEU A 1 372 ? 2.574 9.440 10.687 1.00 96.19 372 LEU A O 1
ATOM 2833 N N . VAL A 1 373 ? 3.876 10.638 9.300 1.00 97.25 373 VAL A N 1
ATOM 2834 C CA . VAL A 1 373 ? 3.055 10.459 8.083 1.00 97.25 373 VAL A CA 1
ATOM 2835 C C . VAL A 1 373 ? 3.888 10.037 6.869 1.00 97.25 373 VAL A C 1
ATOM 2837 O O . VAL A 1 373 ? 5.110 10.166 6.870 1.00 97.25 373 VAL A O 1
ATOM 2840 N N . GLY A 1 374 ? 3.224 9.515 5.836 1.00 96.81 374 GLY A N 1
ATOM 2841 C CA . GLY A 1 374 ? 3.847 9.133 4.565 1.00 96.81 374 GLY A CA 1
ATOM 2842 C C . GLY A 1 374 ? 4.587 7.799 4.571 1.00 96.81 374 GLY A C 1
ATOM 2843 O O . GLY A 1 374 ? 4.314 6.967 5.447 1.00 96.81 374 GLY A O 1
ATOM 2844 N N . PRO A 1 375 ? 5.470 7.553 3.588 1.00 97.81 375 PRO A N 1
ATOM 2845 C CA . PRO A 1 375 ? 6.176 6.287 3.476 1.00 97.81 375 PRO A CA 1
ATOM 2846 C C . PRO A 1 375 ? 7.224 6.133 4.582 1.00 97.81 375 PRO A C 1
ATOM 2848 O O . PRO A 1 375 ? 7.823 7.096 5.058 1.00 97.81 375 PRO A O 1
ATOM 2851 N N . ILE A 1 376 ? 7.445 4.887 4.989 1.00 98.56 376 ILE A N 1
ATOM 2852 C CA . ILE A 1 376 ? 8.496 4.503 5.939 1.00 98.56 376 ILE A CA 1
ATOM 2853 C C . ILE A 1 376 ? 9.830 4.330 5.210 1.00 98.56 376 ILE A C 1
ATOM 2855 O O . ILE A 1 376 ? 10.901 4.570 5.779 1.00 98.56 376 ILE A O 1
ATOM 2859 N N . MET A 1 377 ? 9.760 3.908 3.947 1.00 98.69 377 MET A N 1
ATOM 2860 C CA . MET A 1 377 ? 10.910 3.551 3.134 1.00 98.69 377 MET A CA 1
ATOM 2861 C C . MET A 1 377 ? 10.890 4.267 1.789 1.00 98.69 377 MET A C 1
ATOM 2863 O O . MET A 1 377 ? 9.837 4.571 1.230 1.00 98.69 377 MET A O 1
ATOM 2867 N N . HIS A 1 378 ? 12.078 4.479 1.243 1.00 98.62 378 HIS A N 1
ATOM 2868 C CA . HIS A 1 378 ? 12.274 5.070 -0.067 1.00 98.62 378 HIS A CA 1
ATOM 2869 C C . HIS A 1 378 ? 12.865 4.060 -1.038 1.00 98.62 378 HIS A C 1
ATOM 2871 O O . HIS A 1 378 ? 13.938 3.513 -0.801 1.00 98.62 378 HIS A O 1
ATOM 2877 N N . HIS A 1 379 ? 12.176 3.844 -2.149 1.00 98.44 379 HIS A N 1
ATOM 2878 C CA . HIS A 1 379 ? 12.626 3.028 -3.268 1.00 98.44 379 HIS A CA 1
ATOM 2879 C C . HIS A 1 379 ? 13.471 3.847 -4.259 1.00 98.44 379 HIS A C 1
ATOM 2881 O O . HIS A 1 379 ? 13.383 5.080 -4.317 1.00 98.44 379 HIS A O 1
ATOM 2887 N N . GLY A 1 380 ? 14.285 3.147 -5.056 1.00 96.69 380 GLY A N 1
ATOM 2888 C CA . GLY A 1 380 ? 15.054 3.723 -6.157 1.00 96.69 380 GLY A CA 1
ATOM 2889 C C . GLY A 1 380 ? 16.383 4.358 -5.742 1.00 96.69 380 GLY A C 1
ATOM 2890 O O . GLY A 1 380 ? 16.969 5.112 -6.525 1.00 96.69 380 GLY A O 1
ATOM 2891 N N . ILE A 1 381 ? 16.893 4.061 -4.543 1.00 97.81 381 ILE A N 1
ATOM 2892 C CA . ILE A 1 381 ? 18.174 4.582 -4.050 1.00 97.81 381 ILE A CA 1
ATOM 2893 C C . ILE A 1 381 ? 19.300 3.657 -4.511 1.00 97.81 381 ILE A C 1
ATOM 2895 O O . ILE A 1 381 ? 19.785 2.782 -3.795 1.00 97.81 381 ILE A O 1
ATOM 2899 N N . LYS A 1 382 ? 19.705 3.842 -5.768 1.00 94.12 382 LYS A N 1
ATOM 2900 C CA . LYS A 1 382 ? 20.595 2.907 -6.476 1.00 94.12 382 LYS A CA 1
ATOM 2901 C C . LYS A 1 382 ? 22.072 3.025 -6.115 1.00 94.12 382 LYS A C 1
ATOM 2903 O O . LYS A 1 382 ? 22.812 2.064 -6.326 1.00 94.12 382 LYS A O 1
ATOM 2908 N N . ASP A 1 383 ? 22.508 4.182 -5.623 1.00 95.06 383 ASP A N 1
ATOM 2909 C CA . ASP A 1 383 ? 23.895 4.416 -5.226 1.00 95.06 383 ASP A CA 1
ATOM 2910 C C . ASP A 1 383 ? 24.029 4.333 -3.703 1.00 95.06 383 ASP A C 1
ATOM 2912 O O . ASP A 1 383 ? 23.421 5.098 -2.956 1.00 95.06 383 ASP A O 1
ATOM 2916 N N . ALA A 1 384 ? 24.873 3.407 -3.249 1.00 92.06 384 ALA A N 1
ATOM 2917 C CA . ALA A 1 384 ? 25.294 3.271 -1.859 1.00 92.06 384 ALA A CA 1
ATOM 2918 C C . ALA A 1 384 ? 25.778 4.604 -1.258 1.00 92.06 384 ALA A C 1
ATOM 2920 O O . ALA A 1 384 ? 25.525 4.886 -0.088 1.00 92.06 384 ALA A O 1
ATOM 2921 N N . LYS A 1 385 ? 26.427 5.454 -2.065 1.00 95.06 385 LYS A N 1
ATOM 2922 C CA . LYS A 1 385 ? 26.940 6.763 -1.639 1.00 95.06 385 LYS A CA 1
ATOM 2923 C C . LYS A 1 385 ? 25.847 7.786 -1.356 1.00 95.06 385 LYS A C 1
ATOM 2925 O O . LYS A 1 385 ? 26.140 8.803 -0.745 1.00 95.06 385 LYS A O 1
ATOM 2930 N N . THR A 1 386 ? 24.613 7.547 -1.792 1.00 96.12 386 THR A N 1
ATOM 2931 C CA . THR A 1 386 ? 23.470 8.418 -1.495 1.00 96.12 386 THR A CA 1
ATOM 2932 C C . THR A 1 386 ? 22.894 8.137 -0.106 1.00 96.12 386 THR A C 1
ATOM 2934 O O . THR A 1 386 ? 22.286 9.025 0.484 1.00 96.12 386 THR A O 1
ATOM 2937 N N . VAL A 1 387 ? 23.095 6.931 0.441 1.00 97.56 387 VAL A N 1
ATOM 2938 C CA . VAL A 1 387 ? 22.432 6.502 1.681 1.00 97.56 387 VAL A CA 1
ATOM 2939 C C . VAL A 1 387 ? 22.848 7.360 2.875 1.00 97.56 387 VAL A C 1
ATOM 2941 O O . VAL A 1 387 ? 21.993 7.935 3.539 1.00 97.56 387 VAL A O 1
ATOM 2944 N N . GLU A 1 388 ? 24.143 7.499 3.147 1.00 95.81 388 GLU A N 1
ATOM 2945 C CA . GLU A 1 388 ? 24.589 8.260 4.322 1.00 95.81 388 GLU A CA 1
ATOM 2946 C C . GLU A 1 388 ? 24.348 9.776 4.182 1.00 95.81 388 GLU A C 1
ATOM 2948 O O . GLU A 1 388 ? 23.623 10.335 5.006 1.00 95.81 388 GLU A O 1
ATOM 2953 N N . PRO A 1 389 ? 24.807 10.466 3.118 1.00 95.62 389 PRO A N 1
ATOM 2954 C CA . PRO A 1 389 ? 24.665 11.920 3.029 1.00 95.62 389 PRO A CA 1
ATOM 2955 C C . PRO A 1 389 ? 23.225 12.425 3.175 1.00 95.62 389 PRO A C 1
ATOM 2957 O O . PRO A 1 389 ? 23.024 13.499 3.736 1.00 95.62 389 PRO A O 1
ATOM 2960 N N . HIS A 1 390 ? 22.238 11.645 2.719 1.00 96.75 390 HIS A N 1
ATOM 2961 C CA . HIS A 1 390 ? 20.833 12.052 2.716 1.00 96.75 390 HIS A CA 1
ATOM 2962 C C . HIS A 1 390 ? 19.982 11.406 3.813 1.00 96.75 390 HIS A C 1
ATOM 2964 O O . HIS A 1 390 ? 19.027 12.030 4.264 1.00 96.75 390 HIS A O 1
ATOM 2970 N N . TYR A 1 391 ? 20.306 10.190 4.267 1.00 98.25 391 TYR A N 1
ATOM 2971 C CA . TYR A 1 391 ? 19.444 9.448 5.197 1.00 98.25 391 TYR A CA 1
ATOM 2972 C C . TYR A 1 391 ? 20.096 9.141 6.546 1.00 98.25 391 TYR A C 1
ATOM 2974 O O . TYR A 1 391 ? 19.412 9.162 7.569 1.00 98.25 391 TYR A O 1
ATOM 2982 N N . PHE A 1 392 ? 21.404 8.882 6.590 1.00 98.44 392 PHE A N 1
ATOM 2983 C CA . PHE A 1 392 ? 22.073 8.347 7.781 1.00 98.44 392 PHE A CA 1
ATOM 2984 C C . PHE A 1 392 ? 23.388 9.056 8.094 1.00 98.44 392 PHE A C 1
ATOM 2986 O O . PHE A 1 392 ? 24.293 9.095 7.277 1.00 98.44 392 PHE A O 1
ATOM 2993 N N . GLN A 1 393 ? 23.575 9.493 9.339 1.00 97.69 393 GLN A N 1
ATOM 2994 C CA . GLN A 1 393 ? 24.916 9.868 9.805 1.00 97.69 393 GLN A CA 1
ATOM 2995 C C . GLN A 1 393 ? 25.858 8.657 9.786 1.00 97.69 393 GLN A C 1
ATOM 2997 O O . GLN A 1 393 ? 27.040 8.791 9.490 1.00 97.69 393 GLN A O 1
ATOM 3002 N N . SER A 1 394 ? 25.321 7.479 10.112 1.00 97.81 394 SER A N 1
ATOM 3003 C CA . SER A 1 394 ? 25.981 6.182 9.963 1.00 97.81 394 SER A CA 1
ATOM 3004 C C . SER A 1 394 ? 24.910 5.109 9.841 1.00 97.81 394 SER A C 1
ATOM 3006 O O . SER A 1 394 ? 24.166 4.856 10.795 1.00 97.81 394 SER A O 1
ATOM 3008 N N . VAL A 1 395 ? 24.822 4.462 8.677 1.00 98.12 395 VAL A N 1
ATOM 3009 C CA . VAL A 1 395 ? 23.837 3.388 8.466 1.00 98.12 395 VAL A CA 1
ATOM 3010 C C . VAL A 1 395 ? 24.200 2.134 9.267 1.00 98.12 395 VAL A C 1
ATOM 3012 O O . VAL A 1 395 ? 23.332 1.424 9.765 1.00 98.12 395 VAL A O 1
ATOM 3015 N N . TRP A 1 396 ? 25.495 1.905 9.489 1.00 97.88 396 TRP A N 1
ATOM 3016 C CA . TRP A 1 396 ? 26.021 0.765 10.244 1.00 97.88 396 TRP A CA 1
ATOM 3017 C C . TRP A 1 396 ? 25.732 0.842 11.743 1.00 97.88 396 TRP A C 1
ATOM 3019 O O . TRP A 1 396 ? 25.664 -0.187 12.407 1.00 97.88 396 TRP A O 1
ATOM 3029 N N . SER A 1 397 ? 25.549 2.053 12.272 1.00 97.88 397 SER A N 1
ATOM 3030 C CA . SER A 1 397 ? 25.157 2.294 13.666 1.00 97.88 397 SER A CA 1
ATOM 3031 C C . SER A 1 397 ? 23.678 2.666 13.807 1.00 97.88 397 SER A C 1
ATOM 3033 O O . SER A 1 397 ? 23.267 3.092 14.882 1.00 97.88 397 SER A O 1
ATOM 3035 N N . CYS A 1 398 ? 22.891 2.549 12.730 1.00 98.06 398 CYS A N 1
ATOM 3036 C CA . CYS A 1 398 ? 21.470 2.903 12.693 1.00 98.06 398 CYS A CA 1
ATOM 3037 C C . CYS A 1 398 ? 21.170 4.351 13.134 1.00 98.06 398 CYS A C 1
ATOM 3039 O O . CYS A 1 398 ? 20.111 4.635 13.689 1.00 98.06 398 CYS A O 1
ATOM 3041 N N . MET A 1 399 ? 22.096 5.284 12.883 1.00 98.12 399 MET A N 1
ATOM 3042 C CA . MET A 1 399 ? 21.942 6.694 13.247 1.00 98.12 399 MET A CA 1
ATOM 3043 C C . MET A 1 399 ? 21.414 7.493 12.056 1.00 98.12 399 MET A C 1
ATOM 3045 O O . MET A 1 399 ? 22.171 7.839 11.145 1.00 98.12 399 MET A O 1
ATOM 3049 N N . ILE A 1 400 ? 20.115 7.793 12.069 1.00 97.81 400 ILE A N 1
ATOM 3050 C CA . ILE A 1 400 ? 19.458 8.623 11.050 1.00 97.81 400 ILE A CA 1
ATOM 3051 C C . ILE A 1 400 ? 20.037 10.041 11.065 1.00 97.81 400 ILE A C 1
ATOM 3053 O O . ILE A 1 400 ? 20.237 10.642 12.123 1.00 97.81 400 ILE A O 1
ATOM 3057 N N . ASN A 1 401 ? 20.266 10.610 9.881 1.00 97.12 401 ASN A N 1
ATOM 3058 C CA . ASN A 1 401 ? 20.592 12.022 9.724 1.00 97.12 401 ASN A CA 1
ATOM 3059 C C . ASN A 1 401 ? 19.324 12.868 9.861 1.00 97.12 401 ASN A C 1
ATOM 3061 O O . ASN A 1 401 ? 18.858 13.444 8.889 1.00 97.12 401 ASN A O 1
ATOM 3065 N N . ALA A 1 402 ? 18.737 12.908 11.060 1.00 95.56 402 ALA A N 1
ATOM 3066 C CA . ALA A 1 402 ? 17.409 13.484 11.281 1.00 95.56 402 ALA A CA 1
ATOM 3067 C C . ALA A 1 402 ? 17.231 14.914 10.729 1.00 95.56 402 ALA A C 1
ATOM 3069 O O . ALA A 1 402 ? 16.202 15.142 10.104 1.00 95.56 402 ALA A O 1
ATOM 3070 N N . PRO A 1 403 ? 18.198 15.850 10.862 1.00 96.31 403 PRO A N 1
ATOM 3071 C CA . PRO A 1 403 ? 18.062 17.190 10.283 1.00 96.31 403 PRO A CA 1
ATOM 3072 C C . PRO A 1 403 ? 17.938 17.209 8.754 1.00 96.31 403 PRO A C 1
ATOM 3074 O O . PRO A 1 403 ? 17.337 18.129 8.207 1.00 96.31 403 PRO A O 1
ATOM 3077 N N . GLU A 1 404 ? 18.516 16.219 8.070 1.00 96.44 404 GLU A N 1
ATOM 3078 C CA . GLU A 1 404 ? 18.453 16.105 6.613 1.00 96.44 404 GLU A CA 1
ATOM 3079 C C . GLU A 1 404 ? 17.297 15.200 6.176 1.00 96.44 404 GLU A C 1
ATOM 3081 O O . GLU A 1 404 ? 16.539 15.558 5.288 1.00 96.44 404 GLU A O 1
ATOM 3086 N N . ALA A 1 405 ? 17.120 14.046 6.807 1.00 97.12 405 ALA A N 1
ATOM 3087 C CA . ALA A 1 405 ? 16.220 13.000 6.341 1.00 97.12 405 ALA A CA 1
ATOM 3088 C C . ALA A 1 405 ? 14.782 13.149 6.852 1.00 97.12 405 ALA A C 1
ATOM 3090 O O . ALA A 1 405 ? 13.855 12.669 6.201 1.00 97.12 405 ALA A O 1
ATOM 3091 N N . LEU A 1 406 ? 14.584 13.757 8.027 1.00 98.31 406 LEU A N 1
ATOM 3092 C CA . LEU A 1 406 ? 13.289 13.799 8.701 1.00 98.31 406 LEU A CA 1
ATOM 3093 C C . LEU A 1 406 ? 12.735 15.221 8.757 1.00 98.31 406 LEU A C 1
ATOM 3095 O O . LEU A 1 406 ? 13.388 16.152 9.219 1.00 98.31 406 LEU A O 1
ATOM 3099 N N . VAL A 1 407 ? 11.483 15.362 8.339 1.00 98.31 407 VAL A N 1
ATOM 3100 C CA . VAL A 1 407 ? 10.712 16.601 8.431 1.00 98.31 407 VAL A CA 1
ATOM 3101 C C . VAL A 1 407 ? 9.419 16.366 9.213 1.00 98.31 407 VAL A C 1
ATOM 3103 O O . VAL A 1 407 ? 8.947 15.233 9.386 1.00 98.31 407 VAL A O 1
ATOM 3106 N N . ASP A 1 408 ? 8.829 17.445 9.721 1.00 97.94 408 ASP A N 1
ATOM 3107 C CA . ASP A 1 408 ? 7.520 17.370 10.363 1.00 97.94 408 ASP A CA 1
ATOM 3108 C C . ASP A 1 408 ? 6.418 16.990 9.354 1.00 97.94 408 ASP A C 1
ATOM 3110 O O . ASP A 1 408 ? 6.597 17.057 8.135 1.00 97.94 408 ASP A O 1
ATOM 3114 N N . ALA A 1 409 ? 5.260 16.572 9.866 1.00 97.12 409 ALA A N 1
ATOM 3115 C CA . ALA A 1 409 ? 4.169 16.070 9.035 1.00 97.12 409 ALA A CA 1
ATOM 3116 C C . ALA A 1 409 ? 3.633 17.107 8.032 1.00 97.12 409 ALA A C 1
ATOM 3118 O O . ALA A 1 409 ? 3.292 16.739 6.911 1.00 97.12 409 ALA A O 1
ATOM 3119 N N . SER A 1 410 ? 3.592 18.390 8.407 1.00 97.25 410 SER A N 1
ATOM 3120 C CA . SER A 1 410 ? 3.122 19.463 7.523 1.00 97.25 410 SER A CA 1
ATOM 3121 C C . SER A 1 410 ? 4.107 19.679 6.379 1.00 97.25 410 SER A C 1
ATOM 3123 O O . SER A 1 410 ? 3.713 19.702 5.214 1.00 97.25 410 SER A O 1
ATOM 3125 N N . SER A 1 411 ? 5.401 19.753 6.696 1.00 97.81 411 SER A N 1
ATOM 3126 C CA . SER A 1 411 ? 6.468 19.856 5.699 1.00 97.81 411 SER A CA 1
ATOM 3127 C C . SER A 1 411 ? 6.458 18.664 4.736 1.00 97.81 411 SER A C 1
ATOM 3129 O O . SER A 1 411 ? 6.520 18.854 3.520 1.00 97.81 411 SER A O 1
ATOM 3131 N N . MET A 1 412 ? 6.291 17.442 5.254 1.00 98.06 412 MET A N 1
ATOM 3132 C CA . MET A 1 412 ? 6.168 16.234 4.430 1.00 98.06 412 MET A CA 1
ATOM 3133 C C . MET A 1 412 ? 4.936 16.290 3.516 1.00 98.06 412 MET A C 1
ATOM 3135 O O . MET A 1 412 ? 5.014 15.980 2.327 1.00 98.06 412 MET A O 1
ATOM 3139 N N . GLY A 1 413 ? 3.803 16.740 4.059 1.00 97.25 413 GLY A N 1
ATOM 3140 C CA . GLY A 1 413 ? 2.567 16.955 3.317 1.00 97.25 413 GLY A CA 1
ATOM 3141 C C . GLY A 1 413 ? 2.711 17.955 2.178 1.00 97.25 413 GLY A C 1
ATOM 3142 O O . GLY A 1 413 ? 2.173 17.745 1.093 1.00 97.25 413 GLY A O 1
ATOM 3143 N N . GLN A 1 414 ? 3.481 19.024 2.387 1.00 97.50 414 GLN A N 1
ATOM 3144 C CA . GLN A 1 414 ? 3.776 20.009 1.349 1.00 97.50 414 GLN A CA 1
ATOM 3145 C C . GLN A 1 414 ? 4.658 19.436 0.237 1.00 97.50 414 GLN A C 1
ATOM 3147 O O . GLN A 1 414 ? 4.414 19.748 -0.928 1.00 97.50 414 GLN A O 1
ATOM 3152 N N . VAL A 1 415 ? 5.656 18.606 0.567 1.00 97.38 415 VAL A N 1
ATOM 3153 C CA . VAL A 1 415 ? 6.476 17.899 -0.436 1.00 97.38 415 VAL A CA 1
ATOM 3154 C C . VAL A 1 415 ? 5.574 17.031 -1.317 1.00 97.38 415 VAL A C 1
ATOM 3156 O O . VAL A 1 415 ? 5.555 17.204 -2.536 1.00 97.38 415 VAL A O 1
ATOM 3159 N N . ALA A 1 416 ? 4.752 16.176 -0.704 1.00 97.62 416 ALA A N 1
ATOM 3160 C CA . ALA A 1 416 ? 3.807 15.318 -1.418 1.00 97.62 416 ALA A CA 1
ATOM 3161 C C . ALA A 1 416 ? 2.801 16.117 -2.261 1.00 97.62 416 ALA A C 1
ATOM 3163 O O . ALA A 1 416 ? 2.558 15.802 -3.427 1.00 97.62 416 ALA A O 1
ATOM 3164 N N . TRP A 1 417 ? 2.257 17.201 -1.706 1.00 96.62 417 TRP A N 1
ATOM 3165 C CA . TRP A 1 417 ? 1.325 18.075 -2.412 1.00 96.62 417 TRP A CA 1
ATOM 3166 C C . TRP A 1 417 ? 1.953 18.731 -3.647 1.00 96.62 417 TRP A C 1
ATOM 3168 O O . TRP A 1 417 ? 1.333 18.745 -4.709 1.00 96.62 417 TRP A O 1
ATOM 3178 N N . ARG A 1 418 ? 3.197 19.225 -3.554 1.00 96.62 418 ARG A N 1
ATOM 3179 C CA . ARG A 1 418 ? 3.914 19.793 -4.711 1.00 96.62 418 ARG A CA 1
ATOM 3180 C C . ARG A 1 418 ? 4.065 18.775 -5.835 1.00 96.62 418 ARG A C 1
ATOM 3182 O O . ARG A 1 418 ? 3.875 19.132 -6.997 1.00 96.62 418 ARG A O 1
ATOM 3189 N N . VAL A 1 419 ? 4.370 17.523 -5.492 1.00 96.31 419 VAL A N 1
ATOM 3190 C CA . VAL A 1 419 ? 4.432 16.436 -6.473 1.00 96.31 419 VAL A CA 1
ATOM 3191 C C . VAL A 1 419 ? 3.057 16.218 -7.099 1.00 96.31 419 VAL A C 1
ATOM 3193 O O . VAL A 1 419 ? 2.943 16.276 -8.319 1.00 96.31 419 VAL A O 1
ATOM 3196 N N . ALA A 1 420 ? 2.000 16.053 -6.299 1.00 96.12 420 ALA A N 1
ATOM 3197 C CA . ALA A 1 420 ? 0.653 15.798 -6.816 1.00 96.12 420 ALA A CA 1
ATOM 3198 C C . ALA A 1 420 ? 0.144 16.898 -7.765 1.00 96.12 420 ALA A C 1
ATOM 3200 O O . ALA A 1 420 ? -0.357 16.604 -8.854 1.00 96.12 420 ALA A O 1
ATOM 3201 N N . VAL A 1 421 ? 0.346 18.170 -7.408 1.00 95.25 421 VAL A N 1
ATOM 3202 C CA . VAL A 1 421 ? -0.021 19.316 -8.258 1.00 95.25 421 VAL A CA 1
ATOM 3203 C C . VAL A 1 421 ? 0.757 19.321 -9.576 1.00 95.25 421 VAL A C 1
ATOM 3205 O O . VAL A 1 421 ? 0.221 19.740 -10.602 1.00 95.25 421 VAL A O 1
ATOM 3208 N N . GLY A 1 422 ? 1.993 18.814 -9.575 1.00 94.81 422 GLY A N 1
ATOM 3209 C CA . GLY A 1 422 ? 2.822 18.675 -10.772 1.00 94.81 422 GLY A CA 1
ATOM 3210 C C . GLY A 1 422 ? 2.347 17.612 -11.769 1.00 94.81 422 GLY A C 1
ATOM 3211 O O . GLY A 1 422 ? 2.731 17.690 -12.934 1.00 94.81 422 GLY A O 1
ATOM 3212 N N . TYR A 1 423 ? 1.499 16.664 -11.347 1.00 94.56 423 TYR A N 1
ATOM 3213 C CA . TYR A 1 423 ? 1.030 15.540 -12.172 1.00 94.56 423 TYR A CA 1
ATOM 3214 C C . TYR A 1 423 ? -0.510 15.396 -12.156 1.00 94.56 423 TYR A C 1
ATOM 3216 O O . TYR A 1 423 ? -1.044 14.378 -11.705 1.00 94.56 423 TYR A O 1
ATOM 3224 N N . PRO A 1 424 ? -1.279 16.388 -12.647 1.00 93.38 424 PRO A N 1
ATOM 3225 C CA . PRO A 1 424 ? -2.750 16.357 -12.637 1.00 93.38 424 PRO A CA 1
ATOM 3226 C C . PRO A 1 424 ? -3.396 15.183 -13.373 1.00 93.38 424 PRO A C 1
ATOM 3228 O O . PRO A 1 424 ? -4.562 14.877 -13.142 1.00 93.38 424 PRO A O 1
ATOM 3231 N N . GLU A 1 425 ? -2.672 14.525 -14.267 1.00 89.81 425 GLU A N 1
ATOM 3232 C CA . GLU A 1 425 ? -3.108 13.310 -14.945 1.00 89.81 425 GLU A CA 1
ATOM 3233 C C . GLU A 1 425 ? -2.999 12.044 -14.079 1.00 89.81 425 GLU A C 1
ATOM 3235 O O . GLU A 1 425 ? -3.669 11.055 -14.376 1.00 89.81 425 GLU A O 1
ATOM 3240 N N . LEU A 1 426 ? -2.175 12.072 -13.026 1.00 92.38 426 LEU A N 1
ATOM 3241 C CA . LEU A 1 426 ? -1.963 10.967 -12.083 1.00 92.38 426 LEU A CA 1
ATOM 3242 C C . LEU A 1 426 ? -2.699 11.172 -10.755 1.00 92.38 426 LEU A C 1
ATOM 3244 O O . LEU A 1 426 ? -3.023 10.198 -10.073 1.00 92.38 426 LEU A O 1
ATOM 3248 N N . TYR A 1 427 ? -2.956 12.429 -10.390 1.00 94.44 427 TYR A N 1
ATOM 3249 C CA . TYR A 1 427 ? -3.590 12.810 -9.134 1.00 94.44 427 TYR A CA 1
ATOM 3250 C C . TYR A 1 427 ? -4.943 13.471 -9.396 1.00 94.44 427 TYR A C 1
ATOM 3252 O O . TYR A 1 427 ? -4.989 14.611 -9.863 1.00 94.44 427 TYR A O 1
ATOM 3260 N N . PRO A 1 428 ? -6.052 12.782 -9.076 1.00 91.25 428 PRO A N 1
ATOM 3261 C CA . PRO A 1 428 ? -7.361 13.394 -8.887 1.00 91.25 428 PRO A CA 1
ATOM 3262 C C . PRO A 1 428 ? -7.284 14.715 -8.110 1.00 91.25 428 PRO A C 1
ATOM 3264 O O . PRO A 1 428 ? -6.963 14.697 -6.927 1.00 91.25 428 PRO A O 1
ATOM 3267 N N . GLN A 1 429 ? -7.564 15.854 -8.747 1.00 93.00 429 GLN A N 1
ATOM 3268 C CA . GLN A 1 429 ? -7.494 17.160 -8.081 1.00 93.00 429 GLN A CA 1
ATOM 3269 C C . GLN A 1 429 ? -8.397 18.219 -8.725 1.00 93.00 429 GLN A C 1
ATOM 3271 O O . GLN A 1 429 ? -8.960 18.019 -9.807 1.00 93.00 429 GLN A O 1
ATOM 3276 N N . GLY A 1 430 ? -8.527 19.362 -8.059 1.00 91.31 430 GLY A N 1
ATOM 3277 C CA . GLY A 1 430 ? -9.317 20.519 -8.463 1.00 91.31 430 GLY A CA 1
ATOM 3278 C C . GLY A 1 430 ? -10.734 20.535 -7.885 1.00 91.31 430 GLY A C 1
ATOM 3279 O O . GLY A 1 430 ? -11.208 19.580 -7.278 1.00 91.31 430 GLY A O 1
ATOM 3280 N N . SER A 1 431 ? -11.462 21.629 -8.131 1.00 86.19 431 SER A N 1
ATOM 3281 C CA . SER A 1 431 ? -12.800 21.883 -7.559 1.00 86.19 431 SER A CA 1
ATOM 3282 C C . SER A 1 431 ? -13.882 20.862 -7.936 1.00 86.19 431 SER A C 1
ATOM 3284 O O . SER A 1 431 ? -14.947 20.846 -7.325 1.00 86.19 431 SER A O 1
ATOM 3286 N N . GLY A 1 432 ? -13.633 20.030 -8.950 1.00 83.25 432 GLY A N 1
ATOM 3287 C CA . GLY A 1 432 ? -14.512 18.932 -9.354 1.00 83.25 432 GLY A CA 1
ATOM 3288 C C . GLY A 1 432 ? -14.169 17.580 -8.723 1.00 83.25 432 GLY A C 1
ATOM 3289 O O . GLY A 1 432 ? -14.908 16.623 -8.943 1.00 83.25 432 GLY A O 1
ATOM 3290 N N . CYS A 1 433 ? -13.067 17.486 -7.979 1.00 85.94 433 CYS A N 1
ATOM 3291 C CA . CYS A 1 433 ? -12.662 16.271 -7.294 1.00 85.94 433 CYS A CA 1
ATOM 3292 C C . CYS A 1 433 ? -13.382 16.184 -5.945 1.00 85.94 433 CYS A C 1
ATOM 3294 O O . CYS A 1 433 ? -13.204 17.038 -5.078 1.00 85.94 433 CYS A O 1
ATOM 3296 N N . ILE A 1 434 ? -14.200 15.147 -5.764 1.00 79.94 434 ILE A N 1
ATOM 3297 C CA . ILE A 1 434 ? -14.882 14.862 -4.501 1.00 79.94 434 ILE A CA 1
ATOM 3298 C C . ILE A 1 434 ? -14.605 13.403 -4.154 1.00 79.94 434 ILE A C 1
ATOM 3300 O O . ILE A 1 434 ? -14.948 12.513 -4.925 1.00 79.94 434 ILE A O 1
ATOM 3304 N N . GLY A 1 435 ? -13.990 13.147 -3.001 1.00 84.38 435 GLY A N 1
ATOM 3305 C CA . GLY A 1 435 ? -13.776 11.787 -2.514 1.00 84.38 435 GLY A CA 1
ATOM 3306 C C . GLY A 1 435 ? -12.466 11.594 -1.750 1.00 84.38 435 GLY A C 1
ATOM 3307 O O . GLY A 1 435 ? -11.628 12.496 -1.701 1.00 84.38 435 GLY A O 1
ATOM 3308 N N . PRO A 1 436 ? -12.273 10.396 -1.172 1.00 84.81 436 PRO A N 1
ATOM 3309 C CA . PRO A 1 436 ? -11.135 10.083 -0.305 1.00 84.81 436 PRO A CA 1
ATOM 3310 C C . PRO A 1 436 ? -9.800 9.948 -1.053 1.00 84.81 436 PRO A C 1
ATOM 3312 O O . PRO A 1 436 ? -8.766 9.778 -0.420 1.00 84.81 436 PRO A O 1
ATOM 3315 N N . GLN A 1 437 ? -9.816 10.013 -2.388 1.00 88.12 437 GLN A N 1
ATOM 3316 C CA . GLN A 1 437 ? -8.628 9.924 -3.245 1.00 88.12 437 GLN A CA 1
ATOM 3317 C C . GLN A 1 437 ? -8.273 11.249 -3.927 1.00 88.12 437 GLN A C 1
ATOM 3319 O O . GLN A 1 437 ? -7.346 11.295 -4.732 1.00 88.12 437 GLN A O 1
ATOM 3324 N N . CYS A 1 438 ? -9.004 12.325 -3.622 1.00 92.62 438 CYS A N 1
ATOM 3325 C CA . CYS A 1 438 ? -8.654 13.656 -4.094 1.00 92.62 438 CYS A CA 1
ATOM 3326 C C . CYS A 1 438 ? -7.397 14.147 -3.398 1.00 92.62 438 CYS A C 1
ATOM 3328 O O . CYS A 1 438 ? -7.296 14.093 -2.170 1.00 92.62 438 CYS A O 1
ATOM 3330 N N . ALA A 1 439 ? -6.455 14.658 -4.179 1.00 93.44 439 ALA A N 1
ATOM 3331 C CA . ALA A 1 439 ? -5.157 15.048 -3.678 1.00 93.44 439 ALA A CA 1
ATOM 3332 C C . ALA A 1 439 ? -5.282 16.110 -2.570 1.00 93.44 439 ALA A C 1
ATOM 3334 O O . ALA A 1 439 ? -4.624 15.986 -1.539 1.00 93.44 439 ALA A O 1
ATOM 3335 N N . GLU A 1 440 ? -6.187 17.084 -2.719 1.00 92.25 440 GLU A N 1
ATOM 3336 C CA . GLU A 1 440 ? -6.453 18.120 -1.711 1.00 92.25 440 GLU A CA 1
ATOM 3337 C C . GLU A 1 440 ? -6.937 17.536 -0.380 1.00 92.25 440 GLU A C 1
ATOM 3339 O O . GLU A 1 440 ? -6.678 18.101 0.682 1.00 92.25 440 GLU A O 1
ATOM 3344 N N . ALA A 1 441 ? -7.678 16.429 -0.441 1.00 90.69 441 ALA A N 1
ATOM 3345 C CA . ALA A 1 441 ? -8.310 15.824 0.721 1.00 90.69 441 ALA A CA 1
ATOM 3346 C C . ALA A 1 441 ? -7.344 14.928 1.501 1.00 90.69 441 ALA A C 1
ATOM 3348 O O . ALA A 1 441 ? -7.450 14.844 2.725 1.00 90.69 441 ALA A O 1
ATOM 3349 N N . CYS A 1 442 ? -6.442 14.235 0.800 1.00 94.38 442 CYS A N 1
ATOM 3350 C CA . CYS A 1 442 ? -5.746 13.096 1.387 1.00 94.38 442 CYS A CA 1
ATOM 3351 C C . CYS A 1 442 ? -4.226 13.077 1.201 1.00 94.38 442 CYS A C 1
ATOM 3353 O O . CYS A 1 442 ? -3.535 12.553 2.072 1.00 94.38 442 CYS A O 1
ATOM 3355 N N . VAL A 1 443 ? -3.673 13.657 0.127 1.00 95.06 443 VAL A N 1
ATOM 3356 C CA . VAL A 1 443 ? -2.231 13.540 -0.169 1.00 95.06 443 VAL A CA 1
ATOM 3357 C C . VAL A 1 443 ? -1.394 14.297 0.857 1.00 95.06 443 VAL A C 1
ATOM 3359 O O . VAL A 1 443 ? -0.423 13.753 1.374 1.00 95.06 443 VAL A O 1
ATOM 3362 N N . SER A 1 444 ? -1.796 15.520 1.208 1.00 93.25 444 SER A N 1
ATOM 3363 C CA . SER A 1 444 ? -1.067 16.359 2.170 1.00 93.25 444 SER A CA 1
ATOM 3364 C C . SER A 1 444 ? -0.983 15.746 3.571 1.00 93.25 444 SER A C 1
ATOM 3366 O O . SER A 1 444 ? -0.062 16.048 4.320 1.00 93.25 444 SER A O 1
ATOM 3368 N N . ASN A 1 445 ? -1.907 14.852 3.919 1.00 94.19 445 ASN A N 1
ATOM 3369 C CA . ASN A 1 445 ? -1.927 14.175 5.214 1.00 94.19 445 ASN A CA 1
ATOM 3370 C C . ASN A 1 445 ? -1.614 12.677 5.110 1.00 94.19 445 ASN A C 1
ATOM 3372 O O . ASN A 1 445 ? -1.640 11.987 6.127 1.00 94.19 445 ASN A O 1
ATOM 3376 N N . PHE A 1 446 ? -1.314 12.175 3.907 1.00 95.19 446 PHE A N 1
ATOM 3377 C CA . PHE A 1 446 ? -1.070 10.759 3.628 1.00 95.19 446 PHE A CA 1
ATOM 3378 C C . PHE A 1 446 ? -2.201 9.841 4.116 1.00 95.19 446 PHE A C 1
ATOM 3380 O O . PHE A 1 446 ? -1.966 8.774 4.680 1.00 95.19 446 PHE A O 1
ATOM 3387 N N . THR A 1 447 ? -3.443 10.283 3.924 1.00 93.44 447 THR A N 1
ATOM 3388 C CA . THR A 1 447 ? -4.653 9.581 4.373 1.00 93.44 447 THR A CA 1
ATOM 3389 C C . THR A 1 447 ? -5.429 8.931 3.233 1.00 93.44 447 THR A C 1
ATOM 3391 O O . THR A 1 447 ? -6.544 8.463 3.462 1.00 93.44 447 THR A O 1
ATOM 3394 N N . CYS A 1 448 ? -4.896 8.906 2.005 1.00 92.62 448 CYS A N 1
ATOM 3395 C CA . CYS A 1 448 ? -5.625 8.284 0.904 1.00 92.62 448 CYS A CA 1
ATOM 3396 C C . CYS A 1 448 ? -5.701 6.772 1.141 1.00 92.62 448 CYS A C 1
ATOM 3398 O O . CYS A 1 448 ? -4.718 6.132 1.512 1.00 92.62 448 CYS A O 1
ATOM 3400 N N . SER A 1 449 ? -6.869 6.187 0.904 1.00 91.44 449 SER A N 1
ATOM 3401 C CA . SER A 1 449 ? -7.091 4.751 1.060 1.00 91.44 449 SER A CA 1
ATOM 3402 C C . SER A 1 449 ? -7.589 4.124 -0.244 1.00 91.44 449 SER A C 1
ATOM 3404 O O . SER A 1 449 ? -8.187 4.817 -1.082 1.00 91.44 449 SER A O 1
ATOM 3406 N N . PRO A 1 450 ? -7.354 2.816 -0.451 1.00 89.19 450 PRO A N 1
ATOM 3407 C CA . PRO A 1 450 ? -8.039 2.083 -1.502 1.00 89.19 450 PRO A CA 1
ATOM 3408 C C . PRO A 1 450 ? -9.552 2.192 -1.282 1.00 89.19 450 PRO A C 1
ATOM 3410 O O . PRO A 1 450 ? -10.017 2.148 -0.141 1.00 89.19 450 PRO A O 1
ATOM 3413 N N . LEU A 1 451 ? -10.316 2.317 -2.364 1.00 90.06 451 LEU A N 1
ATOM 3414 C CA . LEU A 1 451 ? -11.768 2.147 -2.304 1.00 90.06 451 LEU A CA 1
ATOM 3415 C C . LEU A 1 451 ? -12.123 0.686 -1.969 1.00 90.06 451 LEU A C 1
ATOM 3417 O O . LEU A 1 451 ? -11.331 -0.228 -2.217 1.00 90.06 451 LEU A O 1
ATOM 3421 N N . GLY A 1 452 ? -13.308 0.448 -1.417 1.00 85.62 452 GLY A N 1
ATOM 3422 C CA . GLY A 1 452 ? -13.897 -0.885 -1.317 1.00 85.62 452 GLY A CA 1
ATOM 3423 C C . GLY A 1 452 ? -14.328 -1.429 -2.681 1.00 85.62 452 GLY A C 1
ATOM 3424 O O . GLY A 1 452 ? -14.465 -0.678 -3.646 1.00 85.62 452 GLY A O 1
ATOM 3425 N N . ASP A 1 453 ? -14.571 -2.739 -2.769 1.00 83.88 453 ASP A N 1
ATOM 3426 C CA . ASP A 1 453 ? -14.842 -3.401 -4.053 1.00 83.88 453 ASP A CA 1
ATOM 3427 C C . ASP A 1 453 ? -16.120 -2.879 -4.739 1.00 83.88 453 ASP A C 1
ATOM 3429 O O . ASP A 1 453 ? -16.182 -2.710 -5.955 1.00 83.88 453 ASP A O 1
ATOM 3433 N N . PHE A 1 454 ? -17.124 -2.508 -3.949 1.00 80.25 454 PHE A N 1
ATOM 3434 C CA . PHE A 1 454 ? -18.397 -1.977 -4.446 1.00 80.25 454 PHE A CA 1
ATOM 3435 C C . PHE A 1 454 ? -18.527 -0.462 -4.305 1.00 80.25 454 PHE A C 1
ATOM 3437 O O . PHE A 1 454 ? -19.559 0.095 -4.678 1.00 80.25 454 PHE A O 1
ATOM 3444 N N . ASP A 1 455 ? -17.498 0.211 -3.789 1.00 79.50 455 ASP A N 1
ATOM 3445 C CA . ASP A 1 455 ? -17.523 1.662 -3.672 1.00 79.50 455 ASP A CA 1
ATOM 3446 C C . ASP A 1 455 ? -17.540 2.265 -5.073 1.00 79.50 455 ASP A C 1
ATOM 3448 O O . ASP A 1 455 ? -16.670 1.973 -5.909 1.00 79.50 455 ASP A O 1
ATOM 3452 N N . GLU A 1 456 ? -18.529 3.125 -5.327 1.00 70.62 456 GLU A N 1
ATOM 3453 C CA . GLU A 1 456 ? -18.563 3.884 -6.565 1.00 70.62 456 GLU A CA 1
ATOM 3454 C C . GLU A 1 456 ? -17.273 4.704 -6.668 1.00 70.62 456 GLU A C 1
ATOM 3456 O O . GLU A 1 456 ? -16.926 5.441 -5.737 1.00 70.62 456 GLU A O 1
ATOM 3461 N N . PRO A 1 457 ? -16.549 4.624 -7.794 1.00 65.19 457 PRO A N 1
ATOM 3462 C CA . PRO A 1 457 ? -15.439 5.522 -8.026 1.00 65.19 457 PRO A CA 1
ATOM 3463 C C . PRO A 1 457 ? -16.005 6.944 -8.103 1.00 65.19 457 PRO A C 1
ATOM 3465 O O . PRO A 1 457 ? -16.553 7.349 -9.125 1.00 65.19 457 PRO A O 1
ATOM 3468 N N . LEU A 1 458 ? -15.869 7.716 -7.018 1.00 54.91 458 LEU A N 1
ATOM 3469 C CA . LEU A 1 458 ? -16.435 9.070 -6.876 1.00 54.91 458 LEU A CA 1
ATOM 3470 C C . LEU A 1 458 ? -15.855 10.096 -7.880 1.00 54.91 458 LEU A C 1
ATOM 3472 O O . LEU A 1 458 ? -16.219 11.271 -7.880 1.00 54.91 458 LEU A O 1
ATOM 3476 N N . MET A 1 459 ? -14.983 9.661 -8.791 1.00 46.53 459 MET A N 1
ATOM 3477 C CA . MET A 1 459 ? -14.281 10.496 -9.755 1.00 46.53 459 MET A CA 1
ATOM 3478 C C . MET A 1 459 ? -14.956 10.531 -11.134 1.00 46.53 459 MET A C 1
ATOM 3480 O O . MET A 1 459 ? -14.731 9.682 -11.999 1.00 46.53 459 MET A O 1
ATOM 3484 N N . ARG A 1 460 ? -15.692 11.615 -11.413 1.00 48.28 460 ARG A N 1
ATOM 3485 C CA . ARG A 1 460 ? -16.035 12.022 -12.789 1.00 48.28 460 ARG A CA 1
ATOM 3486 C C . ARG A 1 460 ? -14.826 12.672 -13.475 1.00 48.28 460 ARG A C 1
ATOM 3488 O O . ARG A 1 460 ? -14.666 13.874 -13.326 1.00 48.28 460 ARG A O 1
ATOM 3495 N N . GLN A 1 461 ? -14.074 11.944 -14.316 1.00 45.16 461 GLN A N 1
ATOM 3496 C CA . GLN A 1 461 ? -13.567 12.485 -15.606 1.00 45.16 461 GLN A CA 1
ATOM 3497 C C . GLN A 1 461 ? -12.783 11.533 -16.520 1.00 45.16 461 GLN A C 1
ATOM 3499 O O . GLN A 1 461 ? -12.406 11.959 -17.611 1.00 45.16 461 GLN A O 1
ATOM 3504 N N . TRP A 1 462 ? -12.594 10.255 -16.181 1.00 44.06 462 TRP A N 1
ATOM 3505 C CA . TRP A 1 462 ? -12.044 9.301 -17.161 1.00 44.06 462 TRP A CA 1
ATOM 3506 C C . TRP A 1 462 ? -13.040 8.956 -18.294 1.00 44.06 462 TRP A C 1
ATOM 3508 O O . TRP A 1 462 ? -12.644 8.450 -19.339 1.00 44.06 462 TRP A O 1
ATOM 3518 N N . GLN A 1 463 ? -14.313 9.356 -18.155 1.00 45.88 463 GLN A N 1
ATOM 3519 C CA . GLN A 1 463 ? -15.361 9.315 -19.187 1.00 45.88 463 GLN A CA 1
ATOM 3520 C C . GLN A 1 463 ? -15.572 10.672 -19.894 1.00 45.88 463 GLN A C 1
ATOM 3522 O O . GLN A 1 463 ? -16.697 11.174 -19.998 1.00 45.88 463 GLN A O 1
ATOM 3527 N N . ARG A 1 464 ? -14.524 11.274 -20.481 1.00 44.94 464 ARG A N 1
ATOM 3528 C CA . ARG A 1 464 ? -14.749 12.296 -21.536 1.00 44.94 464 ARG A CA 1
ATOM 3529 C C . ARG A 1 464 ? -15.568 11.757 -22.727 1.00 44.94 464 ARG A C 1
ATOM 3531 O O . ARG A 1 464 ? -16.024 12.553 -23.547 1.00 44.94 464 ARG A O 1
ATOM 3538 N N . ASP A 1 465 ? -15.879 10.463 -22.748 1.00 52.69 465 ASP A N 1
ATOM 3539 C CA . ASP A 1 465 ? -16.831 9.836 -23.661 1.00 52.69 465 ASP A CA 1
ATOM 3540 C C . ASP A 1 465 ? -18.288 10.293 -23.450 1.00 52.69 465 ASP A C 1
ATOM 3542 O O . ASP A 1 465 ? -19.075 10.201 -24.385 1.00 52.69 465 ASP A O 1
ATOM 3546 N N . TYR A 1 466 ? -18.666 10.916 -22.320 1.00 45.34 466 TYR A N 1
ATOM 3547 C CA . TYR A 1 466 ? -20.022 11.482 -22.180 1.00 45.34 466 TYR A CA 1
ATOM 3548 C C . TYR A 1 466 ? -20.215 12.786 -22.971 1.00 45.34 466 TYR A C 1
ATOM 3550 O O . TYR A 1 466 ? -21.332 13.111 -23.372 1.00 45.34 466 TYR A O 1
ATOM 3558 N N . LYS A 1 467 ? -19.136 13.527 -23.278 1.00 47.09 467 LYS A N 1
ATOM 3559 C CA . LYS A 1 467 ? -19.217 14.615 -24.270 1.00 47.09 467 LYS A CA 1
ATOM 3560 C C . LYS A 1 467 ? -19.389 14.049 -25.677 1.00 47.09 467 LYS A C 1
ATOM 3562 O O . LYS A 1 467 ? -20.130 14.645 -26.448 1.00 47.09 467 LYS A O 1
ATOM 3567 N N . TYR A 1 468 ? -18.799 12.894 -25.993 1.00 50.72 468 TYR A N 1
ATOM 3568 C CA . TYR A 1 468 ? -19.097 12.175 -27.235 1.00 50.72 468 TYR A CA 1
ATOM 3569 C C . TYR A 1 468 ? -20.529 11.650 -27.247 1.00 50.72 468 TYR A C 1
ATOM 3571 O O . TYR A 1 468 ? -21.217 11.844 -28.238 1.00 50.72 468 TYR A O 1
ATOM 3579 N N . PHE A 1 469 ? -21.022 11.095 -26.140 1.00 50.44 469 PHE A N 1
ATOM 3580 C CA . PHE A 1 469 ? -22.404 10.646 -26.025 1.00 50.44 469 PHE A CA 1
ATOM 3581 C C . PHE A 1 469 ? -23.383 11.814 -26.155 1.00 50.44 469 PHE A C 1
ATOM 3583 O O . PHE A 1 469 ? -24.316 11.712 -26.929 1.00 50.44 469 PHE A O 1
ATOM 3590 N N . LEU A 1 470 ? -23.144 12.970 -25.526 1.00 54.44 470 LEU A N 1
ATOM 3591 C CA . LEU A 1 470 ? -23.979 14.167 -25.700 1.00 54.44 470 LEU A CA 1
ATOM 3592 C C . LEU A 1 470 ? -23.839 14.813 -27.085 1.00 54.44 470 LEU A C 1
ATOM 3594 O O . LEU A 1 470 ? -24.801 15.406 -27.561 1.00 54.44 470 LEU A O 1
ATOM 3598 N N . VAL A 1 471 ? -22.685 14.707 -27.752 1.00 65.19 471 VAL A N 1
ATOM 3599 C CA . VAL A 1 471 ? -22.489 15.178 -29.137 1.00 65.19 471 VAL A CA 1
ATOM 3600 C C . VAL A 1 471 ? -23.150 14.233 -30.143 1.00 65.19 471 VAL A C 1
ATOM 3602 O O . VAL A 1 471 ? -23.781 14.707 -31.083 1.00 65.19 471 VAL A O 1
ATOM 3605 N N . VAL A 1 472 ? -23.068 12.918 -29.939 1.00 71.00 472 VAL A N 1
ATOM 3606 C CA . VAL A 1 472 ? -23.745 11.892 -30.744 1.00 71.00 472 VAL A CA 1
ATOM 3607 C C . VAL A 1 472 ? -25.247 11.955 -30.499 1.00 71.00 472 VAL A C 1
ATOM 3609 O O . VAL A 1 472 ? -25.999 12.031 -31.458 1.00 71.00 472 VAL A O 1
ATOM 3612 N N . LEU A 1 473 ? -25.691 12.057 -29.248 1.00 74.25 473 LEU A N 1
ATOM 3613 C CA . LEU A 1 473 ? -27.091 12.248 -28.878 1.00 74.25 473 LEU A CA 1
ATOM 3614 C C . LEU A 1 473 ? -27.623 13.577 -29.428 1.00 74.25 473 LEU A C 1
ATOM 3616 O O . LEU A 1 473 ? -28.708 13.586 -29.992 1.00 74.25 473 LEU A O 1
ATOM 3620 N N . ARG A 1 474 ? -26.849 14.678 -29.393 1.00 72.56 474 ARG A N 1
ATOM 3621 C CA . ARG A 1 474 ? -27.206 15.927 -30.099 1.00 72.56 474 ARG A CA 1
ATOM 3622 C C . ARG A 1 474 ? -27.280 15.742 -31.609 1.00 72.56 474 ARG A C 1
ATOM 3624 O O . ARG A 1 474 ? -28.179 16.301 -32.217 1.00 72.56 474 ARG A O 1
ATOM 3631 N N . ARG A 1 475 ? -26.374 14.985 -32.232 1.00 75.38 475 ARG A N 1
ATOM 3632 C CA . ARG A 1 475 ? -26.419 14.717 -33.681 1.00 75.38 475 ARG A CA 1
ATOM 3633 C C . ARG A 1 475 ? -27.618 13.848 -34.061 1.00 75.38 475 ARG A C 1
ATOM 3635 O O . ARG A 1 475 ? -28.270 14.157 -35.050 1.00 75.38 475 ARG A O 1
ATOM 3642 N N . VAL A 1 476 ? -27.947 12.839 -33.258 1.00 79.81 476 VAL A N 1
ATOM 3643 C CA . VAL A 1 476 ? -29.111 11.960 -33.443 1.00 79.81 476 VAL A CA 1
ATOM 3644 C C . VAL A 1 476 ? -30.416 12.727 -33.207 1.00 79.81 476 VAL A C 1
ATOM 3646 O O . VAL A 1 476 ? -31.312 12.650 -34.040 1.00 79.81 476 VAL A O 1
ATOM 3649 N N . LEU A 1 477 ? -30.510 13.545 -32.150 1.00 78.31 477 LEU A N 1
ATOM 3650 C CA . LEU A 1 477 ? -31.671 14.412 -31.914 1.00 78.31 477 LEU A CA 1
ATOM 3651 C C . LEU A 1 477 ? -31.806 15.514 -32.969 1.00 78.31 477 LEU A C 1
ATOM 3653 O O . LEU A 1 477 ? -32.922 15.789 -33.388 1.00 78.31 477 LEU A O 1
ATOM 3657 N N . CYS A 1 478 ? -30.712 16.117 -33.446 1.00 76.12 478 CYS A N 1
ATOM 3658 C CA . CYS A 1 478 ? -30.774 17.080 -34.549 1.00 76.12 478 CYS A CA 1
ATOM 3659 C C . CYS A 1 478 ? -31.227 16.421 -35.859 1.00 76.12 478 CYS A C 1
ATOM 3661 O O . CYS A 1 478 ? -32.002 17.031 -36.586 1.00 76.12 478 CYS A O 1
ATOM 3663 N N . PHE A 1 479 ? -30.808 15.184 -36.150 1.00 72.56 479 PHE A N 1
ATOM 3664 C CA . PHE A 1 479 ? -31.304 14.437 -37.314 1.00 72.56 479 PHE A CA 1
ATOM 3665 C C . PHE A 1 479 ? -32.783 14.055 -37.173 1.00 72.56 479 PHE A C 1
ATOM 3667 O O . PHE A 1 479 ? -33.550 14.203 -38.125 1.00 72.56 479 PHE A O 1
ATOM 3674 N N . ALA A 1 480 ? -33.210 13.624 -35.984 1.00 69.88 480 ALA A N 1
ATOM 3675 C CA . ALA A 1 480 ? -34.609 13.307 -35.709 1.00 69.88 480 ALA A CA 1
ATOM 3676 C C . ALA A 1 480 ? -35.504 14.557 -35.792 1.00 69.88 480 ALA A C 1
ATOM 3678 O O . ALA A 1 480 ? -36.558 14.517 -36.417 1.00 69.88 480 ALA A O 1
ATOM 3679 N N . LEU A 1 481 ? -35.062 15.695 -35.247 1.00 64.12 481 LEU A N 1
ATOM 3680 C CA . LEU A 1 481 ? -35.802 16.960 -35.298 1.00 64.12 481 LEU A CA 1
ATOM 3681 C C . LEU A 1 481 ? -35.809 17.581 -36.701 1.00 64.12 481 LEU A C 1
ATOM 3683 O O . LEU A 1 481 ? -36.843 18.088 -37.126 1.00 64.12 481 LEU A O 1
ATOM 3687 N N . ALA A 1 482 ? -34.716 17.486 -37.464 1.00 59.91 482 ALA A N 1
ATOM 3688 C CA . ALA A 1 482 ? -34.698 17.907 -38.867 1.00 59.91 482 ALA A CA 1
ATOM 3689 C C . ALA A 1 482 ? -35.649 17.063 -39.734 1.00 59.91 482 ALA A C 1
ATOM 3691 O O . ALA A 1 482 ? -36.267 17.591 -40.654 1.00 59.91 482 ALA A O 1
ATOM 3692 N N . SER A 1 483 ? -35.834 15.783 -39.397 1.00 54.16 483 SER A N 1
ATOM 3693 C CA . SER A 1 483 ? -36.798 14.905 -40.075 1.00 54.16 483 SER A CA 1
ATOM 3694 C C . SER A 1 483 ? -38.256 15.253 -39.741 1.00 54.16 483 SER A C 1
ATOM 3696 O O . SER A 1 483 ? -39.138 15.044 -40.568 1.00 54.16 483 SER A O 1
ATOM 3698 N N . VAL A 1 484 ? -38.519 15.840 -38.566 1.00 53.41 484 VAL A N 1
ATOM 3699 C CA . VAL A 1 484 ? -39.859 16.308 -38.165 1.00 53.41 484 VAL A CA 1
ATOM 3700 C C . VAL A 1 484 ? -40.199 17.672 -38.784 1.00 53.41 484 VAL A C 1
ATOM 3702 O O . VAL A 1 484 ? -41.355 17.925 -39.100 1.00 53.41 484 VAL A O 1
ATOM 3705 N N . VAL A 1 485 ? -39.209 18.529 -39.054 1.00 51.03 485 VAL A N 1
ATOM 3706 C CA . VAL A 1 485 ? -39.427 19.864 -39.657 1.00 51.03 485 VAL A CA 1
ATOM 3707 C C . VAL A 1 485 ? -39.735 19.808 -41.165 1.00 51.03 485 VAL A C 1
ATOM 3709 O O . VAL A 1 485 ? -40.259 20.771 -41.721 1.00 51.03 485 VAL A O 1
ATOM 3712 N N . VAL A 1 486 ? -39.508 18.673 -41.836 1.00 51.53 486 VAL A N 1
ATOM 3713 C CA . VAL A 1 486 ? -39.909 18.478 -43.247 1.00 51.53 486 VAL A CA 1
ATOM 3714 C C . VAL A 1 486 ? -41.409 18.156 -43.394 1.00 51.53 486 VAL A C 1
ATOM 3716 O O . VAL A 1 486 ? -41.955 18.254 -44.491 1.00 51.53 486 VAL A O 1
ATOM 3719 N N . LEU A 1 487 ? -42.125 17.874 -42.301 1.00 47.34 487 LEU A N 1
ATOM 3720 C CA . LEU A 1 487 ? -43.585 17.750 -42.304 1.00 47.34 487 LEU A CA 1
ATOM 3721 C C . LEU A 1 487 ? -44.196 18.993 -41.653 1.00 47.34 487 LEU A C 1
ATOM 3723 O O . LEU A 1 487 ? -44.331 19.100 -40.438 1.00 47.34 487 LEU A O 1
ATOM 3727 N N . GLY A 1 488 ? -44.498 19.968 -42.510 1.00 47.78 488 GLY A N 1
ATOM 3728 C CA . GLY A 1 488 ? -44.927 21.310 -42.149 1.00 47.78 488 GLY A CA 1
ATOM 3729 C C . GLY A 1 488 ? -46.083 21.379 -41.150 1.00 47.78 488 GLY A C 1
ATOM 3730 O O . GLY A 1 488 ? -47.173 20.865 -41.383 1.00 47.78 488 GLY A O 1
ATOM 3731 N N . ALA A 1 489 ? -45.857 22.144 -40.089 1.00 43.81 489 ALA A N 1
ATOM 3732 C CA . ALA A 1 489 ? -46.892 22.878 -39.383 1.00 43.81 489 ALA A CA 1
ATOM 3733 C C . ALA A 1 489 ? -46.260 24.153 -38.810 1.00 43.81 489 ALA A C 1
ATOM 3735 O O . ALA A 1 489 ? -45.289 24.117 -38.056 1.00 43.81 489 ALA A O 1
ATOM 3736 N N . THR A 1 490 ? -46.803 25.294 -39.222 1.00 51.25 490 THR A N 1
ATOM 3737 C CA . THR A 1 490 ? -46.498 26.632 -38.712 1.00 51.25 490 THR A CA 1
ATOM 3738 C C . THR A 1 490 ? -46.648 26.672 -37.193 1.00 51.25 490 THR A C 1
ATOM 3740 O O . THR A 1 490 ? -47.765 26.545 -36.694 1.00 51.25 490 THR A O 1
ATOM 3743 N N . CYS A 1 491 ? -45.553 26.886 -36.461 1.00 36.59 491 CYS A N 1
ATOM 3744 C CA . CYS A 1 491 ? -45.602 27.098 -35.018 1.00 36.59 491 CYS A CA 1
ATOM 3745 C C . CYS A 1 491 ? -44.946 28.432 -34.647 1.00 36.59 491 CYS A C 1
ATOM 3747 O O . CYS A 1 491 ? -43.840 28.754 -35.081 1.00 36.59 491 CYS A O 1
ATOM 3749 N N . ALA A 1 492 ? -45.710 29.223 -33.899 1.00 40.94 492 ALA A N 1
ATOM 3750 C CA . ALA A 1 492 ? -45.455 30.607 -33.551 1.00 40.94 492 ALA A CA 1
ATOM 3751 C C . ALA A 1 492 ? -44.174 30.796 -32.720 1.00 40.94 492 ALA A C 1
ATOM 3753 O O . ALA A 1 492 ? -43.856 30.015 -31.825 1.00 40.94 492 ALA A O 1
ATOM 3754 N N . LEU A 1 493 ? -43.473 31.893 -33.011 1.00 37.34 493 LEU A N 1
ATOM 3755 C CA . LEU A 1 493 ? -42.334 32.411 -32.258 1.00 37.34 493 LEU A CA 1
ATOM 3756 C C . LEU A 1 493 ? -42.727 32.718 -30.804 1.00 37.34 493 LEU A C 1
ATOM 3758 O O . LEU A 1 493 ? -43.393 33.718 -30.539 1.00 37.34 493 LEU A O 1
ATOM 3762 N N . VAL A 1 494 ? -42.245 31.912 -29.856 1.00 30.48 494 VAL A N 1
ATOM 3763 C CA . VAL A 1 494 ? -42.159 32.295 -28.440 1.00 30.48 494 VAL A CA 1
ATOM 3764 C C . VAL A 1 494 ? -40.750 32.822 -28.182 1.00 30.48 494 VAL A C 1
ATOM 3766 O O . VAL A 1 494 ? -39.762 32.093 -28.253 1.00 30.48 494 VAL A O 1
ATOM 3769 N N . ARG A 1 495 ? -40.670 34.128 -27.927 1.00 29.86 495 ARG A N 1
ATOM 3770 C CA . ARG A 1 495 ? -39.455 34.865 -27.569 1.00 29.86 495 ARG A CA 1
ATOM 3771 C C . ARG A 1 495 ? -39.204 34.650 -26.071 1.00 29.86 495 ARG A C 1
ATOM 3773 O O . ARG A 1 495 ? -40.012 35.088 -25.262 1.00 29.86 495 ARG A O 1
ATOM 3780 N N . LEU A 1 496 ? -38.117 33.974 -25.704 1.00 28.17 496 LEU A N 1
ATOM 3781 C CA . LEU A 1 496 ? -37.642 33.913 -24.317 1.00 28.17 496 LEU A CA 1
ATOM 3782 C C . LEU A 1 496 ? -36.553 34.975 -24.124 1.00 28.17 496 LEU A C 1
ATOM 3784 O O . LEU A 1 496 ? -35.555 34.978 -24.847 1.00 28.17 496 LEU A O 1
ATOM 3788 N N . GLU A 1 497 ? -36.769 35.890 -23.179 1.00 27.84 497 GLU A N 1
ATOM 3789 C CA . GLU A 1 497 ? -35.767 36.864 -22.732 1.00 27.84 497 GLU A CA 1
ATOM 3790 C C . GLU A 1 497 ? -34.686 36.192 -21.861 1.00 27.84 497 GLU A C 1
ATOM 3792 O O . GLU A 1 497 ? -34.986 35.238 -21.135 1.00 27.84 497 GLU A O 1
ATOM 3797 N N . PRO A 1 498 ? -33.426 36.662 -21.906 1.00 29.42 498 PRO A N 1
ATOM 3798 C CA . PRO A 1 498 ? -32.339 36.072 -21.136 1.00 29.42 498 PRO A CA 1
ATOM 3799 C C . PRO A 1 498 ? -32.355 36.518 -19.664 1.00 29.42 498 PRO A C 1
ATOM 3801 O O . PRO A 1 498 ? -32.452 37.704 -19.348 1.00 29.42 498 PRO A O 1
ATOM 3804 N N . CYS A 1 499 ? -32.188 35.547 -18.761 1.00 24.41 499 CYS A N 1
ATOM 3805 C CA . CYS A 1 499 ? -31.914 35.775 -17.344 1.00 24.41 499 CYS A CA 1
ATOM 3806 C C . CYS A 1 499 ? -30.610 36.564 -17.148 1.00 24.41 499 CYS A C 1
ATOM 3808 O O . CYS A 1 499 ? -29.563 36.234 -17.698 1.00 24.41 499 CYS A O 1
ATOM 3810 N N . ASN A 1 500 ? -30.710 37.592 -16.314 1.00 26.03 500 ASN A N 1
ATOM 3811 C CA . ASN A 1 500 ? -29.683 38.562 -15.967 1.00 26.03 500 ASN A CA 1
ATOM 3812 C C . ASN A 1 500 ? -28.609 37.930 -15.052 1.00 26.03 500 ASN A C 1
ATOM 3814 O O . ASN A 1 500 ? -28.909 37.538 -13.921 1.00 26.03 500 ASN A O 1
ATOM 3818 N N . GLU A 1 501 ? -27.362 37.833 -15.520 1.00 28.84 501 GLU A N 1
ATOM 3819 C CA . GLU A 1 501 ? -26.211 37.424 -14.706 1.00 28.84 501 GLU A CA 1
ATOM 3820 C C . GLU A 1 501 ? -25.852 38.531 -13.700 1.00 28.84 501 GLU A C 1
ATOM 3822 O O . GLU A 1 501 ? -25.380 39.613 -14.059 1.00 28.84 501 GLU A O 1
ATOM 3827 N N . ARG A 1 502 ? -26.038 38.261 -12.402 1.00 27.39 502 ARG A N 1
ATOM 3828 C CA . ARG A 1 502 ? -25.444 39.085 -11.343 1.00 27.39 502 ARG A CA 1
ATOM 3829 C C . ARG A 1 502 ? -23.942 38.818 -11.284 1.00 27.39 502 ARG A C 1
ATOM 3831 O O . ARG A 1 502 ? -23.511 37.728 -10.922 1.00 27.39 502 ARG A O 1
ATOM 3838 N N . LYS A 1 503 ? -23.161 39.857 -11.583 1.00 28.59 503 LYS A N 1
ATOM 3839 C CA . LYS A 1 503 ? -21.720 39.944 -11.319 1.00 28.59 503 LYS A CA 1
ATOM 3840 C C . LYS A 1 503 ? -21.437 39.690 -9.832 1.00 28.59 503 LYS A C 1
ATOM 3842 O O . LYS A 1 503 ? -21.829 40.487 -8.984 1.00 28.59 503 LYS A O 1
ATOM 3847 N N . LEU A 1 504 ? -20.731 38.604 -9.530 1.00 26.67 504 LEU A N 1
ATOM 3848 C CA . LEU A 1 504 ? -20.044 38.405 -8.255 1.00 26.67 504 LEU A CA 1
ATOM 3849 C C . LEU A 1 504 ? -18.683 39.107 -8.334 1.00 26.67 504 LEU A C 1
ATOM 3851 O O . LEU A 1 504 ? -17.875 38.817 -9.215 1.00 26.67 504 LEU A O 1
ATOM 3855 N N . HIS A 1 505 ? -18.452 40.060 -7.433 1.00 26.52 505 HIS A N 1
ATOM 3856 C CA . HIS A 1 505 ? -17.144 40.679 -7.241 1.00 26.52 505 HIS A CA 1
ATOM 3857 C C . HIS A 1 505 ? -16.172 39.676 -6.594 1.00 26.52 505 HIS A C 1
ATOM 3859 O O . HIS A 1 505 ? -16.589 38.928 -5.707 1.00 26.52 505 HIS A O 1
ATOM 3865 N N . PRO A 1 506 ? -14.883 39.668 -6.977 1.00 27.81 506 PRO A N 1
ATOM 3866 C CA . PRO A 1 506 ? -13.883 38.859 -6.295 1.00 27.81 506 PRO A CA 1
ATOM 3867 C C . PRO A 1 506 ? -13.651 39.397 -4.876 1.00 27.81 506 PRO A C 1
ATOM 3869 O O . PRO A 1 506 ? -13.359 40.580 -4.692 1.00 27.81 506 PRO A O 1
ATOM 3872 N N . MET A 1 507 ? -13.772 38.522 -3.872 1.00 25.77 507 MET A N 1
ATOM 3873 C CA . MET A 1 507 ? -13.242 38.786 -2.535 1.00 25.77 507 MET A CA 1
ATOM 3874 C C . MET A 1 507 ? -11.717 38.835 -2.626 1.00 25.77 507 MET A C 1
ATOM 3876 O O . MET A 1 507 ? -11.060 37.826 -2.870 1.00 25.77 507 MET A O 1
ATOM 3880 N N . VAL A 1 508 ? -11.166 40.028 -2.431 1.00 26.00 508 VAL A N 1
ATOM 3881 C CA . VAL A 1 508 ? -9.741 40.243 -2.193 1.00 26.00 508 VAL A CA 1
ATOM 3882 C C . VAL A 1 508 ? -9.456 39.827 -0.750 1.00 26.00 508 VAL A C 1
ATOM 3884 O O . VAL A 1 508 ? -9.883 40.509 0.181 1.00 26.00 508 VAL A O 1
ATOM 3887 N N . TYR A 1 509 ? -8.752 38.712 -0.558 1.00 25.28 509 TYR A N 1
ATOM 3888 C CA . TYR A 1 509 ? -8.153 38.382 0.735 1.00 25.28 509 TYR A CA 1
ATOM 3889 C C . TYR A 1 509 ? -6.896 39.240 0.909 1.00 25.28 509 TYR A C 1
ATOM 3891 O O . TYR A 1 509 ? -5.979 39.178 0.092 1.00 25.28 509 TYR A O 1
ATOM 3899 N N . LYS A 1 510 ? -6.875 40.074 1.951 1.00 28.61 510 LYS A N 1
ATOM 3900 C CA . LYS A 1 510 ? -5.653 40.737 2.412 1.00 28.61 510 LYS A CA 1
ATOM 3901 C C . LYS A 1 510 ? -4.840 39.738 3.231 1.00 28.61 510 LYS A C 1
ATOM 3903 O O . LYS A 1 510 ? -5.387 39.112 4.136 1.00 28.61 510 LYS A O 1
ATOM 3908 N N . GLU A 1 511 ? -3.556 39.619 2.906 1.00 35.81 511 GLU A N 1
ATOM 3909 C CA . GLU A 1 511 ? -2.552 38.971 3.750 1.00 35.81 511 GLU A CA 1
ATOM 3910 C C . GLU A 1 511 ? -2.517 39.654 5.121 1.00 35.81 511 GLU A C 1
ATOM 3912 O O . GLU A 1 511 ? -2.420 40.879 5.208 1.00 35.81 511 GLU A O 1
ATOM 3917 N N . GLY A 1 512 ? -2.633 38.845 6.173 1.00 33.03 512 GLY A N 1
ATOM 3918 C CA . GLY A 1 512 ? -2.419 39.236 7.558 1.00 33.03 512 GLY A CA 1
ATOM 3919 C C . GLY A 1 512 ? -1.443 38.259 8.209 1.00 33.03 512 GLY A C 1
ATOM 3920 O O . GLY A 1 512 ? -1.768 37.099 8.434 1.00 33.03 512 GLY A O 1
ATOM 3921 N N . ASP A 1 513 ? -0.231 38.750 8.430 1.00 35.66 513 ASP A N 1
ATOM 3922 C CA . ASP A 1 513 ? 0.583 38.630 9.637 1.00 35.66 513 ASP A CA 1
ATOM 3923 C C . ASP A 1 513 ? 0.600 37.257 10.341 1.00 35.66 513 ASP A C 1
ATOM 3925 O O . ASP A 1 513 ? -0.075 37.040 11.342 1.00 35.66 513 ASP A O 1
ATOM 3929 N N . GLY A 1 514 ? 1.462 36.352 9.865 1.00 41.06 514 GLY A N 1
ATOM 3930 C CA . GLY A 1 514 ? 2.384 35.571 10.709 1.00 41.06 514 GLY A CA 1
ATOM 3931 C C . GLY A 1 514 ? 1.862 34.810 11.940 1.00 41.06 514 GLY A C 1
ATOM 3932 O O . GLY A 1 514 ? 2.655 34.559 12.846 1.00 41.06 514 GLY A O 1
ATOM 3933 N N . GLN A 1 515 ? 0.591 34.418 12.005 1.00 37.31 515 GLN A N 1
ATOM 3934 C CA . GLN A 1 515 ? 0.080 33.524 13.044 1.00 37.31 515 GLN A CA 1
ATOM 3935 C C . GLN A 1 515 ? -0.119 32.124 12.470 1.00 37.31 515 GLN A C 1
ATOM 3937 O O . GLN A 1 515 ? -0.764 31.930 11.443 1.00 37.31 515 GLN A O 1
ATOM 3942 N N . THR A 1 516 ? 0.486 31.150 13.152 1.00 37.25 516 THR A N 1
ATOM 3943 C CA . THR A 1 516 ? 0.343 29.707 12.939 1.00 37.25 516 THR A CA 1
ATOM 3944 C C . THR A 1 516 ? -1.087 29.342 12.557 1.00 37.25 516 THR A C 1
ATOM 3946 O O . THR A 1 516 ? -2.020 29.650 13.303 1.00 37.25 516 THR A O 1
ATOM 3949 N N . ALA A 1 517 ? -1.252 28.670 11.418 1.00 29.84 517 ALA A N 1
ATOM 3950 C CA . ALA A 1 517 ? -2.539 28.140 10.998 1.00 29.84 517 ALA A CA 1
ATOM 3951 C C . ALA A 1 517 ? -3.121 27.241 12.111 1.00 29.84 517 ALA A C 1
ATOM 3953 O O . ALA A 1 517 ? -2.405 26.364 12.608 1.00 29.84 517 ALA A O 1
ATOM 3954 N N . PRO A 1 518 ? -4.379 27.449 12.542 1.00 33.59 518 PRO A N 1
ATOM 3955 C CA . PRO A 1 518 ? -4.995 26.615 13.565 1.00 33.59 518 PRO A CA 1
ATOM 3956 C C . PRO A 1 518 ? -5.054 25.170 13.065 1.00 33.59 518 PRO A C 1
ATOM 3958 O O . PRO A 1 518 ? -5.531 24.904 11.961 1.00 33.59 518 PRO A O 1
ATOM 3961 N N . SER A 1 519 ? -4.556 24.232 13.873 1.00 36.00 519 SER A N 1
ATOM 3962 C CA . SER A 1 519 ? -4.699 22.809 13.586 1.00 36.00 519 SER A CA 1
ATOM 3963 C C . SER A 1 519 ? -6.188 22.473 13.508 1.00 36.00 519 SER A C 1
ATOM 3965 O O . SER A 1 519 ? -6.950 22.701 14.450 1.00 36.00 519 SER A O 1
ATOM 3967 N N . VAL A 1 520 ? -6.626 21.966 12.354 1.00 37.38 520 VAL A N 1
ATOM 3968 C CA . VAL A 1 520 ? -8.010 21.530 12.155 1.00 37.38 520 VAL A CA 1
ATOM 3969 C C . VAL A 1 520 ? -8.189 20.229 12.928 1.00 37.38 520 VAL A C 1
ATOM 3971 O O . VAL A 1 520 ? -7.902 19.137 12.445 1.00 37.38 520 VAL A O 1
ATOM 3974 N N . VAL A 1 521 ? -8.615 20.352 14.179 1.00 49.34 521 VAL A N 1
ATOM 3975 C CA . VAL A 1 521 ? -9.019 19.217 15.002 1.00 49.34 521 VAL A CA 1
ATOM 3976 C C . VAL A 1 521 ? -10.353 18.721 14.457 1.00 49.34 521 VAL A C 1
ATOM 3978 O O . VAL A 1 521 ? -11.358 19.424 14.549 1.00 49.34 521 VAL A O 1
ATOM 3981 N N . SER A 1 522 ? -10.374 17.511 13.898 1.00 51.09 522 SER A N 1
ATOM 3982 C CA . SER A 1 522 ? -11.632 16.847 13.557 1.00 51.09 522 SER A CA 1
ATOM 3983 C C . SER A 1 522 ? -12.398 16.555 14.850 1.00 51.09 522 SER A C 1
ATOM 3985 O O . SER A 1 522 ? -11.968 15.748 15.674 1.00 51.09 522 SER A O 1
ATOM 3987 N N . LEU A 1 523 ? -13.503 17.268 15.068 1.00 72.56 523 LEU A N 1
ATOM 3988 C CA . LEU A 1 523 ? -14.421 17.002 16.169 1.00 72.56 523 LEU A CA 1
ATOM 3989 C C . LEU A 1 523 ? -15.448 15.979 15.686 1.00 72.56 523 LEU A C 1
ATOM 3991 O O . LEU A 1 523 ? -16.283 16.285 14.835 1.00 72.56 523 LEU A O 1
ATOM 3995 N N . LYS A 1 524 ? -15.401 14.762 16.236 1.00 86.44 524 LYS A N 1
ATOM 3996 C CA . LYS A 1 524 ? -16.451 13.761 16.024 1.00 86.44 524 LYS A CA 1
ATOM 3997 C C . LYS A 1 524 ? -17.514 13.937 17.106 1.00 86.44 524 LYS A C 1
ATOM 3999 O O . LYS A 1 524 ? -17.202 14.256 18.252 1.00 86.44 524 LYS A O 1
ATOM 4004 N N . THR A 1 525 ? -18.781 13.752 16.752 1.00 91.00 525 THR A N 1
ATOM 4005 C CA . THR A 1 525 ? -19.840 13.647 17.760 1.00 91.00 525 THR A CA 1
ATOM 4006 C C . THR A 1 525 ? -19.945 12.205 18.244 1.00 91.00 525 THR A C 1
ATOM 4008 O O . THR A 1 525 ? -19.907 11.275 17.434 1.00 91.00 525 THR A O 1
ATOM 4011 N N . CYS A 1 526 ? -20.062 12.037 19.558 1.00 92.56 526 CYS A N 1
ATOM 4012 C CA . CYS A 1 526 ? -20.245 10.747 20.212 1.00 92.56 526 CYS A CA 1
ATOM 4013 C C . CYS A 1 526 ? -21.399 10.833 21.210 1.00 92.56 526 CYS A C 1
ATOM 4015 O O . CYS A 1 526 ? -21.629 11.892 21.811 1.00 92.56 526 CYS A O 1
ATOM 4017 N N . ASP A 1 527 ? -22.096 9.714 21.387 1.00 95.44 527 ASP A N 1
ATOM 4018 C CA . ASP A 1 527 ? -23.165 9.582 22.370 1.00 95.44 527 ASP A CA 1
ATOM 4019 C C . ASP A 1 527 ? -22.623 8.981 23.670 1.00 95.44 527 ASP A C 1
ATOM 4021 O O . ASP A 1 527 ? -21.795 8.067 23.678 1.00 95.44 527 ASP A O 1
ATOM 4025 N N . PHE A 1 528 ? -23.112 9.524 24.777 1.00 96.56 528 PHE A N 1
ATOM 4026 C CA . PHE A 1 528 ? -22.783 9.113 26.129 1.00 96.56 528 PHE A CA 1
ATOM 4027 C C . PHE A 1 528 ? -24.064 8.778 26.880 1.00 96.56 528 PHE A C 1
ATOM 4029 O O . PHE A 1 528 ? -25.093 9.438 26.694 1.00 96.56 528 PHE A O 1
ATOM 4036 N N . LEU A 1 529 ? -23.982 7.789 27.764 1.00 97.62 529 LEU A N 1
ATOM 4037 C CA . LEU A 1 529 ? -25.035 7.473 28.718 1.00 97.62 529 LEU A CA 1
ATOM 4038 C C . LEU A 1 529 ? -24.612 7.954 30.104 1.00 97.62 529 LEU A C 1
ATOM 4040 O O . LEU A 1 529 ? -23.501 7.666 30.549 1.00 97.62 529 LEU A O 1
ATOM 4044 N N . GLN A 1 530 ? -25.502 8.675 30.780 1.00 97.88 530 GLN A N 1
ATOM 4045 C CA . GLN A 1 530 ? -25.290 9.182 32.131 1.00 97.88 530 GLN A CA 1
ATOM 4046 C C . GLN A 1 530 ? -26.290 8.575 33.106 1.00 97.88 530 GLN A C 1
ATOM 4048 O O . GLN A 1 530 ? -27.490 8.611 32.843 1.00 97.88 530 GLN A O 1
ATOM 4053 N N . ILE A 1 531 ? -25.807 8.068 34.239 1.00 97.12 531 ILE A N 1
ATOM 4054 C CA . ILE A 1 531 ? -26.627 7.547 35.342 1.00 97.12 531 ILE A CA 1
ATOM 4055 C C . ILE A 1 531 ? -25.978 8.012 36.647 1.00 97.12 531 ILE A C 1
ATOM 4057 O O . ILE A 1 531 ? -24.787 7.786 36.853 1.00 97.12 531 ILE A O 1
ATOM 4061 N N . ASN A 1 532 ? -26.725 8.694 37.520 1.00 94.44 532 ASN A N 1
ATOM 4062 C CA . ASN A 1 532 ? -26.215 9.225 38.798 1.00 94.44 532 ASN A CA 1
ATOM 4063 C C . ASN A 1 532 ? -24.922 10.059 38.684 1.00 94.44 532 ASN A C 1
ATOM 4065 O O . ASN A 1 532 ? -24.034 9.981 39.533 1.00 94.44 532 ASN A O 1
ATOM 4069 N N . GLY A 1 533 ? -24.782 10.836 37.609 1.00 91.38 533 GLY A N 1
ATOM 4070 C CA . GLY A 1 533 ? -23.582 11.641 37.359 1.00 91.38 533 GLY A CA 1
ATOM 4071 C C . GLY A 1 533 ? -22.350 10.844 36.912 1.00 91.38 533 GLY A C 1
ATOM 4072 O O . GLY A 1 533 ? -21.322 11.454 36.627 1.00 91.38 533 GLY A O 1
ATOM 4073 N N . GLN A 1 534 ? -22.439 9.515 36.808 1.00 94.50 534 GLN A N 1
ATOM 4074 C CA . GLN A 1 534 ? -21.447 8.700 36.110 1.00 94.50 534 GLN A CA 1
ATOM 4075 C C . GLN A 1 534 ? -21.759 8.688 34.616 1.00 94.50 534 GLN A C 1
ATOM 4077 O O . GLN A 1 534 ? -22.924 8.659 34.229 1.00 94.50 534 GLN A O 1
ATOM 4082 N N . GLU A 1 535 ? -20.721 8.694 33.783 1.00 95.44 535 GLU A N 1
ATOM 4083 C CA . GLU A 1 535 ? -20.831 8.759 32.326 1.00 95.44 535 GLU A CA 1
ATOM 4084 C C . GLU A 1 535 ? -20.052 7.616 31.671 1.00 95.44 535 GLU A C 1
ATOM 4086 O O . GLU A 1 535 ? -18.939 7.299 32.095 1.00 95.44 535 GLU A O 1
ATOM 4091 N N . VAL A 1 536 ? -20.616 7.032 30.612 1.00 93.62 536 VAL A N 1
ATOM 4092 C CA . VAL A 1 536 ? -19.948 6.032 29.771 1.00 93.62 536 VAL A CA 1
ATOM 4093 C C . VAL A 1 536 ? -20.042 6.391 28.297 1.00 93.62 536 VAL A C 1
ATOM 4095 O O . VAL A 1 536 ? -21.096 6.793 27.800 1.00 93.62 536 VAL A O 1
ATOM 4098 N N . GLY A 1 537 ? -18.915 6.249 27.595 1.00 90.25 537 GLY A N 1
ATOM 4099 C CA . GLY A 1 537 ? -18.873 6.324 26.138 1.00 90.25 537 GLY A CA 1
ATOM 4100 C C . GLY A 1 537 ? -19.548 5.099 25.532 1.00 90.25 537 GLY A C 1
ATOM 4101 O O . GLY A 1 537 ? -19.298 3.975 25.965 1.00 90.25 537 GLY A O 1
ATOM 4102 N N . CYS A 1 538 ? -20.413 5.321 24.550 1.00 93.62 538 CYS A N 1
ATOM 4103 C CA . CYS A 1 538 ? -21.245 4.272 23.972 1.00 93.62 538 CYS A CA 1
ATOM 4104 C C . CYS A 1 538 ? -20.988 4.130 22.469 1.00 93.62 538 CYS A C 1
ATOM 4106 O O . CYS A 1 538 ? -20.566 5.088 21.814 1.00 93.62 538 CYS A O 1
ATOM 4108 N N . VAL A 1 539 ? -21.333 2.975 21.896 1.00 92.38 539 VAL A N 1
ATOM 4109 C CA . VAL A 1 539 ? -21.530 2.896 20.441 1.00 92.38 539 VAL A CA 1
ATOM 4110 C C . VAL A 1 539 ? -22.879 3.537 20.132 1.00 92.38 539 VAL A C 1
ATOM 4112 O O . VAL A 1 539 ? -23.912 3.128 20.666 1.00 92.38 539 VAL A O 1
ATOM 4115 N N . GLN A 1 540 ? -22.862 4.589 19.316 1.00 94.94 540 GLN A N 1
ATOM 4116 C CA . GLN A 1 540 ? -24.066 5.326 18.944 1.00 94.94 540 GLN A CA 1
ATOM 4117 C C . GLN A 1 540 ? -24.805 4.638 17.797 1.00 94.94 540 GLN A C 1
ATOM 4119 O O . GLN A 1 540 ? -24.182 4.213 16.824 1.00 94.94 540 GLN A O 1
ATOM 4124 N N . ALA A 1 541 ? -26.135 4.619 17.857 1.00 96.44 541 ALA A N 1
ATOM 4125 C CA . ALA A 1 541 ? -26.935 4.299 16.686 1.00 96.44 541 ALA A CA 1
ATOM 4126 C C . ALA A 1 541 ? -26.885 5.421 15.647 1.00 96.44 541 ALA A C 1
ATOM 4128 O O . ALA A 1 541 ? -27.033 6.605 15.970 1.00 96.44 541 ALA A O 1
ATOM 4129 N N . GLU A 1 542 ? -26.714 5.048 14.378 1.00 94.31 542 GLU A N 1
ATOM 4130 C CA . GLU A 1 542 ? -26.589 5.993 13.264 1.00 94.31 542 GLU A CA 1
ATOM 4131 C C . GLU A 1 542 ? -27.808 6.934 13.194 1.00 94.31 542 GLU A C 1
ATOM 4133 O O . GLU A 1 542 ? -27.702 8.135 12.917 1.00 94.31 542 GLU A O 1
ATOM 4138 N N . TRP A 1 543 ? -28.990 6.409 13.533 1.00 96.12 543 TRP A N 1
ATOM 4139 C CA . TRP A 1 543 ? -30.241 7.156 13.494 1.00 96.12 543 TRP A CA 1
ATOM 4140 C C . TRP A 1 543 ? -30.449 8.125 14.666 1.00 96.12 543 TRP A C 1
ATOM 4142 O O . TRP A 1 543 ? -31.223 9.078 14.510 1.00 96.12 543 TRP A O 1
ATOM 4152 N N . SER A 1 544 ? -29.737 7.974 15.793 1.00 95.56 544 SER A N 1
ATOM 4153 C CA . SER A 1 544 ? -29.898 8.820 16.994 1.00 95.56 544 SER A CA 1
ATOM 4154 C C . SER A 1 544 ? -29.692 10.311 16.696 1.00 95.56 544 SER A C 1
ATOM 4156 O O . SER A 1 544 ? -30.376 11.174 17.251 1.00 95.56 544 SER A O 1
ATOM 4158 N N . GLY A 1 545 ? -28.836 10.642 15.721 1.00 89.31 545 GLY A N 1
ATOM 4159 C CA . GLY A 1 545 ? -28.586 12.027 15.309 1.00 89.31 545 GLY A CA 1
ATOM 4160 C C . GLY A 1 545 ? -29.806 12.753 14.728 1.00 89.31 545 GLY A C 1
ATOM 4161 O O . GLY A 1 545 ? -29.849 13.986 14.717 1.00 89.31 545 GLY A O 1
ATOM 4162 N N . ARG A 1 546 ? -30.835 12.027 14.268 1.00 90.69 546 ARG A N 1
ATOM 4163 C CA . ARG A 1 546 ? -32.064 12.640 13.733 1.00 90.69 546 ARG A CA 1
ATOM 4164 C C . ARG A 1 546 ? -32.862 13.384 14.804 1.00 90.69 546 ARG A C 1
ATOM 4166 O O . ARG A 1 546 ? -33.529 14.366 14.470 1.00 90.69 546 ARG A O 1
ATOM 4173 N N . VAL A 1 547 ? -32.758 12.969 16.069 1.00 88.88 547 VAL A N 1
ATOM 4174 C CA . VAL A 1 547 ? -33.430 13.626 17.202 1.00 88.88 547 VAL A CA 1
ATOM 4175 C C . VAL A 1 547 ? -32.956 15.076 17.342 1.00 88.88 547 VAL A C 1
ATOM 4177 O O . VAL A 1 547 ? -33.774 15.986 17.487 1.00 88.88 547 VAL A O 1
ATOM 4180 N N . LEU A 1 548 ? -31.649 15.314 17.211 1.00 88.94 548 LEU A N 1
ATOM 4181 C CA . LEU A 1 548 ? -31.058 16.651 17.331 1.00 88.94 548 LEU A CA 1
ATOM 4182 C C . LEU A 1 548 ? -31.206 17.474 16.049 1.00 88.94 548 LEU A C 1
ATOM 4184 O O . LEU A 1 548 ? -31.467 18.675 16.126 1.00 88.94 548 LEU A O 1
ATOM 4188 N N . LYS A 1 549 ? -31.185 16.836 14.868 1.00 85.88 549 LYS A N 1
ATOM 4189 C CA . LYS A 1 549 ? -31.478 17.519 13.593 1.00 85.88 549 LYS A CA 1
ATOM 4190 C C . LYS A 1 549 ? -32.856 18.185 13.597 1.00 85.88 549 LYS A C 1
ATOM 4192 O O . LYS A 1 549 ? -32.981 19.314 13.130 1.00 85.88 549 LYS A O 1
ATOM 4197 N N . ARG A 1 550 ? -33.878 17.546 14.188 1.00 84.31 550 ARG A N 1
ATOM 4198 C CA . ARG A 1 550 ? -35.213 18.160 14.370 1.00 84.31 550 ARG A CA 1
ATOM 4199 C C . ARG A 1 550 ? -35.167 19.426 15.235 1.00 84.31 550 ARG A C 1
ATOM 4201 O O . ARG A 1 550 ? -35.935 20.350 14.991 1.00 84.31 550 ARG A O 1
ATOM 4208 N N . LYS A 1 551 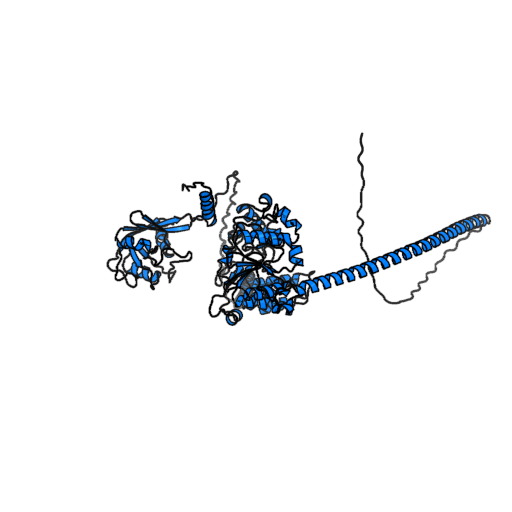? -34.241 19.487 16.197 1.00 85.56 551 LYS A N 1
ATOM 4209 C CA . LYS A 1 551 ? -33.992 20.642 17.075 1.00 85.56 551 LYS A CA 1
ATOM 4210 C C . LYS A 1 551 ? -32.990 21.652 16.490 1.00 85.56 551 LYS A C 1
ATOM 4212 O O . LYS A 1 551 ? -32.698 22.644 17.148 1.00 85.56 551 LYS A O 1
ATOM 4217 N N . LYS A 1 552 ? -32.470 21.424 15.273 1.00 90.06 552 LYS A N 1
ATOM 4218 C CA . LYS A 1 552 ? -31.366 22.193 14.659 1.00 90.06 552 LYS A CA 1
ATOM 4219 C C . LYS A 1 552 ? -30.118 22.265 15.555 1.00 90.06 552 LYS A C 1
ATOM 4221 O O . LYS A 1 552 ? -29.453 23.294 15.619 1.00 90.06 552 LYS A O 1
ATOM 4226 N N . GLN A 1 553 ? -29.826 21.176 16.259 1.00 90.25 553 GLN A N 1
ATOM 4227 C CA . GLN A 1 553 ? -28.659 21.026 17.126 1.00 90.25 553 GLN A CA 1
ATOM 4228 C C . GLN A 1 553 ? -27.800 19.855 16.631 1.00 90.25 553 GLN A C 1
ATOM 4230 O O . GLN A 1 553 ? -28.325 18.889 16.078 1.00 90.25 553 GLN A O 1
ATOM 4235 N N . GLU A 1 554 ? -26.485 19.935 16.826 1.00 87.81 554 GLU A N 1
ATOM 4236 C CA . GLU A 1 554 ? -25.548 18.834 16.526 1.00 87.81 554 GLU A CA 1
ATOM 4237 C C . GLU A 1 554 ? -25.147 18.053 17.786 1.00 87.81 554 GLU A C 1
ATOM 4239 O O . GLU A 1 554 ? -24.830 16.867 17.718 1.00 87.81 554 GLU A O 1
ATOM 4244 N N . VAL A 1 555 ? -25.231 18.707 18.947 1.00 94.94 555 VAL A N 1
ATOM 4245 C CA . VAL A 1 555 ? -24.953 18.165 20.281 1.00 94.94 555 VAL A CA 1
ATOM 4246 C C . VAL A 1 555 ? -26.087 18.538 21.230 1.00 94.94 555 VAL A C 1
ATOM 4248 O O . VAL A 1 555 ? -26.780 19.534 21.013 1.00 94.94 555 VAL A O 1
ATOM 4251 N N . GLY A 1 556 ? -26.289 17.751 22.282 1.00 95.56 556 GLY A N 1
ATOM 4252 C CA . GLY A 1 556 ? -27.341 17.986 23.268 1.00 95.56 556 GLY A CA 1
ATOM 4253 C C . GLY A 1 556 ? -27.941 16.700 23.820 1.00 95.56 556 GLY A C 1
ATOM 4254 O O . GLY A 1 556 ? -27.503 15.597 23.502 1.00 95.56 556 GLY A O 1
ATOM 4255 N N . VAL A 1 557 ? -28.958 16.853 24.666 1.00 96.81 557 VAL A N 1
ATOM 4256 C CA . VAL A 1 557 ? -29.686 15.724 25.258 1.00 96.81 557 VAL A CA 1
ATOM 4257 C C . VAL A 1 557 ? -30.595 15.084 24.206 1.00 96.81 557 VAL A C 1
ATOM 4259 O O . VAL A 1 557 ? -31.471 15.745 23.629 1.00 96.81 557 VAL A O 1
ATOM 4262 N N . LEU A 1 558 ? -30.375 13.790 23.967 1.00 96.81 558 LEU A N 1
ATOM 4263 C CA . LEU A 1 558 ? -31.200 12.948 23.104 1.00 96.81 558 LEU A CA 1
ATOM 4264 C C . LEU A 1 558 ? -32.502 12.586 23.824 1.00 96.81 558 LEU A C 1
ATOM 4266 O O . LEU A 1 558 ? -33.581 12.873 23.307 1.00 96.81 558 LEU A O 1
ATOM 4270 N N . CYS A 1 559 ? -32.391 12.043 25.038 1.00 97.75 559 CYS A N 1
ATOM 4271 C CA . CYS A 1 559 ? -33.507 11.749 25.934 1.00 97.75 559 CYS A CA 1
ATOM 4272 C C . CYS A 1 559 ? -33.042 11.701 27.399 1.00 97.75 559 CYS A C 1
ATOM 4274 O O . CYS A 1 559 ? -31.874 11.430 27.676 1.00 97.75 559 CYS A O 1
ATOM 4276 N N . GLU A 1 560 ? -33.975 11.925 28.320 1.00 97.81 560 GLU A N 1
ATOM 4277 C CA . GLU A 1 560 ? -33.794 11.780 29.767 1.00 97.81 560 GLU A CA 1
ATOM 4278 C C . GLU A 1 560 ? -35.073 11.181 30.350 1.00 97.81 560 GLU A C 1
ATOM 4280 O O . GLU A 1 560 ? -36.157 11.725 30.129 1.00 97.81 560 GLU A O 1
ATOM 4285 N N . ALA A 1 561 ? -34.964 10.038 31.028 1.00 98.06 561 ALA A N 1
ATOM 4286 C CA . ALA A 1 561 ? -36.105 9.351 31.630 1.00 98.06 561 ALA A CA 1
ATOM 4287 C C . ALA A 1 561 ? -35.669 8.238 32.604 1.00 98.06 561 ALA A C 1
ATOM 4289 O O . ALA A 1 561 ? -34.514 7.805 32.565 1.00 98.06 561 ALA A O 1
ATOM 4290 N N . PRO A 1 562 ? -36.582 7.732 33.458 1.00 98.19 562 PRO A N 1
ATOM 4291 C CA . PRO A 1 562 ? -36.345 6.538 34.265 1.00 98.19 562 PRO A CA 1
ATOM 4292 C C . PRO A 1 562 ? -36.002 5.317 33.411 1.00 98.19 562 PRO A C 1
ATOM 4294 O O . PRO A 1 562 ? -36.612 5.086 32.360 1.00 98.19 562 PRO A O 1
ATOM 4297 N N . ILE A 1 563 ? -35.063 4.511 33.893 1.00 98.19 563 ILE A N 1
ATOM 4298 C CA . ILE A 1 563 ? -34.687 3.246 33.276 1.00 98.19 563 ILE A CA 1
ATOM 4299 C C . ILE A 1 563 ? -35.762 2.186 33.545 1.00 98.19 563 ILE A C 1
ATOM 4301 O O . ILE A 1 563 ? -36.292 2.056 34.649 1.00 98.19 563 ILE A O 1
ATOM 4305 N N . HIS A 1 564 ? -36.065 1.383 32.529 1.00 98.12 564 HIS A N 1
ATOM 4306 C CA . HIS A 1 564 ? -36.950 0.234 32.623 1.00 98.12 564 HIS A CA 1
ATOM 4307 C C . HIS A 1 564 ? -36.272 -1.026 32.085 1.00 98.12 564 HIS A C 1
ATOM 4309 O O . HIS A 1 564 ? -36.031 -1.162 30.886 1.00 98.12 564 HIS A O 1
ATOM 4315 N N . PHE A 1 565 ? -36.007 -1.977 32.978 1.00 97.88 565 PHE A N 1
ATOM 4316 C CA . PHE A 1 565 ? -35.530 -3.308 32.621 1.00 97.88 565 PHE A CA 1
ATOM 4317 C C . PHE A 1 565 ? -36.609 -4.350 32.933 1.00 97.88 565 PHE A C 1
ATOM 4319 O O . PHE A 1 565 ? -37.048 -4.479 34.076 1.00 97.88 565 PHE A O 1
ATOM 4326 N N . GLU A 1 566 ? -37.015 -5.118 31.922 1.00 97.94 566 GLU A N 1
ATOM 4327 C CA . GLU A 1 566 ? -37.981 -6.210 32.056 1.00 97.94 566 GLU A CA 1
ATOM 4328 C C . GLU A 1 566 ? -37.248 -7.548 31.919 1.00 97.94 566 GLU A C 1
ATOM 4330 O O . GLU A 1 566 ? -36.843 -7.935 30.827 1.00 97.94 566 GLU A O 1
ATOM 4335 N N . ALA A 1 567 ? -37.082 -8.281 33.024 1.00 97.31 567 ALA A N 1
ATOM 4336 C CA . ALA A 1 567 ? -36.302 -9.523 33.030 1.00 97.31 567 ALA A CA 1
ATOM 4337 C C . ALA A 1 567 ? -36.842 -10.591 32.057 1.00 97.31 567 ALA A C 1
ATOM 4339 O O . ALA A 1 567 ? -36.059 -11.338 31.477 1.00 97.31 567 ALA A O 1
ATOM 4340 N N . GLN A 1 568 ? -38.164 -10.642 31.847 1.00 97.56 568 GLN A N 1
ATOM 4341 C CA . GLN A 1 568 ? -38.802 -11.574 30.905 1.00 97.56 568 GLN A CA 1
ATOM 4342 C C . GLN A 1 568 ? -38.622 -11.171 29.434 1.00 97.56 568 GLN A C 1
ATOM 4344 O O . GLN A 1 568 ? -38.791 -12.004 28.551 1.00 97.56 568 GLN A O 1
ATOM 4349 N N . ASN A 1 569 ? -38.251 -9.917 29.173 1.00 97.94 569 ASN A N 1
ATOM 4350 C CA . ASN A 1 569 ? -37.961 -9.381 27.847 1.00 97.94 569 ASN A CA 1
ATOM 4351 C C . ASN A 1 569 ? -36.516 -8.860 27.784 1.00 97.94 569 ASN A C 1
ATOM 4353 O O . ASN A 1 569 ? -36.227 -7.857 27.135 1.00 97.94 569 ASN A O 1
ATOM 4357 N N . ALA A 1 570 ? -35.595 -9.527 28.491 1.00 97.50 570 ALA A N 1
ATOM 4358 C CA . ALA A 1 570 ? -34.221 -9.059 28.623 1.00 97.50 570 ALA A CA 1
ATOM 4359 C C . ALA A 1 570 ? -33.507 -8.946 27.271 1.00 97.50 570 ALA A C 1
ATOM 4361 O O . ALA A 1 570 ? -32.672 -8.070 27.132 1.00 97.50 570 ALA A O 1
ATOM 4362 N N . ALA A 1 571 ? -33.845 -9.778 26.283 1.00 97.19 571 ALA A N 1
ATOM 4363 C CA . ALA A 1 571 ? -33.278 -9.718 24.933 1.00 97.19 571 ALA A CA 1
ATOM 4364 C C . ALA A 1 571 ? -33.930 -8.653 24.024 1.00 97.19 571 ALA A C 1
ATOM 4366 O O . ALA A 1 571 ? -33.508 -8.481 22.888 1.00 97.19 571 ALA A O 1
ATOM 4367 N N . GLY A 1 572 ? -34.993 -7.972 24.474 1.00 97.94 572 GLY A N 1
ATOM 4368 C CA . GLY A 1 572 ? -35.768 -7.065 23.621 1.00 97.94 572 GLY A CA 1
ATOM 4369 C C . GLY A 1 572 ? -36.510 -7.767 22.476 1.00 97.94 572 GLY A C 1
ATOM 4370 O O . GLY A 1 572 ? -36.840 -7.127 21.479 1.00 97.94 572 GLY A O 1
ATOM 4371 N N . ALA A 1 573 ? -36.780 -9.071 22.611 1.00 97.62 573 ALA A N 1
ATOM 4372 C CA . ALA A 1 573 ? -37.452 -9.912 21.613 1.00 97.62 573 ALA A CA 1
ATOM 4373 C C . ALA A 1 573 ? -38.945 -9.567 21.419 1.00 97.62 573 ALA A C 1
ATOM 4375 O O . ALA A 1 573 ? -39.566 -9.935 20.424 1.00 97.62 573 ALA A O 1
ATOM 4376 N N . SER A 1 574 ? -39.540 -8.835 22.364 1.00 98.00 574 SER A N 1
ATOM 4377 C CA . SER A 1 574 ? -40.936 -8.389 22.327 1.00 98.00 574 SER A CA 1
ATOM 4378 C C . SER A 1 574 ? -41.069 -6.918 22.739 1.00 98.00 574 SER A C 1
ATOM 4380 O O . SER A 1 574 ? -40.093 -6.276 23.125 1.00 98.00 574 SER A O 1
ATOM 4382 N N . THR A 1 575 ? -42.265 -6.343 22.618 1.00 98.12 575 THR A N 1
ATOM 4383 C CA . THR A 1 575 ? -42.558 -4.991 23.123 1.00 98.12 575 THR A CA 1
ATOM 4384 C C . THR A 1 575 ? -42.535 -4.973 24.652 1.00 98.12 575 THR A C 1
ATOM 4386 O O . THR A 1 575 ? -43.155 -5.834 25.279 1.00 98.12 575 THR A O 1
ATOM 4389 N N . TRP A 1 576 ? -41.871 -3.984 25.247 1.00 98.19 576 TRP A N 1
ATOM 4390 C CA . TRP A 1 576 ? -41.795 -3.816 26.697 1.00 98.19 576 TRP A CA 1
ATOM 4391 C C . TRP A 1 576 ? -43.134 -3.385 27.288 1.00 98.19 576 TRP A C 1
ATOM 4393 O O . TRP A 1 576 ? -43.833 -2.521 26.753 1.00 98.19 576 TRP A O 1
ATOM 4403 N N . LYS A 1 577 ? 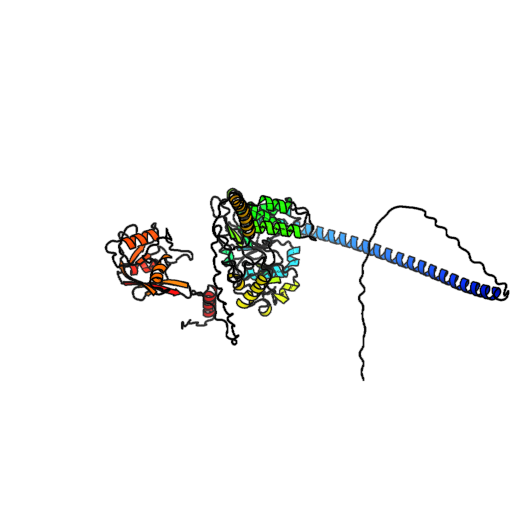-43.477 -3.946 28.445 1.00 97.06 577 LYS A N 1
ATOM 4404 C CA . LYS A 1 577 ? -44.683 -3.554 29.182 1.00 97.06 577 LYS A CA 1
ATOM 4405 C C . LYS A 1 577 ? -44.374 -2.385 30.112 1.00 97.06 577 LYS A C 1
ATOM 4407 O O . LYS A 1 577 ? -43.359 -2.379 30.790 1.00 97.06 577 LYS A O 1
ATOM 4412 N N . ALA A 1 578 ? -45.279 -1.409 30.203 1.00 95.81 578 ALA A N 1
ATOM 4413 C CA . ALA A 1 578 ? -45.116 -0.233 31.071 1.00 95.81 578 ALA A CA 1
ATOM 4414 C C . ALA A 1 578 ? -43.828 0.583 30.802 1.00 95.81 578 ALA A C 1
ATOM 4416 O O . ALA A 1 578 ? -43.225 1.128 31.735 1.00 95.81 578 ALA A O 1
ATOM 4417 N N . ALA A 1 579 ? -43.427 0.673 29.529 1.00 97.75 579 ALA A N 1
ATOM 4418 C CA . ALA A 1 579 ? -42.251 1.410 29.063 1.00 97.75 579 ALA A CA 1
ATOM 4419 C C . ALA A 1 579 ? -42.546 2.839 28.572 1.00 97.75 579 ALA A C 1
ATOM 4421 O O . ALA A 1 579 ? -41.616 3.553 28.199 1.00 97.75 579 ALA A O 1
ATOM 4422 N N . GLU A 1 580 ? -43.809 3.270 28.591 1.00 98.12 580 GLU A N 1
ATOM 4423 C CA . GLU A 1 580 ? -44.200 4.602 28.131 1.00 98.12 580 GLU A CA 1
ATOM 4424 C C . GLU A 1 580 ? -43.445 5.699 28.895 1.00 98.12 580 GLU A C 1
ATOM 4426 O O . GLU A 1 580 ? -43.467 5.748 30.128 1.00 98.12 580 GLU A O 1
ATOM 4431 N N . GLY A 1 581 ? -42.735 6.555 28.155 1.00 98.00 581 GLY A N 1
ATOM 4432 C CA . GLY A 1 581 ? -41.934 7.638 28.723 1.00 98.00 581 GLY A CA 1
ATOM 4433 C C . GLY A 1 581 ? -40.634 7.196 29.405 1.00 98.00 581 GLY A C 1
ATOM 4434 O O . GLY A 1 581 ? -40.047 8.001 30.123 1.00 98.00 581 GLY A O 1
ATOM 4435 N N . LYS A 1 582 ? -40.182 5.946 29.224 1.00 98.44 582 LYS A N 1
ATOM 4436 C CA . LYS A 1 582 ? -38.986 5.382 29.882 1.00 98.44 582 LYS A CA 1
ATOM 4437 C C . LYS A 1 582 ? -37.860 5.067 28.898 1.00 98.44 582 LYS A C 1
ATOM 4439 O O . LYS A 1 582 ? -38.093 4.943 27.696 1.00 98.44 582 LYS A O 1
ATOM 4444 N N . ILE A 1 583 ? -36.640 4.914 29.412 1.00 98.56 583 ILE A N 1
ATOM 4445 C CA . ILE A 1 583 ? -35.515 4.336 28.662 1.00 98.56 583 ILE A CA 1
ATOM 4446 C C . ILE A 1 583 ? -35.517 2.830 28.909 1.00 98.56 583 ILE A C 1
ATOM 4448 O O . ILE A 1 583 ? -35.316 2.390 30.040 1.00 98.56 583 ILE A O 1
ATOM 4452 N N . VAL A 1 584 ? -35.761 2.033 27.871 1.00 98.56 584 VAL A N 1
ATOM 4453 C CA . VAL A 1 584 ? -35.780 0.569 27.998 1.00 98.56 584 VAL A CA 1
ATOM 4454 C C . VAL A 1 584 ? -34.385 -0.020 27.857 1.00 98.56 584 VAL A C 1
ATOM 4456 O O . VAL A 1 584 ? -33.542 0.517 27.137 1.00 98.56 584 VAL A O 1
ATOM 4459 N N . VAL A 1 585 ? -34.147 -1.136 28.544 1.00 98.38 585 VAL A N 1
ATOM 4460 C CA . VAL A 1 585 ? -32.857 -1.834 28.534 1.00 98.38 585 VAL A CA 1
ATOM 4461 C C . VAL A 1 585 ? -33.013 -3.227 27.941 1.00 98.38 585 VAL A C 1
ATOM 4463 O O . VAL A 1 585 ? -33.837 -4.016 28.411 1.00 98.38 585 VAL A O 1
ATOM 4466 N N . ALA A 1 586 ? -32.175 -3.535 26.954 1.00 98.38 586 ALA A N 1
ATOM 4467 C CA . ALA A 1 586 ? -31.999 -4.863 26.381 1.00 98.38 586 ALA A CA 1
ATOM 4468 C C . ALA A 1 586 ? -30.585 -5.388 26.667 1.00 98.38 586 ALA A C 1
ATOM 4470 O O . ALA A 1 586 ? -29.643 -4.625 26.857 1.00 98.38 586 ALA A O 1
ATOM 4471 N N . GLN A 1 587 ? -30.421 -6.701 26.683 1.00 97.88 587 GLN A N 1
ATOM 4472 C CA . GLN A 1 587 ? -29.147 -7.400 26.627 1.00 97.88 587 GLN A CA 1
ATOM 4473 C C . GLN A 1 587 ? -28.939 -7.847 25.191 1.00 97.88 587 GLN A C 1
ATOM 4475 O O . GLN A 1 587 ? -29.856 -8.383 24.570 1.00 97.88 587 GLN A O 1
ATOM 4480 N N . ARG A 1 588 ? -27.732 -7.628 24.678 1.00 96.19 588 ARG A N 1
ATOM 4481 C CA . ARG A 1 588 ? -27.348 -8.067 23.345 1.00 96.19 588 ARG A CA 1
ATOM 4482 C C . ARG A 1 588 ? -27.515 -9.587 23.237 1.00 96.19 588 ARG A C 1
ATOM 4484 O O . ARG A 1 588 ? -27.049 -10.329 24.101 1.00 96.19 588 ARG A O 1
ATOM 4491 N N . GLY A 1 589 ? -28.180 -10.017 22.173 1.00 94.38 589 GLY A N 1
ATOM 4492 C CA . GLY A 1 589 ? -28.442 -11.414 21.839 1.00 94.38 589 GLY A CA 1
ATOM 4493 C C . GLY A 1 589 ? -28.651 -11.550 20.333 1.00 94.38 589 GLY A C 1
ATOM 4494 O O . GLY A 1 589 ? -28.048 -10.797 19.573 1.00 94.38 589 GLY A O 1
ATOM 4495 N N . ASP A 1 590 ? -29.530 -12.463 19.923 1.00 94.50 590 ASP A N 1
ATOM 4496 C CA . ASP A 1 590 ? -29.800 -12.757 18.504 1.00 94.50 590 ASP A CA 1
ATOM 4497 C C . ASP A 1 590 ? -30.731 -11.738 17.819 1.00 94.50 590 ASP A C 1
ATOM 4499 O O . ASP A 1 590 ? -30.948 -11.800 16.612 1.00 94.50 590 ASP A O 1
ATOM 4503 N N . GLU A 1 591 ? -31.308 -10.804 18.578 1.00 97.44 591 GLU A N 1
ATOM 4504 C CA . GLU A 1 591 ? -32.204 -9.781 18.042 1.00 97.44 591 GLU A CA 1
ATOM 4505 C C . GLU A 1 591 ? -31.419 -8.646 17.373 1.00 97.44 591 GLU A C 1
ATOM 4507 O O . GLU A 1 591 ? -30.415 -8.157 17.895 1.00 97.44 591 GLU A O 1
ATOM 4512 N N . GLU A 1 592 ? -31.915 -8.167 16.236 1.00 95.94 592 GLU A N 1
ATOM 4513 C CA . GLU A 1 592 ? -31.320 -7.026 15.545 1.00 95.94 592 GLU A CA 1
ATOM 4514 C C . GLU A 1 592 ? -31.603 -5.705 16.278 1.00 95.94 592 GLU A C 1
ATOM 4516 O O . GLU A 1 592 ? -32.685 -5.486 16.837 1.00 95.94 592 GLU A O 1
ATOM 4521 N N . PHE A 1 593 ? -30.641 -4.775 16.254 1.00 97.00 593 PHE A N 1
ATOM 4522 C CA . PHE A 1 593 ? -30.767 -3.489 16.951 1.00 97.00 593 PHE A CA 1
ATOM 4523 C C . PHE A 1 593 ? -31.934 -2.634 16.432 1.00 97.00 593 PHE A C 1
ATOM 4525 O O . PHE A 1 593 ? -32.615 -1.987 17.231 1.00 97.00 593 PHE A O 1
ATOM 4532 N N . ASP A 1 594 ? -32.188 -2.645 15.119 1.00 96.56 594 ASP A N 1
ATOM 4533 C CA . ASP A 1 594 ? -33.316 -1.931 14.505 1.00 96.56 594 ASP A CA 1
ATOM 4534 C C . ASP A 1 594 ? -34.657 -2.493 15.010 1.00 96.56 594 ASP A C 1
ATOM 4536 O O . ASP A 1 594 ? -35.517 -1.737 15.475 1.00 96.56 594 ASP A O 1
ATOM 4540 N N . ALA A 1 595 ? -34.795 -3.824 15.046 1.00 97.56 595 ALA A N 1
ATOM 4541 C CA . ALA A 1 595 ? -35.977 -4.503 15.571 1.00 97.56 595 ALA A CA 1
ATOM 4542 C C . ALA A 1 595 ? -36.219 -4.178 17.056 1.00 97.56 595 ALA A C 1
ATOM 4544 O O . ALA A 1 595 ? -37.344 -3.835 17.440 1.00 97.56 595 ALA A O 1
ATOM 4545 N N . MET A 1 596 ? -35.169 -4.204 17.887 1.00 98.31 596 MET A N 1
ATOM 4546 C CA . MET A 1 596 ? -35.258 -3.780 19.290 1.00 98.31 596 MET A CA 1
ATOM 4547 C C . MET A 1 596 ? -35.729 -2.322 19.411 1.00 98.31 596 MET A C 1
ATOM 4549 O O . MET A 1 596 ? -36.628 -2.025 20.200 1.00 98.31 596 MET A O 1
ATOM 4553 N N . ALA A 1 597 ? -35.174 -1.407 18.612 1.00 98.19 597 ALA A N 1
ATOM 4554 C CA . ALA A 1 597 ? -35.526 0.011 18.656 1.00 98.19 597 ALA A CA 1
ATOM 4555 C C . ALA A 1 597 ? -36.972 0.285 18.205 1.00 98.19 597 ALA A C 1
ATOM 4557 O O . ALA A 1 597 ? -37.651 1.124 18.800 1.00 98.19 597 ALA A O 1
ATOM 4558 N N . ARG A 1 598 ? -37.497 -0.456 17.220 1.00 97.88 598 ARG A N 1
ATOM 4559 C CA . ARG A 1 598 ? -38.915 -0.371 16.813 1.00 97.88 598 ARG A CA 1
ATOM 4560 C C . ARG A 1 598 ? -39.867 -0.932 17.860 1.00 97.88 598 ARG A C 1
ATOM 4562 O O . ARG A 1 598 ? -40.959 -0.400 18.068 1.00 97.88 598 ARG A O 1
ATOM 4569 N N . ARG A 1 599 ? -39.476 -2.002 18.552 1.00 98.44 599 ARG A N 1
ATOM 4570 C CA . ARG A 1 599 ? -40.256 -2.520 19.685 1.00 98.44 599 ARG A CA 1
ATOM 4571 C C . ARG A 1 599 ? -40.254 -1.521 20.838 1.00 98.44 599 ARG A C 1
ATOM 4573 O O . ARG A 1 599 ? -41.301 -1.323 21.449 1.00 98.44 599 ARG A O 1
ATOM 4580 N N . ALA A 1 600 ? -39.132 -0.845 21.088 1.00 98.31 600 ALA A N 1
ATOM 4581 C CA . ALA A 1 600 ? -39.046 0.234 22.068 1.00 98.31 600 ALA A CA 1
ATOM 4582 C C . ALA A 1 600 ? -39.999 1.386 21.699 1.00 98.31 600 ALA A C 1
ATOM 4584 O O . ALA A 1 600 ? -40.808 1.794 22.531 1.00 98.31 600 ALA A O 1
ATOM 4585 N N . GLU A 1 601 ? -39.992 1.821 20.433 1.00 97.75 601 GLU A N 1
ATOM 4586 C CA . GLU A 1 601 ? -40.938 2.812 19.893 1.00 97.75 601 GLU A CA 1
ATOM 4587 C C . GLU A 1 601 ? -42.395 2.389 20.119 1.00 97.75 601 GLU A C 1
ATOM 4589 O O . GLU A 1 601 ? -43.180 3.143 20.689 1.00 97.75 601 GLU A O 1
ATOM 4594 N N . THR A 1 602 ? -42.744 1.159 19.733 1.00 97.81 602 THR A N 1
ATOM 4595 C CA . THR A 1 602 ? -44.103 0.607 19.880 1.00 97.81 602 THR A CA 1
ATOM 4596 C C . THR A 1 602 ? -44.550 0.562 21.345 1.00 97.81 602 THR A C 1
ATOM 4598 O O . THR A 1 602 ? -45.737 0.668 21.641 1.00 97.81 602 THR A O 1
ATOM 4601 N N . SER A 1 603 ? -43.598 0.438 22.270 1.00 98.06 603 SER A N 1
ATOM 4602 C CA . SER A 1 603 ? -43.844 0.403 23.716 1.00 98.06 603 SER A CA 1
ATOM 4603 C C . SER A 1 603 ? -43.971 1.800 24.346 1.00 98.06 603 SER A C 1
ATOM 4605 O O . SER A 1 603 ? -44.152 1.907 25.559 1.00 98.06 603 SER A O 1
ATOM 4607 N N . GLY A 1 604 ? -43.836 2.869 23.551 1.00 98.12 604 GLY A N 1
ATOM 4608 C CA . GLY A 1 604 ? -43.823 4.256 24.021 1.00 98.12 604 GLY A CA 1
ATOM 4609 C C . GLY A 1 604 ? -42.520 4.673 24.712 1.00 98.12 604 GLY A C 1
ATOM 4610 O O . GLY A 1 604 ? -42.496 5.699 25.396 1.00 98.12 604 GLY A O 1
ATOM 4611 N N . ALA A 1 605 ? -41.446 3.890 24.575 1.00 98.38 605 ALA A N 1
ATOM 4612 C CA . ALA A 1 605 ? -40.151 4.222 25.159 1.00 98.38 605 ALA A CA 1
ATOM 4613 C C . ALA A 1 605 ? -39.533 5.448 24.471 1.00 98.38 605 ALA A C 1
ATOM 4615 O O . ALA A 1 605 ? -39.716 5.676 23.275 1.00 98.38 605 ALA A O 1
ATOM 4616 N N . VAL A 1 606 ? -38.758 6.225 25.227 1.00 98.25 606 VAL A N 1
ATOM 4617 C CA . VAL A 1 606 ? -38.088 7.442 24.733 1.00 98.25 606 VAL A CA 1
ATOM 4618 C C . VAL A 1 606 ? -36.610 7.229 24.405 1.00 98.25 606 VAL A C 1
ATOM 4620 O O . VAL A 1 606 ? -35.998 8.099 23.792 1.00 98.25 606 VAL A O 1
ATOM 4623 N N . GLY A 1 607 ? -36.045 6.081 24.785 1.00 98.31 607 GLY A N 1
ATOM 4624 C CA . GLY A 1 607 ? -34.675 5.670 24.479 1.00 98.31 607 GLY A CA 1
ATOM 4625 C C . GLY A 1 607 ? -34.494 4.160 24.641 1.00 98.31 607 GLY A C 1
ATOM 4626 O O . GLY A 1 607 ? -35.249 3.520 25.376 1.00 98.31 607 GLY A O 1
ATOM 4627 N N . LEU A 1 608 ? -33.488 3.599 23.971 1.00 98.50 608 LEU A N 1
ATOM 4628 C CA . LEU A 1 608 ? -33.063 2.203 24.103 1.00 98.50 608 LEU A CA 1
ATOM 4629 C C . LEU A 1 608 ? -31.585 2.128 24.516 1.00 98.50 608 LEU A C 1
ATOM 4631 O O . LEU A 1 608 ? -30.717 2.674 23.840 1.00 98.50 608 LEU A O 1
ATOM 4635 N N . VAL A 1 609 ? -31.288 1.412 25.598 1.00 98.38 609 VAL A N 1
ATOM 4636 C CA . VAL A 1 609 ? -29.918 1.022 25.963 1.00 98.38 609 VAL A CA 1
ATOM 4637 C C . VAL A 1 609 ? -29.760 -0.470 25.713 1.00 98.38 609 VAL A C 1
ATOM 4639 O O . VAL A 1 609 ? -30.506 -1.273 26.271 1.00 98.38 609 VAL A O 1
ATOM 4642 N N . VAL A 1 610 ? -28.773 -0.854 24.912 1.00 98.06 610 VAL A N 1
ATOM 4643 C CA . VAL A 1 610 ? -28.391 -2.256 24.739 1.00 98.06 610 VAL A CA 1
ATOM 4644 C C . VAL A 1 610 ? -27.119 -2.518 25.535 1.00 98.06 610 VAL A C 1
ATOM 4646 O O . VAL A 1 610 ? -26.141 -1.790 25.414 1.00 98.06 610 VAL A O 1
ATOM 4649 N N . VAL A 1 611 ? -27.127 -3.545 26.373 1.00 97.50 611 VAL A N 1
ATOM 4650 C CA . VAL A 1 611 ? -25.969 -3.976 27.159 1.00 97.50 611 VAL A CA 1
ATOM 4651 C C . VAL A 1 611 ? -25.254 -5.075 26.392 1.00 97.50 611 VAL A C 1
ATOM 4653 O O . VAL A 1 611 ? -25.849 -6.123 26.138 1.00 97.50 611 VAL A O 1
ATOM 4656 N N . ASP A 1 612 ? -23.992 -4.857 26.032 1.00 96.00 612 ASP A N 1
ATOM 4657 C CA . ASP A 1 612 ? -23.189 -5.886 25.382 1.00 96.00 612 ASP A CA 1
ATOM 4658 C C . ASP A 1 612 ? -22.897 -7.052 26.344 1.00 96.00 612 ASP A C 1
ATOM 4660 O O . ASP A 1 612 ? -22.846 -6.918 27.567 1.00 96.00 612 ASP A O 1
ATOM 4664 N N . SER A 1 613 ? -22.697 -8.226 25.765 1.00 92.94 613 SER A N 1
ATOM 4665 C CA . SER A 1 613 ? -22.127 -9.398 26.422 1.00 92.94 613 SER A CA 1
ATOM 4666 C C . SER A 1 613 ? -20.637 -9.245 26.779 1.00 92.94 613 SER A C 1
ATOM 4668 O O . SER A 1 613 ? -20.155 -9.987 27.641 1.00 92.94 613 SER A O 1
ATOM 4670 N N . HIS A 1 614 ? -19.932 -8.283 26.170 1.00 87.12 614 HIS A N 1
ATOM 4671 C CA . HIS A 1 614 ? -18.504 -8.003 26.372 1.00 87.12 614 HIS A CA 1
ATOM 4672 C C . HIS A 1 614 ? -18.254 -6.662 27.094 1.00 87.12 614 HIS A C 1
ATOM 4674 O O . HIS A 1 614 ? -19.127 -5.798 27.174 1.00 87.12 614 HIS A O 1
ATOM 4680 N N . GLU A 1 615 ? -17.049 -6.488 27.648 1.00 88.06 615 GLU A N 1
ATOM 4681 C CA . GLU A 1 615 ? -16.627 -5.234 28.308 1.00 88.06 615 GLU A CA 1
ATOM 4682 C C . GLU A 1 615 ? -16.004 -4.220 27.342 1.00 88.06 615 GLU A C 1
ATOM 4684 O O . GLU A 1 615 ? -16.020 -3.019 27.595 1.00 88.06 615 GLU A O 1
ATOM 4689 N N . THR A 1 616 ? -15.441 -4.694 26.235 1.00 79.31 616 THR A N 1
ATOM 4690 C CA . THR A 1 616 ? -14.790 -3.862 25.223 1.00 79.31 616 THR A CA 1
ATOM 4691 C C . THR A 1 616 ? -15.502 -4.033 23.896 1.00 79.31 616 THR A C 1
ATOM 4693 O O . THR A 1 616 ? -15.782 -5.161 23.492 1.00 79.31 616 THR A O 1
ATOM 4696 N N . PHE A 1 617 ? -15.765 -2.919 23.219 1.00 72.44 617 PHE A N 1
ATOM 4697 C CA . PHE A 1 617 ? -16.260 -2.926 21.849 1.00 72.44 617 PHE A CA 1
ATOM 4698 C C . PHE A 1 617 ? -15.095 -3.180 20.890 1.00 72.44 617 PHE A C 1
ATOM 4700 O O . PHE A 1 617 ? -13.997 -2.665 21.108 1.00 72.44 617 PHE A O 1
ATOM 4707 N N . GLU A 1 618 ? -15.330 -3.948 19.833 1.00 67.31 618 GLU A N 1
ATOM 4708 C CA . GLU A 1 618 ? -14.456 -3.921 18.659 1.00 67.31 618 GLU A CA 1
ATOM 4709 C C . GLU A 1 618 ? -14.627 -2.559 17.950 1.00 67.31 618 GLU A C 1
ATOM 4711 O O . GLU A 1 618 ? -15.717 -1.978 17.956 1.00 67.31 618 GLU A O 1
ATOM 4716 N N . ASP A 1 619 ? -13.535 -2.006 17.410 1.00 59.53 619 ASP A N 1
ATOM 4717 C CA . ASP A 1 619 ? -13.471 -0.635 16.861 1.00 59.53 619 ASP A CA 1
ATOM 4718 C C . ASP A 1 619 ? -14.394 -0.410 15.636 1.00 59.53 619 ASP A C 1
ATOM 4720 O O . ASP A 1 619 ? -14.578 0.729 15.202 1.00 59.53 619 ASP A O 1
ATOM 4724 N N . ASP A 1 620 ? -14.963 -1.474 15.070 1.00 64.94 620 ASP A N 1
ATOM 4725 C CA . ASP A 1 620 ? -15.781 -1.510 13.855 1.00 64.94 620 ASP A CA 1
ATOM 4726 C C . ASP A 1 620 ? -17.280 -1.751 14.110 1.00 64.94 620 ASP A C 1
ATOM 4728 O O . ASP A 1 620 ? -18.051 -1.901 13.161 1.00 64.94 620 ASP A O 1
ATOM 4732 N N . PHE A 1 621 ? -17.734 -1.751 15.369 1.00 78.62 621 PHE A N 1
ATOM 4733 C CA . PHE A 1 621 ? -19.158 -1.920 15.659 1.00 78.62 621 PHE A CA 1
ATOM 4734 C C . PHE A 1 621 ? -20.003 -0.711 15.240 1.00 78.62 621 PHE A C 1
ATOM 4736 O O . PHE A 1 621 ? -19.802 0.413 15.705 1.00 78.62 621 PHE A O 1
ATOM 4743 N N . GLU A 1 622 ? -21.043 -0.977 14.446 1.00 84.06 622 GLU A N 1
ATOM 4744 C CA . GLU A 1 622 ? -22.037 0.011 14.032 1.00 84.06 622 GLU A CA 1
ATOM 4745 C C . GLU A 1 622 ? -23.463 -0.463 14.348 1.00 84.06 622 GLU A C 1
ATOM 4747 O O . GLU A 1 622 ? -23.858 -1.593 14.061 1.00 84.06 622 GLU A O 1
ATOM 4752 N N . MET A 1 623 ? -24.265 0.426 14.938 1.00 94.00 623 MET A N 1
ATOM 4753 C CA . MET A 1 623 ? -25.707 0.241 15.108 1.00 94.00 623 MET A CA 1
ATOM 4754 C C . MET A 1 623 ? -26.426 0.939 13.942 1.00 94.00 623 MET A C 1
ATOM 4756 O O . MET A 1 623 ? -26.783 2.119 14.034 1.00 94.00 623 MET A O 1
ATOM 4760 N N . ALA A 1 624 ? -26.595 0.215 12.833 1.00 91.81 624 ALA A N 1
ATOM 4761 C CA . ALA A 1 624 ? -27.214 0.706 11.598 1.00 91.81 624 ALA A CA 1
ATOM 4762 C C . ALA A 1 624 ? -28.702 0.325 11.497 1.00 91.81 624 ALA A C 1
ATOM 4764 O O . ALA A 1 624 ? -29.133 -0.698 12.032 1.00 91.81 624 ALA A O 1
ATOM 4765 N N . ALA A 1 625 ? -29.497 1.178 10.845 1.00 93.00 625 ALA A N 1
ATOM 4766 C CA . ALA A 1 625 ? -30.915 0.907 10.604 1.00 93.00 625 ALA A CA 1
ATOM 4767 C C . ALA A 1 625 ? -31.080 -0.043 9.409 1.00 93.00 625 ALA A C 1
ATOM 4769 O O . ALA A 1 625 ? -30.418 0.145 8.390 1.00 93.00 625 ALA A O 1
ATOM 4770 N N . GLU A 1 626 ? -32.006 -0.999 9.499 1.00 92.50 626 GLU A N 1
ATOM 4771 C CA . GLU A 1 626 ? -32.259 -1.968 8.417 1.00 92.50 626 GLU A CA 1
ATOM 4772 C C . GLU A 1 626 ? -32.820 -1.270 7.159 1.00 92.50 626 GLU A C 1
ATOM 4774 O O . GLU A 1 626 ? -32.380 -1.520 6.038 1.00 92.50 626 GLU A O 1
ATOM 4779 N N . ASP A 1 627 ? -33.739 -0.311 7.350 1.00 91.75 627 ASP A N 1
ATOM 4780 C CA . ASP A 1 627 ? -34.204 0.613 6.306 1.00 91.75 627 ASP A CA 1
ATOM 4781 C C . ASP A 1 627 ? -33.778 2.061 6.630 1.00 91.75 627 ASP A C 1
ATOM 4783 O O . ASP A 1 627 ? -34.460 2.764 7.395 1.00 91.75 627 ASP A O 1
ATOM 4787 N N . PRO A 1 628 ? -32.712 2.581 5.990 1.00 87.44 628 PRO A N 1
ATOM 4788 C CA . PRO A 1 628 ? -32.241 3.956 6.180 1.00 87.44 628 PRO A CA 1
ATOM 4789 C C . PRO A 1 628 ? -33.286 5.037 5.857 1.00 87.44 628 PRO A C 1
ATOM 4791 O O . PRO A 1 628 ? -33.171 6.189 6.304 1.00 87.44 628 PRO A O 1
ATOM 4794 N N . ARG A 1 629 ? -34.325 4.710 5.075 1.00 90.50 629 ARG A N 1
ATOM 4795 C CA . ARG A 1 629 ? -35.404 5.645 4.715 1.00 90.50 629 ARG A CA 1
ATOM 4796 C C . ARG A 1 629 ? -36.411 5.803 5.851 1.00 90.50 629 ARG A C 1
ATOM 4798 O O . ARG A 1 629 ? -37.032 6.863 5.959 1.00 90.50 629 ARG A O 1
ATOM 4805 N N . ARG A 1 630 ? -36.545 4.796 6.718 1.00 94.19 630 ARG A N 1
ATOM 4806 C CA . ARG A 1 630 ? -37.488 4.755 7.846 1.00 94.19 630 ARG A CA 1
ATOM 4807 C C . ARG A 1 630 ? -36.811 4.265 9.131 1.00 94.19 630 ARG A C 1
ATOM 4809 O O . ARG A 1 630 ? -37.246 3.261 9.705 1.00 94.19 630 ARG A O 1
ATOM 4816 N N . PRO A 1 631 ? -35.769 4.951 9.617 1.00 94.25 631 PRO A N 1
ATOM 4817 C CA . PRO A 1 631 ? -35.108 4.502 10.822 1.00 94.25 631 PRO A CA 1
ATOM 4818 C C . PRO A 1 631 ? -35.993 4.717 12.054 1.00 94.25 631 PRO A C 1
ATOM 4820 O O . PRO A 1 631 ? -36.870 5.594 12.032 1.00 94.25 631 PRO A O 1
ATOM 4823 N N . PRO A 1 632 ? -35.727 3.973 13.136 1.00 95.56 632 PRO A N 1
ATOM 4824 C CA . PRO A 1 632 ? -36.424 4.137 14.401 1.00 95.56 632 PRO A CA 1
ATOM 4825 C C . PRO A 1 632 ? -36.300 5.583 14.921 1.00 95.56 632 PRO A C 1
ATOM 4827 O O . PRO A 1 632 ? -35.235 6.198 14.812 1.00 95.56 632 PRO A O 1
ATOM 4830 N N . PRO A 1 633 ? -37.365 6.173 15.490 1.00 95.88 633 PRO A N 1
ATOM 4831 C CA . PRO A 1 633 ? -37.297 7.506 16.082 1.00 95.88 633 PRO A CA 1
ATOM 4832 C C . PRO A 1 633 ? -36.707 7.499 17.498 1.00 95.88 633 PRO A C 1
ATOM 4834 O O . PRO A 1 633 ? -36.364 8.567 18.006 1.00 95.88 633 PRO A O 1
ATOM 4837 N N . VAL A 1 634 ? -36.609 6.325 18.127 1.00 97.88 634 VAL A N 1
ATOM 4838 C CA . VAL A 1 634 ? -36.057 6.140 19.471 1.00 97.88 634 VAL A CA 1
ATOM 4839 C C . VAL A 1 634 ? -34.525 6.129 19.386 1.00 97.88 634 VAL A C 1
ATOM 4841 O O . VAL A 1 634 ? -33.976 5.263 18.695 1.00 97.88 634 VAL A O 1
ATOM 4844 N N . PRO A 1 635 ? -33.813 7.068 20.043 1.00 97.88 635 PRO A N 1
ATOM 4845 C CA . PRO A 1 635 ? -32.358 7.034 20.100 1.00 97.88 635 PRO A CA 1
ATOM 4846 C C . PRO A 1 635 ? -31.894 5.770 20.823 1.00 97.88 635 PRO A C 1
ATOM 4848 O O . PRO A 1 635 ? -32.513 5.334 21.799 1.00 97.88 635 PRO A O 1
ATOM 4851 N N . ALA A 1 636 ? -30.804 5.189 20.335 1.00 98.25 636 ALA A N 1
ATOM 4852 C CA . ALA A 1 636 ? -30.242 3.972 20.890 1.00 98.25 636 ALA A CA 1
ATOM 4853 C C . ALA A 1 636 ? -28.725 4.071 21.074 1.00 98.25 636 ALA A C 1
ATOM 4855 O O . ALA A 1 636 ? -28.031 4.732 20.290 1.00 98.25 636 ALA A O 1
ATOM 4856 N N . VAL A 1 637 ? -28.238 3.404 22.119 1.00 97.62 637 VAL A N 1
ATOM 4857 C CA . VAL A 1 637 ? -26.816 3.277 22.453 1.00 97.62 637 VAL A CA 1
ATOM 4858 C C . VAL A 1 637 ? -26.494 1.854 22.913 1.00 97.62 637 VAL A C 1
ATOM 4860 O O . VAL A 1 637 ? -27.317 1.216 23.573 1.00 97.62 637 VAL A O 1
ATOM 4863 N N . LEU A 1 638 ? -25.291 1.375 22.599 1.00 97.06 638 LEU A N 1
ATOM 4864 C CA . LEU A 1 638 ? -24.728 0.131 23.132 1.00 97.06 638 LEU A CA 1
ATOM 4865 C C . LEU A 1 638 ? -23.685 0.461 24.208 1.00 97.06 638 LEU A C 1
ATOM 4867 O O . LEU A 1 638 ? -22.791 1.282 23.981 1.00 97.06 638 LEU A O 1
ATOM 4871 N N . VAL A 1 639 ? -23.795 -0.186 25.367 1.00 96.94 639 VAL A N 1
ATOM 4872 C CA . VAL A 1 639 ? -22.923 0.018 26.534 1.00 96.94 639 VAL A CA 1
ATOM 4873 C C . VAL A 1 639 ? -22.230 -1.277 26.970 1.00 96.94 639 VAL A C 1
ATOM 4875 O O . VAL A 1 639 ? -22.746 -2.362 26.688 1.00 96.94 639 VAL A O 1
ATOM 4878 N N . PRO A 1 640 ? -21.096 -1.197 27.693 1.00 96.25 640 PRO A N 1
ATOM 4879 C CA . PRO A 1 640 ? -20.393 -2.376 28.191 1.00 96.25 640 PRO A CA 1
ATOM 4880 C C . PRO A 1 640 ? -21.198 -3.156 29.235 1.00 96.25 640 PRO A C 1
ATOM 4882 O O . PRO A 1 640 ? -22.020 -2.591 29.966 1.00 96.25 640 PRO A O 1
ATOM 4885 N N . LYS A 1 641 ? -20.891 -4.449 29.378 1.00 96.38 641 LYS A N 1
ATOM 4886 C CA . LYS A 1 641 ? -21.524 -5.338 30.364 1.00 96.38 641 LYS A CA 1
ATOM 4887 C C . LYS A 1 641 ? -21.439 -4.831 31.808 1.00 96.38 641 LYS A C 1
ATOM 4889 O O . LYS A 1 641 ? -22.396 -5.002 32.566 1.00 96.38 641 LYS A O 1
ATOM 4894 N N . SER A 1 642 ? -20.348 -4.173 32.192 1.00 96.00 642 SER A N 1
ATOM 4895 C CA . SER A 1 642 ? -20.145 -3.616 33.539 1.00 96.00 642 SER A CA 1
ATOM 4896 C C . SER A 1 642 ? -21.225 -2.626 33.988 1.00 96.00 642 SER A C 1
ATOM 4898 O O . SER A 1 642 ? -21.434 -2.463 35.190 1.00 96.00 642 SER A O 1
ATOM 4900 N N . TRP A 1 643 ? -21.968 -2.018 33.059 1.00 96.69 643 TRP A N 1
ATOM 4901 C CA . TRP A 1 643 ? -23.066 -1.092 33.363 1.00 96.69 643 TRP A CA 1
ATOM 4902 C C . TRP A 1 643 ? -24.403 -1.782 33.655 1.00 96.69 643 TRP A C 1
ATOM 4904 O O . TRP A 1 643 ? -25.357 -1.144 34.106 1.00 96.69 643 TRP A O 1
ATOM 4914 N N . GLN A 1 644 ? -24.481 -3.100 33.459 1.00 96.88 644 GLN A N 1
ATOM 4915 C CA . GLN A 1 644 ? -25.693 -3.881 33.681 1.00 96.88 644 GLN A CA 1
ATOM 4916 C C . GLN A 1 644 ? -26.308 -3.717 35.086 1.00 96.88 644 GLN A C 1
ATOM 4918 O O . GLN A 1 644 ? -27.534 -3.612 35.159 1.00 96.88 644 GLN A O 1
ATOM 4923 N N . PRO A 1 645 ? -25.546 -3.690 36.201 1.00 96.88 645 PRO A N 1
ATOM 4924 C CA . PRO A 1 645 ? -26.133 -3.533 37.532 1.00 96.88 645 PRO A CA 1
ATOM 4925 C C . PRO A 1 645 ? -26.836 -2.182 37.711 1.00 96.88 645 PRO A C 1
ATOM 4927 O O . PRO A 1 645 ? -27.938 -2.139 38.251 1.00 96.88 645 PRO A O 1
ATOM 4930 N N . MET A 1 646 ? -26.239 -1.098 37.202 1.00 96.25 646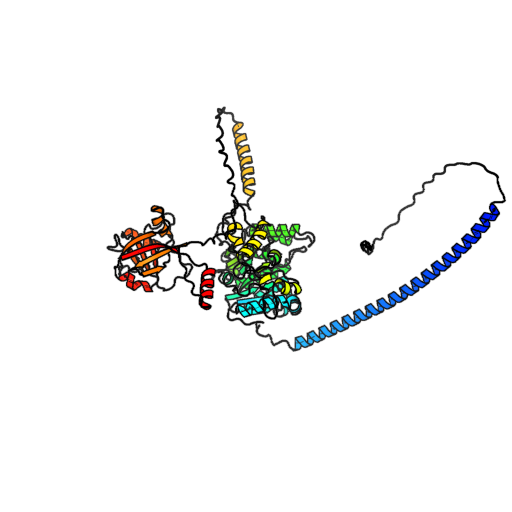 MET A N 1
ATOM 4931 C CA . MET A 1 646 ? -26.827 0.246 37.261 1.00 96.25 646 MET A CA 1
ATOM 4932 C C . MET A 1 646 ? -28.083 0.340 36.399 1.00 96.25 646 MET A C 1
ATOM 4934 O O . MET A 1 646 ? -29.092 0.885 36.816 1.00 96.25 646 MET A O 1
ATOM 4938 N N . LEU A 1 647 ? -28.078 -0.291 35.227 1.00 96.62 647 LEU A N 1
ATOM 4939 C CA . LEU A 1 647 ? -29.232 -0.315 34.326 1.00 96.62 647 LEU A CA 1
ATOM 4940 C C . LEU A 1 647 ? -30.425 -1.129 34.841 1.00 96.62 647 LEU A C 1
ATOM 4942 O O . LEU A 1 647 ? -31.489 -1.138 34.225 1.00 96.62 647 LEU A O 1
ATOM 4946 N N . ARG A 1 648 ? -30.273 -1.812 35.976 1.00 96.00 648 ARG A N 1
ATOM 4947 C CA . ARG A 1 648 ? -31.356 -2.520 36.664 1.00 96.00 648 ARG A CA 1
ATOM 4948 C C . ARG A 1 648 ? -31.886 -1.759 37.883 1.00 96.00 648 ARG A C 1
ATOM 4950 O O . ARG A 1 648 ? -32.827 -2.245 38.502 1.00 96.00 648 ARG A O 1
ATOM 4957 N N . SER A 1 649 ? -31.320 -0.597 38.227 1.00 90.19 649 SER A N 1
ATOM 4958 C CA . SER A 1 649 ? -31.704 0.169 39.425 1.00 90.19 649 SER A CA 1
ATOM 4959 C C . SER A 1 649 ? -33.057 0.877 39.289 1.00 90.19 649 SER A C 1
ATOM 4961 O O . SER A 1 649 ? -33.709 1.149 40.295 1.00 90.19 649 SER A O 1
ATOM 4963 N N . GLY A 1 650 ? -33.494 1.159 38.055 1.00 91.94 650 GLY A N 1
ATOM 4964 C CA . GLY A 1 650 ? -34.686 1.966 37.775 1.00 91.94 650 GLY A CA 1
ATOM 4965 C C . GLY A 1 650 ? -34.465 3.477 37.912 1.00 91.94 650 GLY A C 1
ATOM 4966 O O . GLY A 1 650 ? -35.422 4.246 37.846 1.00 91.94 650 GLY A O 1
ATOM 4967 N N . GLU A 1 651 ? -33.219 3.911 38.106 1.00 95.06 651 GLU A N 1
ATOM 4968 C CA . GLU A 1 651 ? -32.854 5.326 38.195 1.00 95.06 651 GLU A CA 1
ATOM 4969 C C . GLU A 1 651 ? -33.050 6.059 36.864 1.00 95.06 651 GLU A C 1
ATOM 4971 O O . GLU A 1 651 ? -33.218 5.451 35.807 1.00 95.06 651 GLU A O 1
ATOM 4976 N N . ALA A 1 652 ? -33.045 7.390 36.911 1.00 97.19 652 ALA A N 1
ATOM 4977 C CA . ALA A 1 652 ? -33.057 8.199 35.702 1.00 97.19 652 ALA A CA 1
ATOM 4978 C C . ALA A 1 652 ? -31.718 8.091 34.964 1.00 97.19 652 ALA A C 1
ATOM 4980 O O . ALA A 1 652 ? -30.649 8.125 35.579 1.00 97.19 652 ALA A O 1
ATOM 4981 N N . ALA A 1 653 ? -31.795 8.001 33.640 1.00 97.88 653 ALA A N 1
ATOM 4982 C CA . ALA A 1 653 ? -30.643 8.067 32.763 1.00 97.88 653 ALA A CA 1
ATOM 4983 C C . ALA A 1 653 ? -30.816 9.157 31.712 1.00 97.88 653 ALA A C 1
ATOM 4985 O O . ALA A 1 653 ? -31.931 9.437 31.264 1.00 97.88 653 ALA A O 1
ATOM 4986 N N . THR A 1 654 ? -29.691 9.712 31.276 1.00 98.31 654 THR A N 1
ATOM 4987 C CA . THR A 1 654 ? -29.639 10.733 30.231 1.00 98.31 654 THR A CA 1
ATOM 4988 C C . THR A 1 654 ? -28.733 10.258 29.107 1.00 98.31 654 THR A C 1
ATOM 4990 O O . THR A 1 654 ? -27.560 9.966 29.327 1.00 98.31 654 THR A O 1
ATOM 4993 N N . MET A 1 655 ? -29.265 10.196 27.886 1.00 98.19 655 MET A N 1
ATOM 4994 C CA . MET A 1 655 ? -28.458 10.020 26.679 1.00 98.19 655 MET A CA 1
ATOM 4995 C C . MET A 1 655 ? -28.097 11.394 26.129 1.00 98.19 655 MET A C 1
ATOM 4997 O O . MET A 1 655 ? -28.980 12.209 25.842 1.00 98.19 655 MET A O 1
ATOM 5001 N N . VAL A 1 656 ? -26.808 11.662 25.958 1.00 97.19 656 VAL A N 1
ATOM 5002 C CA . VAL A 1 656 ? -26.313 12.968 25.519 1.00 97.19 656 VAL A CA 1
ATOM 5003 C C . VAL A 1 656 ? -25.313 12.816 24.384 1.00 97.19 656 VAL A C 1
ATOM 5005 O O . VAL A 1 656 ? -24.377 12.028 24.469 1.00 97.19 656 VAL A O 1
ATOM 5008 N N . ARG A 1 657 ? -25.484 13.614 23.330 1.00 96.19 657 ARG A N 1
ATOM 5009 C CA . ARG A 1 657 ? -24.500 13.757 22.258 1.00 96.19 657 ARG A CA 1
ATOM 5010 C C . ARG A 1 657 ? -23.572 14.912 22.564 1.00 96.19 657 ARG A C 1
ATOM 5012 O O . ARG A 1 657 ? -24.039 16.023 22.829 1.00 96.19 657 ARG A O 1
ATOM 5019 N N . ARG A 1 658 ? -22.266 14.684 22.476 1.00 95.19 658 ARG A N 1
ATOM 5020 C CA . ARG A 1 658 ? -21.243 15.718 22.674 1.00 95.19 658 ARG A CA 1
ATOM 5021 C C . ARG A 1 658 ? -20.188 15.641 21.586 1.00 95.19 658 ARG A C 1
ATOM 5023 O O . ARG A 1 658 ? -20.010 14.602 20.955 1.00 95.19 658 ARG A O 1
ATOM 5030 N N . TYR A 1 659 ? -19.463 16.736 21.393 1.00 90.62 659 TYR A N 1
ATOM 5031 C CA . TYR A 1 659 ? -18.211 16.675 20.656 1.00 90.62 659 TYR A CA 1
ATOM 5032 C C . TYR A 1 659 ? -17.205 15.918 21.505 1.00 90.62 659 TYR A C 1
ATOM 5034 O O . TYR A 1 659 ? -16.844 16.360 22.595 1.00 90.62 659 TYR A O 1
ATOM 5042 N N . GLN A 1 660 ? -16.755 14.779 21.003 1.00 85.06 660 GLN A N 1
ATOM 5043 C CA . GLN A 1 660 ? -15.599 14.114 21.550 1.00 85.06 660 GLN A CA 1
ATOM 5044 C C . GLN A 1 660 ? -14.412 14.499 20.686 1.00 85.06 660 GLN A C 1
ATOM 5046 O O . GLN A 1 660 ? -14.345 14.214 19.489 1.00 85.06 660 GLN A O 1
ATOM 5051 N N . ARG A 1 661 ? -13.446 15.156 21.319 1.00 72.88 661 ARG A N 1
ATOM 5052 C CA . ARG A 1 661 ? -12.126 15.297 20.733 1.00 72.88 661 ARG A CA 1
ATOM 5053 C C . ARG A 1 661 ? -11.475 13.928 20.833 1.00 72.88 661 ARG A C 1
ATOM 5055 O O . ARG A 1 661 ? -10.898 13.602 21.864 1.00 72.88 661 ARG A O 1
ATOM 5062 N N . THR A 1 662 ? -11.644 13.093 19.814 1.00 58.12 662 THR A N 1
ATOM 5063 C CA . THR A 1 662 ? -10.839 11.882 19.693 1.00 58.12 662 THR A CA 1
ATOM 5064 C C . THR A 1 662 ? -9.420 12.382 19.453 1.00 58.12 662 THR A C 1
ATOM 5066 O O . THR A 1 662 ? -9.191 13.024 18.424 1.00 58.12 662 THR A O 1
ATOM 5069 N N . PRO A 1 663 ? -8.470 12.192 20.388 1.00 53.94 663 PRO A N 1
ATOM 5070 C CA . PRO A 1 663 ? -7.079 12.411 20.045 1.00 53.94 663 PRO A CA 1
ATOM 5071 C C . PRO A 1 663 ? -6.836 11.539 18.818 1.00 53.94 663 PRO A C 1
ATOM 5073 O O . PRO A 1 663 ? -7.239 10.369 18.812 1.00 53.94 663 PRO A O 1
ATOM 5076 N N . SER A 1 664 ? -6.235 12.088 17.765 1.00 56.72 664 SER A N 1
ATOM 5077 C CA . SER A 1 664 ? -5.777 11.218 16.687 1.00 56.72 664 SER A CA 1
ATOM 5078 C C . SER A 1 664 ? -4.917 10.106 17.309 1.00 56.72 664 SER A C 1
ATOM 5080 O O . SER A 1 664 ? -4.328 10.293 18.379 1.00 56.72 664 SER A O 1
ATOM 5082 N N . LYS A 1 665 ? -4.807 8.930 16.677 1.00 54.00 665 LYS A N 1
ATOM 5083 C CA . LYS A 1 665 ? -3.879 7.895 17.180 1.00 54.00 665 LYS A CA 1
ATOM 5084 C C . LYS A 1 665 ? -2.465 8.478 17.396 1.00 54.00 665 LYS A C 1
ATOM 5086 O O . LYS A 1 665 ? -1.765 8.040 18.305 1.00 54.00 665 LYS A O 1
ATOM 5091 N N . ALA A 1 666 ? -2.087 9.512 16.634 1.00 49.88 666 ALA A N 1
ATOM 5092 C CA . ALA A 1 666 ? -0.879 10.307 16.840 1.00 49.88 666 ALA A CA 1
ATOM 5093 C C . ALA A 1 666 ? -0.907 11.159 18.128 1.00 49.88 666 ALA A C 1
ATOM 5095 O O . ALA A 1 666 ? 0.051 11.103 18.892 1.00 49.88 666 ALA A O 1
ATOM 5096 N N . ASP A 1 667 ? -1.994 11.873 18.433 1.00 58.03 667 ASP A N 1
ATOM 5097 C CA . ASP A 1 667 ? -2.142 12.645 19.680 1.00 58.03 667 ASP A CA 1
ATOM 5098 C C . ASP A 1 667 ? -2.176 11.743 20.920 1.00 58.03 667 ASP A C 1
ATOM 5100 O O . ASP A 1 667 ? -1.577 12.071 21.941 1.00 58.03 667 ASP A O 1
ATOM 5104 N N . ALA A 1 668 ? -2.835 10.582 20.843 1.00 59.72 668 ALA A N 1
ATOM 5105 C CA . ALA A 1 668 ? -2.854 9.605 21.932 1.00 59.72 668 ALA A CA 1
ATOM 5106 C C . ALA A 1 668 ? -1.443 9.061 22.216 1.00 59.72 668 ALA A C 1
ATOM 5108 O O . ALA A 1 668 ? -1.028 8.990 23.374 1.00 59.72 668 ALA A O 1
ATOM 5109 N N . ARG A 1 669 ? -0.679 8.752 21.158 1.00 61.34 669 ARG A N 1
ATOM 5110 C CA . ARG A 1 669 ? 0.726 8.325 21.252 1.00 61.34 669 ARG A CA 1
ATOM 5111 C C . ARG A 1 669 ? 1.639 9.449 21.741 1.00 61.34 669 ARG A C 1
ATOM 5113 O O . ARG A 1 669 ? 2.513 9.188 22.558 1.00 61.34 669 ARG A O 1
ATOM 5120 N N . MET A 1 670 ? 1.409 10.693 21.322 1.00 60.97 670 MET A N 1
ATOM 5121 C CA . MET A 1 670 ? 2.140 11.869 21.804 1.00 60.97 670 MET A CA 1
ATOM 5122 C C . MET A 1 670 ? 1.873 12.121 23.293 1.00 60.97 670 MET A C 1
ATOM 5124 O O . MET A 1 670 ? 2.805 12.304 24.069 1.00 60.97 670 MET A O 1
ATOM 5128 N N . LEU A 1 671 ? 0.612 12.068 23.730 1.00 59.78 671 LEU A N 1
ATOM 5129 C CA . LEU A 1 671 ? 0.244 12.210 25.141 1.00 59.78 671 LEU A CA 1
ATOM 5130 C C . LEU A 1 671 ? 0.818 11.070 25.991 1.00 59.78 671 LEU A C 1
ATOM 5132 O O . LEU A 1 671 ? 1.285 11.310 27.103 1.00 59.78 671 LEU A O 1
ATOM 5136 N N . GLN A 1 672 ? 0.832 9.841 25.471 1.00 61.12 672 GLN A N 1
ATOM 5137 C CA . GLN A 1 672 ? 1.480 8.704 26.123 1.00 61.12 672 GLN A CA 1
ATOM 5138 C C . GLN A 1 672 ? 3.003 8.885 26.201 1.00 61.12 672 GLN A C 1
ATOM 5140 O O . GLN A 1 672 ? 3.584 8.663 27.260 1.00 61.12 672 GLN A O 1
ATOM 5145 N N . PHE A 1 673 ? 3.641 9.345 25.123 1.00 64.62 673 PHE A N 1
ATOM 5146 C CA . PHE A 1 673 ? 5.068 9.663 25.080 1.00 64.62 673 PHE A CA 1
ATOM 5147 C C . PHE A 1 673 ? 5.444 10.746 26.101 1.00 64.62 673 PHE A C 1
ATOM 5149 O O . PHE A 1 673 ? 6.414 10.588 26.842 1.00 64.62 673 PHE A O 1
ATOM 5156 N N . LEU A 1 674 ? 4.648 11.814 26.198 1.00 59.75 674 LEU A N 1
ATOM 5157 C CA . LEU A 1 674 ? 4.851 12.896 27.163 1.00 59.75 674 LEU A CA 1
ATOM 5158 C C . LEU A 1 674 ? 4.688 12.400 28.610 1.00 59.75 674 LEU A C 1
ATOM 5160 O O . LEU A 1 674 ? 5.545 12.682 29.449 1.00 59.75 674 LEU A O 1
ATOM 5164 N N . ARG A 1 675 ? 3.677 11.565 28.889 1.00 70.81 675 ARG A N 1
ATOM 5165 C CA . ARG A 1 675 ? 3.489 10.929 30.208 1.00 70.81 675 ARG A CA 1
ATOM 5166 C C . ARG A 1 675 ? 4.638 9.994 30.586 1.00 70.81 675 ARG A C 1
ATOM 5168 O O . ARG A 1 675 ? 5.095 10.034 31.723 1.00 70.81 675 ARG A O 1
ATOM 5175 N N . LEU A 1 676 ? 5.145 9.197 29.642 1.00 55.47 676 LEU A N 1
ATOM 5176 C CA . LEU A 1 676 ? 6.301 8.316 29.864 1.00 55.47 676 LEU A CA 1
ATOM 5177 C C . LEU A 1 676 ? 7.587 9.092 30.185 1.00 55.47 676 LEU A C 1
ATOM 5179 O O . LEU A 1 676 ? 8.494 8.540 30.801 1.00 55.47 676 LEU A O 1
ATOM 5183 N N . ARG A 1 677 ? 7.661 10.376 29.817 1.00 70.56 677 ARG A N 1
ATOM 5184 C CA . ARG A 1 677 ? 8.761 11.279 30.187 1.00 70.56 677 ARG A CA 1
ATOM 5185 C C . ARG A 1 677 ? 8.481 12.135 31.425 1.00 70.56 677 ARG A C 1
ATOM 5187 O O . ARG A 1 677 ? 9.229 13.070 31.691 1.00 70.56 677 ARG A O 1
ATOM 5194 N N . GLY A 1 678 ? 7.426 11.825 32.178 1.00 58.53 678 GLY A N 1
ATOM 5195 C CA . GLY A 1 678 ? 7.060 12.561 33.388 1.00 58.53 678 GLY A CA 1
ATOM 5196 C C . GLY A 1 678 ? 6.513 13.965 33.120 1.00 58.53 678 GLY A C 1
ATOM 5197 O O . GLY A 1 678 ? 6.480 14.786 34.033 1.00 58.53 678 GLY A O 1
ATOM 5198 N N . VAL A 1 679 ? 6.096 14.263 31.885 1.00 61.00 679 VAL A N 1
ATOM 5199 C CA . VAL A 1 679 ? 5.439 15.529 31.552 1.00 61.00 679 VAL A CA 1
ATOM 5200 C C . VAL A 1 679 ? 3.953 15.383 31.852 1.00 61.00 679 VAL A C 1
ATOM 5202 O O . VAL A 1 679 ? 3.246 14.612 31.197 1.00 61.00 679 VAL A O 1
ATOM 5205 N N . ASP A 1 680 ? 3.479 16.123 32.851 1.00 54.00 680 ASP A N 1
ATOM 5206 C CA . ASP A 1 680 ? 2.066 16.143 33.215 1.00 54.00 680 ASP A CA 1
ATOM 5207 C C . ASP A 1 680 ? 1.297 17.067 32.261 1.00 54.00 680 ASP A C 1
ATOM 5209 O O . ASP A 1 680 ? 1.365 18.296 32.340 1.00 54.00 680 ASP A O 1
ATOM 5213 N N . VAL A 1 681 ? 0.615 16.465 31.287 1.00 59.62 681 VAL A N 1
ATOM 5214 C CA . VAL A 1 681 ? -0.158 17.192 30.277 1.00 59.62 681 VAL A CA 1
ATOM 5215 C C . VAL A 1 681 ? -1.631 17.139 30.664 1.00 59.62 681 VAL A C 1
ATOM 5217 O O . VAL A 1 681 ? -2.312 16.136 30.437 1.00 59.62 681 VAL A O 1
ATOM 5220 N N . SER A 1 682 ? -2.141 18.242 31.216 1.00 42.62 682 SER A N 1
ATOM 5221 C CA . SER A 1 682 ? -3.581 18.461 31.360 1.00 42.62 682 SER A CA 1
ATOM 5222 C C . SER A 1 682 ? -4.098 19.259 30.160 1.00 42.62 682 SER A C 1
ATOM 5224 O O . SER A 1 682 ? -3.717 20.405 29.924 1.00 42.62 682 SER A O 1
ATOM 5226 N N . LEU A 1 683 ? -4.967 18.638 29.362 1.00 45.28 683 LEU A N 1
ATOM 5227 C CA . LEU A 1 683 ? -5.688 19.328 28.295 1.00 45.28 683 LEU A CA 1
ATOM 5228 C C . LEU A 1 683 ? -6.776 20.197 28.935 1.00 45.28 683 LEU A C 1
ATOM 5230 O O . LEU A 1 683 ? -7.819 19.689 29.342 1.00 45.28 683 LEU A O 1
ATOM 5234 N N . LYS A 1 684 ? -6.541 21.509 29.031 1.00 34.00 684 LYS A N 1
ATOM 5235 C CA . LYS A 1 684 ? -7.612 22.464 29.335 1.00 34.00 684 LYS A CA 1
ATOM 5236 C C . LYS A 1 684 ? -8.415 22.729 28.066 1.00 34.00 684 LYS A C 1
ATOM 5238 O O . LYS A 1 684 ? -7.869 23.182 27.063 1.00 34.00 684 LYS A O 1
ATOM 5243 N N . VAL A 1 685 ? -9.707 22.431 28.126 1.00 39.19 685 VAL A N 1
ATOM 5244 C CA . VAL A 1 685 ? -10.689 22.862 27.128 1.00 39.19 685 VAL A CA 1
ATOM 5245 C C . VAL A 1 685 ? -11.049 24.311 27.467 1.00 39.19 685 VAL A C 1
ATOM 5247 O O . VAL A 1 685 ? -11.414 24.578 28.612 1.00 39.19 685 VAL A O 1
ATOM 5250 N N . GLN A 1 686 ? -10.865 25.236 26.521 1.00 30.55 686 GLN A N 1
ATOM 5251 C CA . GLN A 1 686 ? -11.439 26.585 26.597 1.00 30.55 686 GLN A CA 1
ATOM 5252 C C . GLN A 1 686 ? -12.816 26.600 25.952 1.00 30.55 686 GLN A C 1
ATOM 5254 O O . GLN A 1 686 ? -12.959 25.941 24.895 1.00 30.55 686 GLN A O 1
#

Organism: NCBI:txid2562239

Sequence (686 aa):
MVRGLGLTLSFAVLVSPTLAGNASTAGAGNASTAGNASLMGKGNGKRKGQLKALALDAAGEIHELQVEKEQLRQALLEATTGANLAASAASAAAAAAEKAAARMVRKAGDDLVASAPAPGRLVPAEQGLHPVGLVIMADELFQKRYAPQIQSVRCYVQQQGYDLWLLNGMMFPRCVAFHSDFFYLKHCAVAEFLETQKEGYSAVVLDADVVAVALDRPLDFWLSSKSDLQFYERIAGPEVMAGNYIARNVPWVREFLRHWALLRSRKPPGFSSADNGALHVMLINALELDGAAQVTELYTNLTATVNDLAPYWSFVRAAQKVLGPPRTWSLTSTAFGRRHGCLWRSCELAVWPRMSFFVDDGVYLEQKASGLVGPIMHHGIKDAKTVEPHYFQSVWSCMINAPEALVDASSMGQVAWRVAVGYPELYPQGSGCIGPQCAEACVSNFTCSPLGDFDEPLMRQWQRDYKYFLVVLRRVLCFALASVVVLGATCALVRLEPCNERKLHPMVYKEGDGQTAPSVVSLKTCDFLQINGQEVGCVQAEWSGRVLKRKKQEVGVLCEAPIHFEAQNAAGASTWKAAEGKIVVAQRGDEEFDAMARRAETSGAVGLVVVDSHETFEDDFEMAAEDPRRPPPVPAVLVPKSWQPMLRSGEAATMVRRYQRTPSKADARMLQFLRLRGVDVSLKVQ

pLDDT: mean 81.46, std 22.95, range [24.41, 98.88]

Secondary structure (DSSP, 8-state):
--------------------------------------------TTHHHHHHHHHHHHHHHHHHHHHHHHHHHHHHHHHHHHHHHHHHHHHHHHHHHHHHHHHHHHHHHHHHHTT--TT-----SB--SSSEEEEEE--HHHHHHTHHHHHHHHHHHHHHT-EEEEE-GGG-GGGGGGTT-HHHHHHHHHHHHHHTSPTTPEEEEE-TT-EE--TT--SHHHHTSS-SEEEEB-TTSSPBPSSSEEEES-HHHHHHHHHHHHGGGG--SS--THHHHHHHHHHHHHTT-TTHHHHHHHHHT----TT--HHHHHHHHHHHHHH-SSBEEE-TTSHHHHHTTTTSS--EEEEEPTT-SSEEETTTTTT-B-SSSS-SEEE----HHHHHHHHEEETTTTEE-HHHHB--HHHHHHHHHHHHHH-TTTS--STT--STT-HHHHTTTT---PBPTT-----TTS-THHHHHHHHHHHHHHHHHHHHHTS--------PPPP----PPP--PPP-----PPP----EEEEEEEETTEEEE-EEBGGGHHHHHHTT-SSEEEEEEEEEE-GGGTT--SPPTT-TTSEEEEE-SSS-HHHHHHHHHHTT-SEEEEEPSSSS--TT--B--SSTTS--SS-EEEE-GGGTTGGGS--EEEEEEEEE----HHHHHHHHHHHHTT--------

Foldseek 3Di:
DDDDDDDDDDDDDDDDDDDDDDDDDDDDDDDDDDDDDDDDDDDDPPVVVVVVVVVVVVVVVVVVVVVVVVVVVVVVVVVVVVVVVVVVVVVVVVVVVVVVVVVVVVVVVVVVVVPPPDLDQADFPAAFPDLEEEEEAADPVLCVQLVLQVLQVVLLCVLQRHTYHHDYLVSPPVLPVCNVPSLLSQLLRVLVVLVSGDAFRKYWYAYSLKGFFLSLDDQCVVSVDPAQKEWEAALPALFIDSRTIMHGSAQLSSVLSNVLSVCQVLQAQEDQVRSRNSVLLSVCQLLVFDCSVVLSVLRSPHNHYPVDCPSNRVSSVSSCVRVDDWAKAWSLPPPSCVVRPSVVHTHIYTYWYYQLHQEHACVLLVLADENQATHRMHGDNSHSVCCPVQFAVDSNVSHGPCVRHYDYLQSSLVSQLVSLVVCCVRAQEDPQRDDLRHSVNDRSRSRRGHHYNPDDPSDPDVPPVVVVVVVVVVVVVVVVVVVVVVPDDDDDDDDDDDDDDDDDDDDDDDDDDDDDDDDPQDWDKFKWKDFPNDIDTWAWAPLLQVQVVVVVHRWWWSAKAWFDEDPVCQQLPAADAPQARHEYEHEHDPDQLQSSLVSCVVNNHQAYEYEYPAQDDDPPDYNYHPDPVDGRSHIYTYHYNVCVVSSPPRGMMIMIMDGDRPQDPVRVVVVVVCVVVVNDDDDDDD

InterPro domains:
  IPR003137 PA domain [PF02225] (570-641)
  IPR004988 Protein of unknown function DUF273 [PF03314] (153-317)
  IPR029044 Nucleotide-diphospho-sugar transferases [G3DSA:3.90.550.10] (133-308)

Radius of gyration: 40.03 Å; chains: 1; bounding box: 116×79×120 Å